Protein AF-0000000069293605 (afdb_homodimer)

Sequence (592 aa):
MVALLRQRWSLSVSGLRCVLPLVAMLCLLQDGRSSERRVPTFEELHRELYGIEVKDDDDSSHVVVSFSNPYRLKPNFKNYPHSNLLAEFFTDLLDIIGLEGGPQFIVEVGSLHGHSALQMATVLDKLGLTRIPILCIDPFTGDTNMWASYQQDKSVGGWVNIMDGRMTVYDQFMANVQFAVNRSVSRHHVLPFPATSTIGARWLDQKGFVPDLIFLDSAHEEEETLLELKLYYKILKPGGILFGDDYGWPAVKKDVHQFVDHHNALHGEAEPIELRIVRAREGAQNVLWIMRKAKIMVALLRQRWSLSVSGLRCVLPLVAMLCLLQDGRSSERRVPTFEELHRELYGIEVKDDDDSSHVVVSFSNPYRLKPNFKNYPHSNLLAEFFTDLLDIIGLEGGPQFIVEVGSLHGHSALQMATVLDKLGLTRIPILCIDPFTGDTNMWASYQQDKSVGGWVNIMDGRMTVYDQFMANVQFAVNRSVSRHHVLPFPATSTIGARWLDQKGFVPDLIFLDSAHEEEETLLELKLYYKILKPGGILFGDDYGWPAVKKDVHQFVDHHNALHGEAEPIELRIVRAREGAQNVLWIMRKAKI

Structure (mmCIF, N/CA/C/O backbone):
data_AF-0000000069293605-model_v1
#
loop_
_entity.id
_entity.type
_entity.pdbx_description
1 polymer 'Uncharacterized protein'
#
loop_
_atom_site.group_PDB
_atom_site.id
_atom_site.type_symbol
_atom_site.label_atom_id
_atom_site.label_alt_id
_atom_site.label_comp_id
_atom_site.label_asym_id
_atom_site.label_entity_id
_atom_site.label_seq_id
_atom_site.pdbx_PDB_ins_code
_atom_site.Cartn_x
_atom_site.Cartn_y
_atom_site.Cartn_z
_atom_site.occupancy
_atom_site.B_iso_or_equiv
_atom_site.auth_seq_id
_atom_site.auth_comp_id
_atom_site.auth_asym_id
_atom_site.auth_atom_id
_atom_site.pdbx_PDB_model_num
ATOM 1 N N . MET A 1 1 ? 24.875 -39.406 -47 1 22.28 1 MET A N 1
ATOM 2 C CA . MET A 1 1 ? 25.219 -38.25 -47.812 1 22.28 1 MET A CA 1
ATOM 3 C C . MET A 1 1 ? 24.344 -37.062 -47.438 1 22.28 1 MET A C 1
ATOM 5 O O . MET A 1 1 ? 23.188 -36.969 -47.844 1 22.28 1 MET A O 1
ATOM 9 N N . VAL A 1 2 ? 24.453 -36.719 -46.094 1 22.62 2 VAL A N 1
ATOM 10 C CA . VAL A 1 2 ? 23.859 -35.938 -45.031 1 22.62 2 VAL A CA 1
ATOM 11 C C . VAL A 1 2 ? 24.047 -34.438 -45.281 1 22.62 2 VAL A C 1
ATOM 13 O O . VAL A 1 2 ? 25.109 -33.875 -44.969 1 22.62 2 VAL A O 1
ATOM 16 N N . ALA A 1 3 ? 23.766 -34.031 -46.656 1 22.31 3 ALA A N 1
ATOM 17 C CA . ALA A 1 3 ? 23.984 -32.688 -47.188 1 22.31 3 ALA A CA 1
ATOM 18 C C . ALA A 1 3 ? 23.234 -31.656 -46.375 1 22.31 3 ALA A C 1
ATOM 20 O O . ALA A 1 3 ? 22.016 -31.75 -46.188 1 22.31 3 ALA A O 1
ATOM 21 N N . LEU A 1 4 ? 23.906 -30.812 -45.5 1 21.7 4 LEU A N 1
ATOM 22 C CA . LEU A 1 4 ? 23.891 -29.891 -44.375 1 21.7 4 LEU A CA 1
ATOM 23 C C . LEU A 1 4 ? 23.359 -28.531 -44.812 1 21.7 4 LEU A C 1
ATOM 25 O O . LEU A 1 4 ? 24.141 -27.609 -45.094 1 21.7 4 LEU A O 1
ATOM 29 N N . LEU A 1 5 ? 22.344 -28.516 -45.781 1 21.34 5 LEU A N 1
ATOM 30 C CA . LEU A 1 5 ? 22.156 -27.234 -46.438 1 21.34 5 LEU A CA 1
ATOM 31 C C . LEU A 1 5 ? 21.719 -26.156 -45.438 1 21.34 5 LEU A C 1
ATOM 33 O O . LEU A 1 5 ? 20.781 -26.359 -44.688 1 21.34 5 LEU A O 1
ATOM 37 N N . ARG A 1 6 ? 22.531 -25.078 -45.062 1 21.42 6 ARG A N 1
ATOM 38 C CA . ARG A 1 6 ? 22.781 -23.875 -44.281 1 21.42 6 ARG A CA 1
ATOM 39 C C . ARG A 1 6 ? 21.797 -22.766 -44.625 1 21.42 6 ARG A C 1
ATOM 41 O O . ARG A 1 6 ? 22.219 -21.672 -45 1 21.42 6 ARG A O 1
ATOM 48 N N . GLN A 1 7 ? 20.578 -23.109 -45.25 1 20.88 7 GLN A N 1
ATOM 49 C CA . GLN A 1 7 ? 20.016 -21.938 -45.906 1 20.88 7 GLN A CA 1
ATOM 50 C C . GLN A 1 7 ? 19.766 -20.797 -44.938 1 20.88 7 GLN A C 1
ATOM 52 O O . GLN A 1 7 ? 19.453 -21.047 -43.75 1 20.88 7 GLN A O 1
ATOM 57 N N . ARG A 1 8 ? 20.141 -19.484 -45.25 1 20.98 8 ARG A N 1
ATOM 58 C CA . ARG A 1 8 ? 20.281 -18.078 -44.875 1 20.98 8 ARG A CA 1
ATOM 59 C C . ARG A 1 8 ? 18.922 -17.453 -44.625 1 20.98 8 ARG A C 1
ATOM 61 O O . ARG A 1 8 ? 18.031 -17.469 -45.469 1 20.98 8 ARG A O 1
ATOM 68 N N . TRP A 1 9 ? 18.375 -17.547 -43.344 1 19.92 9 TRP A N 1
ATOM 69 C CA . TRP A 1 9 ? 17.125 -17.031 -42.812 1 19.92 9 TRP A CA 1
ATOM 70 C C . TRP A 1 9 ? 17.016 -15.531 -43.031 1 19.92 9 TRP 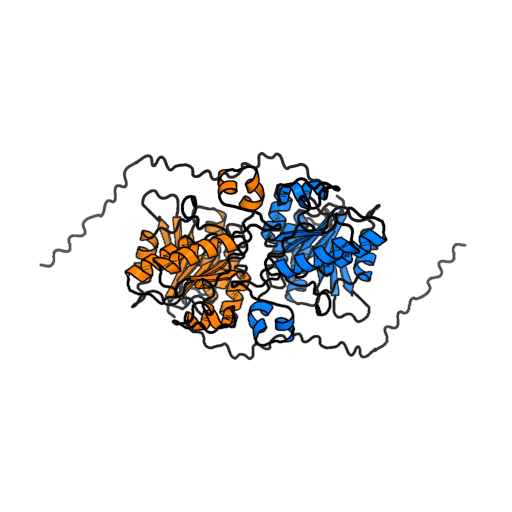A C 1
ATOM 72 O O . TRP A 1 9 ? 17.75 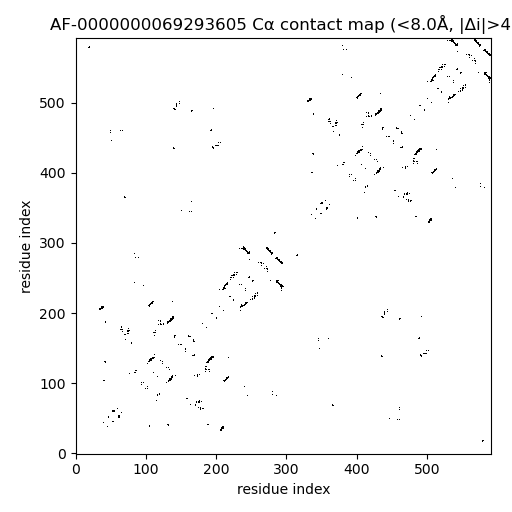-14.766 -42.375 1 19.92 9 TRP A O 1
ATOM 82 N N . SER A 1 10 ? 17.047 -15.031 -44.281 1 20.42 10 SER A N 1
ATOM 83 C CA . SER A 1 10 ? 16.953 -13.594 -44.531 1 20.42 10 SER A CA 1
ATOM 84 C C . SER A 1 10 ? 15.617 -13.023 -44.094 1 20.42 10 SER A C 1
ATOM 86 O O . SER A 1 10 ? 14.57 -13.383 -44.625 1 20.42 10 SER A O 1
ATOM 88 N N . LEU A 1 11 ? 15.398 -12.883 -42.844 1 21.19 11 LEU A N 1
ATOM 89 C CA . LEU A 1 11 ? 14.203 -12.312 -42.219 1 21.19 11 LEU A CA 1
ATOM 90 C C . LEU A 1 11 ? 13.969 -10.883 -42.719 1 21.19 11 LEU A C 1
ATOM 92 O O . LEU A 1 11 ? 14.742 -9.984 -42.406 1 21.19 11 LEU A O 1
ATOM 96 N N . SER A 1 12 ? 13.633 -10.656 -43.969 1 20.08 12 SER A N 1
ATOM 97 C CA . SER A 1 12 ? 13.344 -9.32 -44.5 1 20.08 12 SER A CA 1
ATOM 98 C C . SER A 1 12 ? 12.102 -8.734 -43.844 1 20.08 12 SER A C 1
ATOM 100 O O . SER A 1 12 ? 10.992 -9.25 -44.031 1 20.08 12 SER A O 1
ATOM 102 N N . VAL A 1 13 ? 12.117 -8.266 -42.656 1 21.84 13 VAL A N 1
ATOM 103 C CA . VAL A 1 13 ? 11.008 -7.66 -41.938 1 21.84 13 VAL A CA 1
ATOM 104 C C . VAL A 1 13 ? 10.578 -6.371 -42.625 1 21.84 13 VAL A C 1
ATOM 106 O O . VAL A 1 13 ? 11.352 -5.418 -42.719 1 21.84 13 VAL A O 1
ATOM 109 N N . SER A 1 14 ? 9.836 -6.402 -43.719 1 20.25 14 SER A N 1
ATOM 110 C CA . SER A 1 14 ? 9.258 -5.266 -44.438 1 20.25 14 SER A CA 1
ATOM 111 C C . SER A 1 14 ? 8.578 -4.305 -43.469 1 20.25 14 SER A C 1
ATOM 113 O O . SER A 1 14 ? 8.273 -4.676 -42.312 1 20.25 14 SER A O 1
ATOM 115 N N . GLY A 1 15 ? 8.141 -3.02 -44 1 20.8 15 GLY A N 1
ATOM 116 C CA . GLY A 1 15 ? 7.941 -1.632 -43.625 1 20.8 15 GLY A CA 1
ATOM 117 C C . GLY A 1 15 ? 6.621 -1.393 -42.906 1 20.8 15 GLY A C 1
ATOM 118 O O . GLY A 1 15 ? 6.164 -0.252 -42.812 1 20.8 15 GLY A O 1
ATOM 119 N N . LEU A 1 16 ? 5.836 -2.402 -42.625 1 22.22 16 LEU A N 1
ATOM 120 C CA . LEU A 1 16 ? 4.457 -2.023 -42.344 1 22.22 16 LEU A CA 1
ATOM 121 C C . LEU A 1 16 ? 4.391 -0.986 -41.219 1 22.22 16 LEU A C 1
ATOM 123 O O . LEU A 1 16 ? 4.98 -1.179 -40.156 1 22.22 16 LEU A O 1
ATOM 127 N N . ARG A 1 17 ? 3.859 0.272 -41.625 1 20.41 17 ARG A N 1
ATOM 128 C CA . ARG A 1 17 ? 3.619 1.51 -40.906 1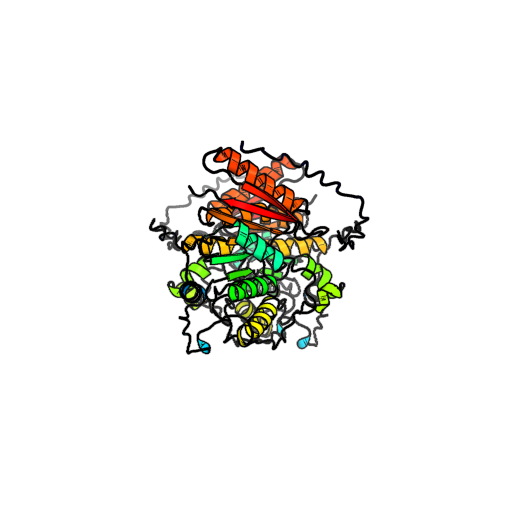 20.41 17 ARG A CA 1
ATOM 129 C C . ARG A 1 17 ? 2.652 1.28 -39.75 1 20.41 17 ARG A C 1
ATOM 131 O O . ARG A 1 17 ? 1.455 1.081 -39.938 1 20.41 17 ARG A O 1
ATOM 138 N N . CYS A 1 18 ? 3.041 0.387 -38.875 1 20.23 18 CYS A N 1
ATOM 139 C CA . CYS A 1 18 ? 2.273 0.047 -37.688 1 20.23 18 CYS A CA 1
ATOM 140 C C . CYS A 1 18 ? 1.741 1.302 -37 1 20.23 18 CYS A C 1
ATOM 142 O O . CYS A 1 18 ? 2.52 2.145 -36.562 1 20.23 18 CYS A O 1
ATOM 144 N N . VAL A 1 19 ? 0.635 1.79 -37.625 1 21.95 19 VAL A N 1
ATOM 145 C CA . VAL A 1 19 ? -0.069 2.904 -37 1 21.95 19 VAL A CA 1
ATOM 146 C C . VAL A 1 19 ? -0.34 2.584 -35.531 1 21.95 19 VAL A C 1
ATOM 148 O O . VAL A 1 19 ? -1.122 1.683 -35.219 1 21.95 19 VAL A O 1
ATOM 151 N N . LEU A 1 20 ? 0.616 2.275 -34.875 1 24.12 20 LEU A N 1
ATOM 152 C CA . LEU A 1 20 ? 0.667 1.881 -33.469 1 24.12 20 LEU A CA 1
ATOM 153 C C . LEU A 1 20 ? -0.15 2.838 -32.594 1 24.12 20 LEU A C 1
ATOM 155 O O . LEU A 1 20 ? 0.071 4.051 -32.625 1 24.12 20 LEU A O 1
ATOM 159 N N . PRO A 1 21 ? -1.44 2.545 -32.5 1 24.14 21 PRO A N 1
ATOM 160 C CA . PRO A 1 21 ? -2.119 3.562 -31.688 1 24.14 21 PRO A CA 1
ATOM 161 C C . PRO A 1 21 ? -1.305 3.988 -30.469 1 24.14 21 PRO A C 1
ATOM 163 O O . PRO A 1 21 ? -0.572 3.178 -29.891 1 24.14 21 PRO A O 1
ATOM 166 N N . LEU A 1 22 ? -0.908 5.184 -30.438 1 23.66 22 LEU A N 1
ATOM 167 C CA . LEU A 1 22 ? -0.289 6.074 -29.469 1 23.66 22 LEU A CA 1
ATOM 168 C C . LEU A 1 22 ? -0.892 5.867 -28.078 1 23.66 22 LEU A C 1
ATOM 170 O O . LEU A 1 22 ? -2.039 6.246 -27.828 1 23.66 22 LEU A O 1
ATOM 174 N N . VAL A 1 23 ? -1.146 4.668 -27.781 1 25.06 23 VAL A N 1
ATOM 175 C CA . VAL A 1 23 ? -1.425 4.73 -26.344 1 25.06 23 VAL A CA 1
ATOM 176 C C . VAL A 1 23 ? -0.542 5.793 -25.688 1 25.06 23 VAL A C 1
ATOM 178 O O . VAL A 1 23 ? 0.687 5.684 -25.719 1 25.06 23 VAL A O 1
ATOM 181 N N . ALA A 1 24 ? -1.041 6.969 -25.734 1 22.8 24 ALA A N 1
ATOM 182 C CA . ALA A 1 24 ? -0.535 8.273 -25.312 1 22.8 24 ALA A CA 1
ATOM 183 C C . ALA A 1 24 ? 0.205 8.164 -23.969 1 22.8 24 ALA A C 1
ATOM 185 O O . ALA A 1 24 ? -0.346 7.676 -22.984 1 22.8 24 ALA A O 1
ATOM 186 N N . MET A 1 25 ? 1.367 7.68 -24.047 1 25.02 25 MET A N 1
ATOM 187 C CA . MET A 1 25 ? 2.285 8.305 -23.094 1 25.02 25 MET A CA 1
ATOM 188 C C . MET A 1 25 ? 1.783 9.688 -22.688 1 25.02 25 MET A C 1
ATOM 190 O O . MET A 1 25 ? 1.973 10.664 -23.406 1 25.02 25 MET A O 1
ATOM 194 N N . LEU A 1 26 ? 0.502 9.688 -22.438 1 25.56 26 LEU A N 1
ATOM 195 C CA . LEU A 1 26 ? 0.299 10.992 -21.828 1 25.56 26 LEU A CA 1
ATOM 196 C C . LEU A 1 26 ? 1.394 11.289 -20.812 1 25.56 26 LEU A C 1
ATOM 198 O O . LEU A 1 26 ? 1.384 10.75 -19.703 1 25.56 26 LEU A O 1
ATOM 202 N N . CYS A 1 27 ? 2.605 10.969 -21.188 1 26.39 27 CYS A N 1
ATOM 203 C CA . CYS A 1 27 ? 3.486 11.977 -20.609 1 26.39 27 CYS A CA 1
ATOM 204 C C . CYS A 1 27 ? 2.754 13.297 -20.422 1 26.39 27 CYS A C 1
ATOM 206 O O . CYS A 1 27 ? 2.412 13.969 -21.406 1 26.39 27 CYS A O 1
ATOM 208 N N . LEU A 1 28 ? 1.71 13.234 -19.656 1 29.45 28 LEU A N 1
ATOM 209 C CA . LEU A 1 28 ? 1.407 14.617 -19.297 1 29.45 28 LEU A CA 1
ATOM 210 C C . LEU A 1 28 ? 2.635 15.5 -19.484 1 29.45 28 LEU A C 1
ATOM 212 O O . LEU A 1 28 ? 3.686 15.242 -18.891 1 29.45 28 LEU A O 1
ATOM 216 N N . LEU A 1 29 ? 3.064 15.766 -20.672 1 28.59 29 LEU A N 1
ATOM 217 C CA . LEU A 1 29 ? 3.586 17.125 -20.734 1 28.59 29 LEU A CA 1
ATOM 218 C C . LEU A 1 29 ? 3.119 17.938 -19.531 1 28.59 29 LEU A C 1
ATOM 220 O O . LEU A 1 29 ? 1.916 18.141 -19.344 1 28.59 29 LEU A O 1
ATOM 224 N N . GLN A 1 30 ? 3.707 17.562 -18.422 1 29.67 30 GLN A N 1
ATOM 225 C CA . GLN A 1 30 ? 3.678 18.672 -17.469 1 29.67 30 GLN A CA 1
ATOM 226 C C . GLN A 1 30 ? 3.545 20 -18.188 1 29.67 30 GLN A C 1
ATOM 228 O O . GLN A 1 30 ? 4.465 20.438 -18.891 1 29.67 30 GLN A O 1
ATOM 233 N N . ASP A 1 31 ? 2.656 20.219 -19 1 33.44 31 ASP A N 1
ATOM 234 C CA . ASP A 1 31 ? 2.555 21.672 -19.062 1 33.44 31 ASP A CA 1
ATOM 235 C C . ASP A 1 31 ? 3.285 22.328 -17.875 1 33.44 31 ASP A C 1
ATOM 237 O O . ASP A 1 31 ? 3.178 21.859 -16.75 1 33.44 31 ASP A O 1
ATOM 241 N N . GLY A 1 32 ? 4.551 22.578 -18 1 36.38 32 GLY A N 1
ATOM 242 C CA . GLY A 1 32 ? 5.348 23.438 -17.141 1 36.38 32 GLY A CA 1
ATOM 243 C C . GLY A 1 32 ? 4.512 24.219 -16.141 1 36.38 32 GLY A C 1
ATOM 244 O O . GLY A 1 32 ? 4.918 25.297 -15.695 1 36.38 32 GLY A O 1
ATOM 245 N N . ARG A 1 33 ? 3.256 24.078 -16.328 1 36.56 33 ARG A N 1
ATOM 246 C CA . ARG A 1 33 ? 2.66 25.016 -15.391 1 36.56 33 ARG A CA 1
ATOM 247 C C . ARG A 1 33 ? 2.811 24.547 -13.953 1 36.56 33 ARG A C 1
ATOM 249 O O . ARG A 1 33 ? 2.055 23.688 -13.5 1 36.56 33 ARG A O 1
ATOM 256 N N . SER A 1 34 ? 4.039 24.078 -13.586 1 48.09 34 SER A N 1
ATOM 257 C CA . SER A 1 34 ? 4.297 23.984 -12.148 1 48.09 34 SER A CA 1
ATOM 258 C C . SER A 1 34 ? 3.229 24.719 -11.344 1 48.09 34 SER A C 1
ATOM 260 O O . SER A 1 34 ? 3.07 25.938 -11.484 1 48.09 34 SER A O 1
ATOM 262 N N . SER A 1 35 ? 2.15 23.875 -11.094 1 61.78 35 SER A N 1
ATOM 263 C CA . SER A 1 35 ? 1.218 24.562 -10.211 1 61.78 35 SER A CA 1
ATOM 264 C C . SER A 1 35 ? 1.955 25.406 -9.18 1 61.78 35 SER A C 1
ATOM 266 O O . SER A 1 35 ? 3.062 25.062 -8.758 1 61.78 35 SER A O 1
ATOM 268 N N . GLU A 1 36 ? 1.562 26.422 -9.125 1 81.12 36 GLU A N 1
ATOM 269 C CA . GLU A 1 36 ? 2.086 27.297 -8.086 1 81.12 36 GLU A CA 1
ATOM 270 C C . GLU A 1 36 ? 2.084 26.609 -6.727 1 81.12 36 GLU A C 1
ATOM 272 O O . GLU A 1 36 ? 1.09 26 -6.34 1 81.12 36 GLU A O 1
ATOM 277 N N . ARG A 1 37 ? 3.268 26.391 -6.223 1 91.44 37 ARG A N 1
ATOM 278 C CA . ARG A 1 37 ? 3.416 25.797 -4.895 1 91.44 37 ARG A CA 1
ATOM 279 C C . ARG A 1 37 ? 2.623 26.578 -3.857 1 91.44 37 ARG A C 1
ATOM 281 O O . ARG A 1 37 ? 2.684 27.812 -3.826 1 91.44 37 ARG A O 1
ATOM 288 N N . ARG A 1 38 ? 1.717 25.828 -3.17 1 94.75 38 ARG A N 1
ATOM 289 C CA . ARG A 1 38 ? 0.882 26.5 -2.178 1 94.75 38 ARG A CA 1
ATOM 290 C C . ARG A 1 38 ? 0.502 25.547 -1.048 1 94.75 38 ARG A C 1
ATOM 292 O O . ARG A 1 38 ? 0.587 24.312 -1.203 1 94.75 38 ARG A O 1
ATOM 299 N N . VAL A 1 39 ? 0.139 26.141 0.035 1 95.31 39 VAL A N 1
ATOM 300 C CA . VAL A 1 39 ? -0.427 25.391 1.154 1 95.31 39 VAL A CA 1
ATOM 301 C C . VAL A 1 39 ? -1.922 25.172 0.927 1 95.31 39 VAL A C 1
ATOM 303 O O . VAL A 1 39 ? -2.676 26.141 0.756 1 95.31 39 VAL A O 1
ATOM 306 N N . PRO A 1 40 ? -2.371 23.969 0.892 1 97.62 40 PRO A N 1
ATOM 307 C CA . PRO A 1 40 ? -3.797 23.734 0.655 1 97.62 40 PRO A CA 1
ATOM 308 C C . PRO A 1 40 ? -4.648 23.938 1.907 1 97.62 40 PRO A C 1
ATOM 310 O O . PRO A 1 40 ? -4.141 23.828 3.025 1 97.62 40 PRO A O 1
ATOM 313 N N . THR A 1 41 ? -5.887 24.297 1.644 1 97 41 THR A N 1
ATOM 314 C CA . THR A 1 41 ? -6.871 24.25 2.719 1 97 41 THR A CA 1
ATOM 315 C C . THR A 1 41 ? -7.418 22.828 2.877 1 97 41 THR A C 1
ATOM 317 O O . THR A 1 41 ? -7.188 21.969 2.025 1 97 41 THR A O 1
ATOM 320 N N . PHE A 1 42 ? -8.086 22.625 3.992 1 97.88 42 PHE A N 1
ATOM 321 C CA . PHE A 1 42 ? -8.773 21.359 4.215 1 97.88 42 PHE A CA 1
ATOM 322 C C . PHE A 1 42 ? -9.742 21.062 3.08 1 97.88 42 PHE A C 1
ATOM 324 O O . PHE A 1 42 ? -9.773 19.953 2.562 1 97.88 42 PHE A O 1
ATOM 331 N N . GLU A 1 43 ? -10.5 22.094 2.676 1 97.69 43 GLU A N 1
ATOM 332 C CA . GLU A 1 43 ? -11.516 21.938 1.636 1 97.69 43 GLU A CA 1
ATOM 333 C C . GLU A 1 43 ? -10.875 21.594 0.294 1 97.69 43 GLU A C 1
ATOM 335 O O . GLU A 1 43 ? -11.414 20.766 -0.453 1 97.69 43 GLU A O 1
ATOM 340 N N . GLU A 1 44 ? -9.773 22.156 0.017 1 97.25 44 GLU A N 1
ATOM 341 C CA . GLU A 1 44 ? -9.078 21.875 -1.236 1 97.25 44 GLU A CA 1
ATOM 342 C C . GLU A 1 44 ? -8.57 20.438 -1.28 1 97.25 44 GLU A C 1
ATOM 344 O O . GLU A 1 44 ? -8.711 19.766 -2.295 1 97.25 44 GLU A O 1
ATOM 349 N N . LEU A 1 45 ? -7.969 20.016 -0.193 1 98 45 LEU A N 1
ATOM 350 C CA . LEU A 1 45 ? -7.492 18.641 -0.113 1 98 45 LEU A CA 1
ATOM 351 C C . LEU A 1 45 ? -8.641 17.656 -0.283 1 98 45 LEU A C 1
ATOM 353 O O . LEU A 1 45 ? -8.531 16.688 -1.041 1 98 45 LEU A O 1
ATOM 357 N N . HIS A 1 46 ? -9.734 17.953 0.424 1 98.06 46 HIS A N 1
ATOM 358 C CA . HIS A 1 46 ? -10.914 17.094 0.373 1 98.06 46 HIS A CA 1
ATOM 359 C C . HIS A 1 46 ? -11.445 16.969 -1.052 1 98.06 46 HIS A C 1
ATOM 361 O O . HIS A 1 46 ? -11.711 15.867 -1.529 1 98.06 46 HIS A O 1
ATOM 367 N N . ARG A 1 47 ? -11.523 18.062 -1.697 1 96.69 47 ARG A N 1
ATOM 368 C CA . ARG A 1 47 ? -12.031 18.094 -3.066 1 96.69 47 ARG A CA 1
ATOM 369 C C . ARG A 1 47 ? -11.086 17.359 -4.012 1 96.69 47 ARG A C 1
ATOM 371 O O . ARG A 1 47 ? -11.531 16.562 -4.848 1 96.69 47 ARG A O 1
ATOM 378 N N . GLU A 1 48 ? -9.805 17.578 -3.908 1 95.5 48 GLU A N 1
ATOM 379 C CA . GLU A 1 48 ? -8.828 17 -4.824 1 95.5 48 GLU A CA 1
ATOM 380 C C . GLU A 1 48 ? -8.711 15.492 -4.613 1 95.5 48 GLU A C 1
ATOM 382 O O . GLU A 1 48 ? -8.492 14.742 -5.566 1 95.5 48 GLU A O 1
ATOM 387 N N . LEU A 1 49 ? -8.867 15.023 -3.412 1 96.5 49 LEU A N 1
ATOM 388 C CA . LEU A 1 49 ? -8.688 13.609 -3.105 1 96.5 49 LEU A CA 1
ATOM 389 C C . LEU A 1 49 ? -9.977 12.836 -3.355 1 96.5 49 LEU A C 1
ATOM 391 O O . LEU A 1 49 ? -9.953 11.75 -3.949 1 96.5 49 LEU A O 1
ATOM 395 N N . TYR A 1 50 ? -11.102 13.414 -2.957 1 95.62 50 TYR A N 1
ATOM 396 C CA . TYR A 1 50 ? -12.305 12.602 -2.896 1 95.62 50 TYR A CA 1
ATOM 397 C C . TYR A 1 50 ? -13.336 13.062 -3.922 1 95.62 50 TYR A C 1
ATOM 399 O O . TYR A 1 50 ? -14.367 12.414 -4.117 1 95.62 50 TYR A O 1
ATOM 407 N N . GLY A 1 51 ? -13.109 14.234 -4.531 1 92.88 51 GLY A N 1
ATOM 408 C CA . GLY A 1 51 ? -14.016 14.758 -5.535 1 92.88 51 GLY A CA 1
ATOM 409 C C . GLY A 1 51 ? -15.297 15.32 -4.949 1 92.88 51 GLY A C 1
ATOM 410 O O . GLY A 1 51 ? -16.312 15.398 -5.637 1 92.88 51 GLY A O 1
ATOM 411 N N . ILE A 1 52 ? -15.258 15.625 -3.658 1 94.88 52 ILE A N 1
ATOM 412 C CA . ILE A 1 52 ? -16.438 16.109 -2.951 1 94.88 52 ILE A CA 1
ATOM 413 C C . ILE A 1 52 ? -16.125 17.453 -2.285 1 94.88 52 ILE A C 1
ATOM 415 O O . ILE A 1 52 ? -15.109 17.594 -1.604 1 94.88 52 ILE A O 1
ATOM 419 N N . GLU A 1 53 ? -16.938 18.406 -2.486 1 94.81 53 GLU A N 1
ATOM 420 C CA . GLU A 1 53 ? -16.844 19.672 -1.765 1 94.81 53 GLU A CA 1
ATOM 421 C C . GLU A 1 53 ? -17.438 19.562 -0.363 1 94.81 53 GLU A C 1
ATOM 423 O O . GLU A 1 53 ? -18.641 19.328 -0.209 1 94.81 53 GLU A O 1
ATOM 428 N N . VAL A 1 54 ? -16.578 19.719 0.588 1 95.69 54 VAL A N 1
ATOM 429 C CA . VAL A 1 54 ? -17.031 19.578 1.965 1 95.69 54 VAL A CA 1
ATOM 430 C C . VAL A 1 54 ? -17.812 20.828 2.375 1 95.69 54 VAL A C 1
ATOM 432 O O . VAL A 1 54 ? -17.391 21.953 2.062 1 95.69 54 VAL A O 1
ATOM 435 N N . LYS A 1 55 ? -18.938 20.656 2.945 1 94.25 55 LYS A N 1
ATOM 436 C CA . LYS A 1 55 ? -19.781 21.734 3.475 1 94.25 55 LYS A CA 1
ATOM 437 C C . LYS A 1 55 ? -20.016 21.562 4.973 1 94.25 55 LYS A C 1
ATOM 439 O O . LYS A 1 55 ? -20.344 20.469 5.43 1 94.25 55 LYS A O 1
ATOM 444 N N . ASP A 1 56 ? -19.891 22.625 5.695 1 89.94 56 ASP A N 1
ATOM 445 C CA . ASP A 1 56 ? -19.984 22.562 7.148 1 89.94 56 ASP A CA 1
ATOM 446 C C . ASP A 1 56 ? -21.375 22.109 7.586 1 89.94 56 ASP A C 1
ATOM 448 O O . ASP A 1 56 ? -21.531 21.469 8.617 1 89.94 56 ASP A O 1
ATOM 452 N N . ASP A 1 57 ? -22.406 22.359 6.805 1 91.88 57 ASP A N 1
ATOM 453 C CA . ASP A 1 57 ? -23.781 22.078 7.199 1 91.88 57 ASP A CA 1
ATOM 454 C C . ASP A 1 57 ? -24.266 20.766 6.574 1 91.88 57 ASP A C 1
ATOM 456 O O . ASP A 1 57 ? -25.453 20.453 6.629 1 91.88 57 ASP A O 1
ATOM 460 N N . ASP A 1 58 ? -23.328 20 5.977 1 95.69 58 ASP A N 1
ATOM 461 C CA . ASP A 1 58 ? -23.688 18.734 5.328 1 95.69 58 ASP A CA 1
ATOM 462 C C . ASP A 1 58 ? -22.703 17.625 5.711 1 95.69 58 ASP A C 1
ATOM 464 O O . ASP A 1 58 ? -21.703 17.422 5.027 1 95.69 58 ASP A O 1
ATOM 468 N N . ASP A 1 59 ? -23.078 16.844 6.625 1 95.62 59 ASP A N 1
ATOM 469 C CA . ASP A 1 59 ? -22.234 15.781 7.148 1 95.62 59 ASP A CA 1
ATOM 470 C C . ASP A 1 59 ? -21.891 14.758 6.066 1 95.62 59 ASP A C 1
ATOM 472 O O . ASP A 1 59 ? -20.844 14.125 6.105 1 95.62 59 ASP A O 1
ATOM 476 N N . SER A 1 60 ? -22.797 14.602 5.113 1 96 60 SER A N 1
ATOM 477 C CA . SER A 1 60 ? -22.594 13.602 4.07 1 96 60 SER A CA 1
ATOM 478 C C . SER A 1 60 ? -21.469 14 3.133 1 96 60 SER A C 1
ATOM 480 O O . SER A 1 60 ? -20.938 13.164 2.391 1 96 60 SER A O 1
ATOM 482 N N . SER A 1 61 ? -21.094 15.281 3.199 1 97.12 61 SER A N 1
ATOM 483 C CA . SER A 1 61 ? -20.031 15.758 2.309 1 97.12 61 SER A CA 1
ATOM 484 C C . SER A 1 61 ? -18.656 15.539 2.92 1 97.12 61 SER A C 1
ATOM 486 O O . SER A 1 61 ? -17.641 15.648 2.23 1 97.12 61 SER A O 1
ATOM 488 N N . HIS A 1 62 ? -18.594 15.203 4.203 1 98.06 62 HIS A N 1
ATOM 489 C CA . HIS A 1 62 ? -17.328 15.016 4.918 1 98.06 62 HIS A CA 1
ATOM 490 C C . HIS A 1 62 ? -16.938 13.547 4.941 1 98.06 62 HIS A C 1
ATOM 492 O O . HIS A 1 62 ? -17.609 12.719 5.562 1 98.06 62 HIS A O 1
ATOM 498 N N . VAL A 1 63 ? -15.789 13.219 4.406 1 98.12 63 VAL A N 1
ATOM 499 C CA . VAL A 1 63 ? -15.398 11.844 4.125 1 98.12 63 VAL A CA 1
ATOM 500 C C . VAL A 1 63 ? -15.312 11.055 5.43 1 98.12 63 VAL A C 1
ATOM 502 O O . VAL A 1 63 ? -15.672 9.875 5.477 1 98.12 63 VAL A O 1
ATOM 505 N N . VAL A 1 64 ? -14.844 11.711 6.508 1 98.31 64 VAL A N 1
ATOM 506 C CA . VAL A 1 64 ? -14.672 11.023 7.781 1 98.31 64 VAL A CA 1
ATOM 507 C C . VAL A 1 64 ? -16.016 10.906 8.492 1 98.31 64 VAL A C 1
ATOM 509 O O . VAL A 1 64 ? -16.375 9.836 8.984 1 98.31 64 VAL A O 1
ATOM 512 N N . VAL A 1 65 ? -16.75 11.992 8.484 1 97.94 65 VAL A N 1
ATOM 513 C CA . VAL A 1 65 ? -18.031 12.016 9.195 1 97.94 65 VAL A CA 1
ATOM 514 C C . VAL A 1 65 ? -19 11.047 8.539 1 97.94 65 VAL A C 1
ATOM 516 O O . VAL A 1 65 ? -19.781 10.375 9.227 1 97.94 65 VAL A O 1
ATOM 519 N N . SER A 1 66 ? -18.953 10.938 7.25 1 97.94 66 SER A N 1
ATOM 520 C CA . SER A 1 66 ? -19.906 10.117 6.504 1 97.94 66 SER A CA 1
ATOM 521 C C . SER A 1 66 ? -19.391 8.695 6.316 1 97.94 66 SER A C 1
ATOM 523 O O . SER A 1 66 ? -20 7.898 5.602 1 97.94 66 SER A O 1
ATOM 525 N N . PHE A 1 67 ? -18.281 8.312 6.926 1 98.38 67 PHE A N 1
ATOM 526 C CA . PHE A 1 67 ? -17.719 6.969 6.812 1 98.38 67 PHE A CA 1
ATOM 527 C C . PHE A 1 67 ? -18.766 5.914 7.137 1 98.38 67 PHE A C 1
ATOM 529 O O . PHE A 1 67 ? -19.406 5.969 8.188 1 98.38 67 PHE A O 1
ATOM 536 N N . SER A 1 68 ? -18.922 4.887 6.23 1 98.12 68 SER A N 1
ATOM 537 C CA . SER A 1 68 ? -20 3.922 6.34 1 98.12 68 SER A CA 1
ATOM 538 C C . SER A 1 68 ? -19.656 2.797 7.309 1 98.12 68 SER A C 1
ATOM 540 O O . SER A 1 68 ? -20.531 2.051 7.742 1 98.12 68 SER A O 1
ATOM 542 N N . ASN A 1 69 ? -18.375 2.641 7.621 1 97.81 69 ASN A N 1
ATOM 543 C CA . ASN A 1 69 ? -17.906 1.585 8.516 1 97.81 69 ASN A CA 1
ATOM 544 C C . ASN A 1 69 ? -18.438 0.219 8.086 1 97.81 69 ASN A C 1
ATOM 546 O O . ASN A 1 69 ? -19.125 -0.456 8.859 1 97.81 69 ASN A O 1
ATOM 550 N N . PRO A 1 70 ? -18 -0.205 6.91 1 97 70 PRO A N 1
ATOM 551 C CA . PRO A 1 70 ? -18.625 -1.403 6.332 1 97 70 PRO A CA 1
ATOM 552 C C . PRO A 1 70 ? -18.375 -2.654 7.176 1 97 70 PRO A C 1
ATOM 554 O O . PRO A 1 70 ? -19.172 -3.602 7.113 1 97 70 PRO A O 1
ATOM 557 N N . TYR A 1 71 ? -17.359 -2.678 7.996 1 96.12 71 TYR A N 1
ATOM 558 C CA . TYR A 1 71 ? -17.062 -3.848 8.812 1 96.12 71 TYR A CA 1
ATOM 559 C C . TYR A 1 71 ? -17.547 -3.652 10.242 1 96.12 71 TYR A C 1
ATOM 561 O O . TYR A 1 71 ? -17.312 -4.504 11.109 1 96.12 71 TYR A O 1
ATOM 569 N N . ARG A 1 72 ? -18.125 -2.506 10.547 1 96.31 72 ARG A N 1
ATOM 570 C CA . ARG A 1 72 ? -18.75 -2.201 11.828 1 96.31 72 ARG A CA 1
ATOM 571 C C . ARG A 1 72 ? -17.734 -2.32 12.969 1 96.31 72 ARG A C 1
ATOM 573 O O . ARG A 1 72 ? -18 -2.961 13.984 1 96.31 72 ARG A O 1
ATOM 580 N N . LEU A 1 73 ? -16.625 -1.801 12.734 1 96 73 LEU A N 1
ATOM 581 C CA . LEU A 1 73 ? -15.586 -1.823 13.758 1 96 73 LEU A CA 1
ATOM 582 C C . LEU A 1 73 ? -15.859 -0.776 14.836 1 96 73 LEU A C 1
ATOM 584 O O . LEU A 1 73 ? -16.297 0.338 14.523 1 96 73 LEU A O 1
ATOM 588 N N . LYS A 1 74 ? -15.578 -1.082 16.062 1 94.5 74 LYS A N 1
ATOM 589 C CA . LYS A 1 74 ? -15.656 -0.127 17.172 1 94.5 74 LYS A CA 1
ATOM 590 C C . LYS A 1 74 ? -14.344 0.639 17.328 1 94.5 74 LYS A C 1
ATOM 592 O O . LYS A 1 74 ? -13.266 0.099 17.062 1 94.5 74 LYS A O 1
ATOM 597 N N . PRO A 1 75 ? -14.5 1.923 17.656 1 93.69 75 PRO A N 1
ATOM 598 C CA . PRO A 1 75 ? -13.25 2.627 17.969 1 93.69 75 PRO A CA 1
ATOM 599 C C . PRO A 1 75 ? -12.414 1.917 19.031 1 93.69 75 PRO A C 1
ATOM 601 O O . PRO A 1 75 ? -12.961 1.331 19.969 1 93.69 75 PRO A O 1
ATOM 604 N N . ASN A 1 76 ? -11.125 1.948 18.812 1 88.69 76 ASN A N 1
ATOM 605 C CA . ASN A 1 76 ? -10.172 1.313 19.719 1 88.69 76 ASN A CA 1
ATOM 606 C C . ASN A 1 76 ? -8.945 2.189 19.953 1 88.69 76 ASN A C 1
ATOM 608 O O . ASN A 1 76 ? -8.148 2.398 19.031 1 88.69 76 ASN A O 1
ATOM 612 N N . PHE A 1 77 ? -8.766 2.723 21.188 1 79.06 77 PHE A N 1
ATOM 613 C CA . PHE A 1 77 ? -7.66 3.621 21.5 1 79.06 77 PHE A CA 1
ATOM 614 C C . PHE A 1 77 ? -6.699 2.973 22.484 1 79.06 77 PHE A C 1
ATOM 616 O O . PHE A 1 77 ? -5.691 3.572 22.875 1 79.06 77 PHE A O 1
ATOM 623 N N . LYS A 1 78 ? -7.062 1.891 23.234 1 64.56 78 LYS A N 1
ATOM 624 C CA . LYS A 1 78 ? -6.285 1.278 24.312 1 64.56 78 LYS A CA 1
ATOM 625 C C . LYS A 1 78 ? -4.934 0.791 23.812 1 64.56 78 LYS A C 1
ATOM 627 O O . LYS A 1 78 ? -3.916 0.945 24.484 1 64.56 78 LYS A O 1
ATOM 632 N N . ASN A 1 79 ? -4.883 -0.099 22.984 1 52.66 79 ASN A N 1
ATOM 633 C CA . ASN A 1 79 ? -3.773 -1.03 22.797 1 52.66 79 ASN A CA 1
ATOM 634 C C . ASN A 1 79 ? -2.779 -0.52 21.75 1 52.66 79 ASN A C 1
ATOM 636 O O . ASN A 1 79 ? -2.07 -1.31 21.125 1 52.66 79 ASN A O 1
ATOM 640 N N . TYR A 1 80 ? -2.627 0.759 21.625 1 53.38 80 TYR A N 1
ATOM 641 C CA . TYR A 1 80 ? -1.622 1.03 20.594 1 53.38 80 TYR A CA 1
ATOM 642 C C . TYR A 1 80 ? -0.267 1.325 21.234 1 53.38 80 TYR A C 1
ATOM 644 O O . TYR A 1 80 ? -0.036 2.428 21.734 1 53.38 80 TYR A O 1
ATOM 652 N N . PRO A 1 81 ? 0.45 0.286 21.516 1 47.16 81 PRO A N 1
ATOM 653 C CA . PRO A 1 81 ? 1.728 0.485 22.203 1 47.16 81 PRO A CA 1
ATOM 654 C C . PRO A 1 81 ? 2.68 1.393 21.422 1 47.16 81 PRO A C 1
ATOM 656 O O . PRO A 1 81 ? 3.662 1.886 21.984 1 47.16 81 PRO A O 1
ATOM 659 N N . HIS A 1 82 ? 2.377 1.696 20.109 1 48.91 82 HIS A N 1
ATOM 660 C CA . HIS A 1 82 ? 3.518 2.135 19.328 1 48.91 82 HIS A CA 1
ATOM 661 C C . HIS A 1 82 ? 3.396 3.609 18.953 1 48.91 82 HIS A C 1
ATOM 663 O O . HIS A 1 82 ? 4.281 4.164 18.297 1 48.91 82 HIS A O 1
ATOM 669 N N . SER A 1 83 ? 2.199 4.281 19.25 1 52.88 83 SER A N 1
ATOM 670 C CA . SER A 1 83 ? 2.336 5.656 18.781 1 52.88 83 SER A CA 1
ATOM 671 C C . SER A 1 83 ? 3.195 6.484 19.734 1 52.88 83 SER A C 1
ATOM 673 O O . SER A 1 83 ? 2.912 6.555 20.922 1 52.88 83 SER A O 1
ATOM 675 N N . ASN A 1 84 ? 4.383 6.809 19.203 1 58.47 84 ASN A N 1
ATOM 676 C CA . ASN A 1 84 ? 5.414 7.461 20 1 58.47 84 ASN A CA 1
ATOM 677 C C . ASN A 1 84 ? 5.293 8.977 19.938 1 58.47 84 ASN A C 1
ATOM 679 O O . ASN A 1 84 ? 6.117 9.695 20.516 1 58.47 84 ASN A O 1
ATOM 683 N N . LEU A 1 85 ? 4.227 9.391 19.125 1 64.94 85 LEU A N 1
ATOM 684 C CA . LEU A 1 85 ? 4.258 10.844 19.188 1 64.94 85 LEU A CA 1
ATOM 685 C C . LEU A 1 85 ? 3.469 11.352 20.391 1 64.94 85 LEU A C 1
ATOM 687 O O . LEU A 1 85 ? 2.234 11.375 20.375 1 64.94 85 LEU A O 1
ATOM 691 N N . LEU A 1 86 ? 4.137 11.594 21.438 1 68.06 86 LEU A N 1
ATOM 692 C CA . LEU A 1 86 ? 3.533 12.156 22.641 1 68.06 86 LEU A CA 1
ATOM 693 C C . LEU A 1 86 ? 3.119 13.602 22.406 1 68.06 86 LEU A C 1
ATOM 695 O O . LEU A 1 86 ? 3.771 14.328 21.656 1 68.06 86 LEU A O 1
ATOM 699 N N . ALA A 1 87 ? 1.982 13.992 22.984 1 74.44 87 ALA A N 1
ATOM 700 C CA . ALA A 1 87 ? 1.454 15.352 22.875 1 74.44 87 ALA A CA 1
ATOM 701 C C . ALA A 1 87 ? 2.516 16.391 23.234 1 74.44 87 ALA A C 1
ATOM 703 O O . ALA A 1 87 ? 2.627 17.422 22.578 1 74.44 87 ALA A O 1
ATOM 704 N N . GLU A 1 88 ? 3.264 16.078 24.219 1 72.69 88 GLU A N 1
ATOM 705 C CA . GLU A 1 88 ? 4.289 17 24.688 1 72.69 88 GLU A CA 1
ATOM 706 C C . GLU A 1 88 ? 5.352 17.234 23.625 1 72.69 88 GLU A C 1
ATOM 708 O O . GLU A 1 88 ? 5.809 18.359 23.438 1 72.69 88 GLU A O 1
ATOM 713 N N . PHE A 1 89 ? 5.59 16.219 22.969 1 73.75 89 PHE A N 1
ATOM 714 C CA . PHE A 1 89 ? 6.605 16.344 21.938 1 73.75 89 PHE A CA 1
ATOM 715 C C . PHE A 1 89 ? 6.094 17.203 20.781 1 73.75 89 PHE A C 1
ATOM 717 O O . PHE A 1 89 ? 6.824 18.031 20.25 1 73.75 89 PHE A O 1
ATOM 724 N N . PHE A 1 90 ? 4.945 16.984 20.391 1 82.88 90 PHE A N 1
ATOM 725 C CA . PHE A 1 90 ? 4.379 17.781 19.297 1 82.88 90 PHE A CA 1
ATOM 726 C C . PHE A 1 90 ? 4.297 19.25 19.688 1 82.88 90 PHE A C 1
ATOM 728 O O . PHE A 1 90 ? 4.582 20.125 18.859 1 82.88 90 PHE A O 1
ATOM 735 N N . THR A 1 91 ? 3.979 19.469 20.922 1 79.94 91 THR A N 1
ATOM 736 C CA . THR A 1 91 ? 3.936 20.844 21.406 1 79.94 91 THR A CA 1
ATOM 737 C C . THR A 1 91 ? 5.32 21.484 21.344 1 79.94 91 THR A C 1
ATOM 739 O O . THR A 1 91 ? 5.461 22.641 20.922 1 79.94 91 THR A O 1
ATOM 742 N N . ASP A 1 92 ? 6.258 20.672 21.766 1 74.81 92 ASP A N 1
ATOM 743 C CA . ASP A 1 92 ? 7.633 21.156 21.719 1 74.81 92 ASP A CA 1
ATOM 744 C C . ASP A 1 92 ? 8.062 21.438 20.281 1 74.81 92 ASP A C 1
ATOM 746 O O . ASP A 1 92 ? 8.766 22.422 20.031 1 74.81 92 ASP A O 1
ATOM 750 N N . LEU A 1 93 ? 7.684 20.562 19.438 1 77.81 93 LEU A N 1
ATOM 751 C CA . LEU A 1 93 ? 8 20.75 18.016 1 77.81 93 LEU A CA 1
ATOM 752 C C . LEU A 1 93 ? 7.387 22.047 17.484 1 77.81 93 LEU A C 1
ATOM 754 O O . LEU A 1 93 ? 8.023 22.75 16.703 1 77.81 93 LEU A O 1
ATOM 758 N N . LEU A 1 94 ? 6.23 22.344 17.922 1 81.56 94 LEU A N 1
ATOM 759 C CA . LEU A 1 94 ? 5.566 23.562 17.484 1 81.56 94 LEU A CA 1
ATOM 760 C C . LEU A 1 94 ? 6.312 24.797 17.969 1 81.56 94 LEU A C 1
ATOM 762 O O . LEU A 1 94 ? 6.355 25.812 17.281 1 81.56 94 LEU A O 1
ATOM 766 N N . ASP A 1 95 ? 6.875 24.547 19.109 1 73.81 95 ASP A N 1
ATOM 767 C CA . ASP A 1 95 ? 7.668 25.656 19.656 1 73.81 95 ASP A CA 1
ATOM 768 C C . ASP A 1 95 ? 8.93 25.875 18.828 1 73.81 95 ASP A C 1
ATOM 770 O O . ASP A 1 95 ? 9.367 27.016 18.641 1 73.81 95 ASP A O 1
ATOM 774 N N . ILE A 1 96 ? 9.477 24.844 18.406 1 66.31 96 ILE A N 1
ATOM 775 C CA . ILE A 1 96 ? 10.68 24.891 17.578 1 66.31 96 ILE A CA 1
ATOM 776 C C . ILE A 1 96 ? 10.344 25.5 16.219 1 66.31 96 ILE A C 1
ATOM 778 O O . ILE A 1 96 ? 11.117 26.297 15.68 1 66.31 96 ILE A O 1
ATOM 782 N N . ILE A 1 97 ? 9.305 24.938 15.594 1 66.12 97 ILE A N 1
ATOM 783 C CA . ILE A 1 97 ? 8.969 25.375 14.242 1 66.12 97 ILE A CA 1
ATOM 784 C C . ILE A 1 97 ? 8.773 26.891 14.219 1 66.12 97 ILE A C 1
ATOM 786 O O . ILE A 1 97 ? 9.086 27.547 13.227 1 66.12 97 ILE A O 1
ATOM 790 N N . GLY A 1 98 ? 8.781 27.344 15.5 1 61.19 98 GLY A N 1
ATOM 791 C CA . GLY A 1 98 ? 8.719 28.797 15.562 1 61.19 98 GLY A CA 1
ATOM 792 C C . GLY A 1 98 ? 7.848 29.406 14.477 1 61.19 98 GLY A C 1
ATOM 793 O O . GLY A 1 98 ? 8.195 30.438 13.898 1 61.19 98 GLY A O 1
ATOM 794 N N . LEU A 1 99 ? 7.047 28.531 13.867 1 57.34 99 LEU A N 1
ATOM 795 C CA . LEU A 1 99 ? 6.262 29.062 12.758 1 57.34 99 LEU A CA 1
ATOM 796 C C . LEU A 1 99 ? 5.297 30.141 13.25 1 57.34 99 LEU A C 1
ATOM 798 O O . LEU A 1 99 ? 4.512 29.906 14.172 1 57.34 99 LEU A O 1
ATOM 802 N N . GLU A 1 100 ? 5.73 31.391 13.148 1 59.19 100 GLU A N 1
ATOM 803 C CA . GLU A 1 100 ? 4.734 32.406 13.453 1 59.19 100 GLU A CA 1
ATOM 804 C C . GLU A 1 100 ? 3.346 31.984 12.984 1 59.19 100 GLU A C 1
ATOM 806 O O . GLU A 1 100 ? 3.127 31.766 11.797 1 59.19 100 GLU A O 1
ATOM 811 N N . GLY A 1 101 ? 2.395 31.672 13.969 1 66.19 101 GLY A N 1
ATOM 812 C CA . GLY A 1 101 ? 1.006 31.344 13.688 1 66.19 101 GLY A CA 1
ATOM 813 C C . GLY A 1 101 ? 0.749 29.844 13.641 1 66.19 101 GLY A C 1
ATOM 814 O O . GLY A 1 101 ? -0.375 29.422 13.383 1 66.19 101 GLY A O 1
ATOM 815 N N . GLY A 1 102 ? 1.919 28.953 13.883 1 81.12 102 GLY A N 1
ATOM 816 C CA . GLY A 1 102 ? 1.701 27.516 13.922 1 81.12 102 GLY A CA 1
ATOM 817 C C . GLY A 1 102 ? 1.767 26.859 12.555 1 81.12 102 GLY A C 1
ATOM 818 O O . GLY A 1 102 ? 1.97 27.531 11.547 1 81.12 102 GLY A O 1
ATOM 819 N N . PRO A 1 103 ? 1.69 25.531 12.469 1 91.81 103 PRO A N 1
ATOM 820 C CA . PRO A 1 103 ? 1.656 24.828 11.188 1 91.81 103 PRO A CA 1
ATOM 821 C C . PRO A 1 103 ? 0.406 25.156 10.367 1 91.81 103 PRO A C 1
ATOM 823 O O . PRO A 1 103 ? -0.623 25.531 10.938 1 91.81 103 PRO A O 1
ATOM 826 N N . GLN A 1 104 ? 0.56 25.078 9.078 1 93.69 104 GLN A N 1
ATOM 827 C CA . GLN A 1 104 ? -0.56 25.359 8.18 1 93.69 104 GLN A CA 1
ATOM 828 C C . GLN A 1 104 ? -1.028 24.094 7.473 1 93.69 104 GLN A C 1
ATOM 830 O O . GLN A 1 104 ? -2.199 23.984 7.105 1 93.69 104 GLN A O 1
ATOM 835 N N . PHE A 1 105 ? -0.169 23.172 7.262 1 96.81 105 PHE A N 1
ATOM 836 C CA . PHE A 1 105 ? -0.466 21.906 6.586 1 96.81 105 PHE A CA 1
ATOM 837 C C . PHE A 1 105 ? 0.499 20.812 7.023 1 96.81 105 PHE A C 1
ATOM 839 O O . PHE A 1 105 ? 1.706 20.922 6.793 1 96.81 105 PHE A O 1
ATOM 846 N N . ILE A 1 106 ? -0.056 19.812 7.641 1 97 106 ILE A N 1
ATOM 847 C CA . ILE A 1 106 ? 0.738 18.719 8.195 1 97 106 ILE A CA 1
ATOM 848 C C . ILE A 1 106 ? 0.527 17.453 7.367 1 97 106 ILE A C 1
ATOM 850 O O . ILE A 1 106 ? -0.601 17.141 6.98 1 97 106 ILE A O 1
ATOM 854 N N . VAL A 1 107 ? 1.644 16.766 7.082 1 98.25 107 VAL A N 1
ATOM 855 C CA . VAL A 1 107 ? 1.574 15.461 6.441 1 98.25 107 VAL A CA 1
ATOM 856 C C . VAL A 1 107 ? 2.16 14.398 7.367 1 98.25 107 VAL A C 1
ATOM 858 O O . VAL A 1 107 ? 3.256 14.57 7.906 1 98.25 107 VAL A O 1
ATOM 861 N N . GLU A 1 108 ? 1.385 13.445 7.645 1 96.81 108 GLU A N 1
ATOM 862 C CA . GLU A 1 108 ? 1.859 12.266 8.359 1 96.81 108 GLU A CA 1
ATOM 863 C C . GLU A 1 108 ? 1.965 11.062 7.43 1 96.81 108 GLU A C 1
ATOM 865 O O . GLU A 1 108 ? 0.996 10.703 6.754 1 96.81 108 GLU A O 1
ATOM 870 N N . VAL A 1 109 ? 3.129 10.469 7.371 1 96.38 109 VAL A N 1
ATOM 871 C CA . VAL A 1 109 ? 3.361 9.266 6.582 1 96.38 109 VAL A CA 1
ATOM 872 C C . VAL A 1 109 ? 3.477 8.055 7.512 1 96.38 109 VAL A C 1
ATOM 874 O O . VAL A 1 109 ? 4.441 7.938 8.266 1 96.38 109 VAL A O 1
ATOM 877 N N . GLY A 1 110 ? 2.535 7.184 7.395 1 94.19 110 GLY A N 1
ATOM 878 C CA . GLY A 1 110 ? 2.367 6.125 8.375 1 94.19 110 GLY A CA 1
ATOM 879 C C . GLY A 1 110 ? 1.456 6.516 9.523 1 94.19 110 GLY A C 1
ATOM 880 O O . GLY A 1 110 ? 1.9 7.133 10.492 1 94.19 110 GLY A O 1
ATOM 881 N N . SER A 1 111 ? 0.162 6.051 9.406 1 94.38 111 SER A N 1
ATOM 882 C CA . SER A 1 111 ? -0.816 6.52 10.375 1 94.38 111 SER A CA 1
ATOM 883 C C . SER A 1 111 ? -1.42 5.355 11.156 1 94.38 111 SER A C 1
ATOM 885 O O . SER A 1 111 ? -1.989 5.555 12.234 1 94.38 111 SER A O 1
ATOM 887 N N . LEU A 1 112 ? -1.33 4.188 10.562 1 92.38 112 LEU A N 1
ATOM 888 C CA . LEU A 1 112 ? -1.907 3 11.18 1 92.38 112 LEU A CA 1
ATOM 889 C C . LEU A 1 112 ? -3.33 3.273 11.656 1 92.38 112 LEU A C 1
ATOM 891 O O . LEU A 1 112 ? -4.215 3.559 10.852 1 92.38 112 LEU A O 1
ATOM 895 N N . HIS A 1 113 ? -3.543 3.342 13 1 93.5 113 HIS A N 1
ATOM 896 C CA . HIS A 1 113 ? -4.902 3.48 13.508 1 93.5 113 HIS A CA 1
ATOM 897 C C . HIS A 1 113 ? -5.219 4.934 13.844 1 93.5 113 HIS A C 1
ATOM 899 O O . HIS A 1 113 ? -6.27 5.227 14.422 1 93.5 113 HIS A O 1
ATOM 905 N N . GLY A 1 114 ? -4.375 5.891 13.547 1 94.19 114 GLY A N 1
ATOM 906 C CA . GLY A 1 114 ? -4.676 7.312 13.57 1 94.19 114 GLY A CA 1
ATOM 907 C C . GLY A 1 114 ? -4.398 7.965 14.906 1 94.19 114 GLY A C 1
ATOM 908 O O . GLY A 1 114 ? -4.777 9.117 15.141 1 94.19 114 GLY A O 1
ATOM 909 N N . HIS A 1 115 ? -3.643 7.332 15.758 1 91.06 115 HIS A N 1
ATOM 910 C CA . HIS A 1 115 ? -3.424 7.852 17.094 1 91.06 115 HIS A CA 1
ATOM 911 C C . HIS A 1 115 ? -2.584 9.125 17.062 1 91.06 115 HIS A C 1
ATOM 913 O O . HIS A 1 115 ? -2.934 10.117 17.703 1 91.06 115 HIS A O 1
ATOM 919 N N . SER A 1 116 ? -1.455 9.07 16.359 1 91.31 116 SER A N 1
ATOM 920 C CA . SER A 1 116 ? -0.608 10.25 16.281 1 91.31 116 SER A CA 1
ATOM 921 C C . SER A 1 116 ? -1.342 11.414 15.625 1 91.31 116 SER A C 1
ATOM 923 O O . SER A 1 116 ? -1.209 12.562 16.047 1 91.31 116 SER A O 1
ATOM 925 N N . ALA A 1 117 ? -2.094 11.172 14.617 1 94.88 117 ALA A N 1
ATOM 926 C CA . ALA A 1 117 ? -2.865 12.211 13.938 1 94.88 117 ALA A CA 1
ATOM 927 C C . ALA A 1 117 ? -3.863 12.859 14.891 1 94.88 117 ALA A C 1
ATOM 929 O O . ALA A 1 117 ? -3.988 14.086 14.914 1 94.88 117 ALA A O 1
ATOM 930 N N . LEU A 1 118 ? -4.516 12.055 15.672 1 94.94 118 LEU A N 1
ATOM 931 C CA . LEU A 1 118 ? -5.508 12.562 16.609 1 94.94 118 LEU A CA 1
ATOM 932 C C . LEU A 1 118 ? -4.844 13.352 17.734 1 94.94 118 LEU A C 1
ATOM 934 O O . LEU A 1 118 ? -5.402 14.344 18.219 1 94.94 118 LEU A O 1
ATOM 938 N N . GLN A 1 119 ? -3.689 12.906 18.094 1 91.56 119 GLN A N 1
ATOM 939 C CA . GLN A 1 119 ? -2.943 13.656 19.094 1 91.56 119 GLN A CA 1
ATOM 940 C C . GLN A 1 119 ? -2.543 15.031 18.578 1 91.56 119 GLN A C 1
ATOM 942 O O . GLN A 1 119 ? -2.676 16.031 19.281 1 91.56 119 GLN A O 1
ATOM 947 N N . MET A 1 120 ? -2.074 15.094 17.406 1 93.75 120 MET A N 1
ATOM 948 C CA . MET A 1 120 ? -1.724 16.375 16.812 1 93.75 120 MET A CA 1
ATOM 949 C C . MET A 1 120 ? -2.949 17.266 16.688 1 93.75 120 MET A C 1
ATOM 951 O O . MET A 1 120 ? -2.896 18.453 17.031 1 93.75 120 MET A O 1
ATOM 955 N N . ALA A 1 121 ? -4.023 16.688 16.266 1 96.31 121 ALA A N 1
ATOM 956 C CA . ALA A 1 121 ? -5.266 17.453 16.109 1 96.31 121 ALA A CA 1
ATOM 957 C C . ALA A 1 121 ? -5.723 18.016 17.453 1 96.31 121 ALA A C 1
ATOM 959 O O . ALA A 1 121 ? -6.148 19.172 17.516 1 96.31 121 ALA A O 1
ATOM 960 N N . THR A 1 122 ? -5.578 17.219 18.453 1 94.25 122 THR A N 1
ATOM 961 C CA . THR A 1 122 ? -5.977 17.641 19.781 1 94.25 122 THR A CA 1
ATOM 962 C C . THR A 1 122 ? -5.133 18.828 20.25 1 94.25 122 THR A C 1
ATOM 964 O O . THR A 1 122 ? -5.664 19.797 20.797 1 94.25 122 THR A O 1
ATOM 967 N N . VAL A 1 123 ? -3.854 18.734 20.047 1 91.75 123 VAL A N 1
ATOM 968 C CA . VAL A 1 123 ? -2.949 19.812 20.438 1 91.75 123 VAL A CA 1
ATOM 969 C C . VAL A 1 123 ? -3.287 21.078 19.641 1 91.75 123 VAL A C 1
ATOM 971 O O . VAL A 1 123 ? -3.336 22.172 20.203 1 91.75 123 VAL A O 1
ATOM 974 N N . LEU A 1 124 ? -3.531 20.938 18.375 1 94.5 124 LEU A N 1
ATOM 975 C CA . LEU A 1 124 ? -3.881 22.078 17.531 1 94.5 124 LEU A CA 1
ATOM 976 C C . LEU A 1 124 ? -5.164 22.75 18.031 1 94.5 124 LEU A C 1
ATOM 978 O O . LEU A 1 124 ? -5.246 23.969 18.094 1 94.5 124 LEU A O 1
ATOM 982 N N . ASP A 1 125 ? -6.113 21.953 18.375 1 95.5 125 ASP A N 1
ATOM 983 C CA . ASP A 1 125 ? -7.371 22.484 18.891 1 95.5 125 ASP A CA 1
ATOM 984 C C . ASP A 1 125 ? -7.141 23.281 20.172 1 95.5 125 ASP A C 1
ATOM 986 O O . ASP A 1 125 ? -7.73 24.344 20.359 1 95.5 125 ASP A O 1
ATOM 990 N N . LYS A 1 126 ? -6.297 22.781 21.016 1 92 126 LYS A N 1
ATOM 991 C CA . LYS A 1 126 ? -5.984 23.469 22.266 1 92 126 LYS A CA 1
ATOM 992 C C . LYS A 1 126 ? -5.328 24.812 22.016 1 92 126 LYS A C 1
ATOM 994 O O . LYS A 1 126 ? -5.477 25.75 22.812 1 92 126 LYS A O 1
ATOM 999 N N . LEU A 1 127 ? -4.699 24.922 20.922 1 90.19 127 LEU A N 1
ATOM 1000 C CA . LEU A 1 127 ? -4.016 26.156 20.547 1 90.19 127 LEU A CA 1
ATOM 1001 C C . LEU A 1 127 ? -4.934 27.078 19.766 1 90.19 127 LEU A C 1
ATOM 1003 O O . LEU A 1 127 ? -4.52 28.141 19.312 1 90.19 127 LEU A O 1
ATOM 1007 N N . GLY A 1 128 ? -6.133 26.625 19.5 1 92.56 128 GLY A N 1
ATOM 1008 C CA . GLY A 1 128 ? -7.102 27.438 18.781 1 92.56 128 GLY A CA 1
ATOM 1009 C C . GLY A 1 128 ? -6.965 27.328 17.266 1 92.56 128 GLY A C 1
ATOM 1010 O O . GLY A 1 128 ? -7.574 28.109 16.531 1 92.56 128 GLY A O 1
ATOM 1011 N N . LEU A 1 129 ? -6.129 26.438 16.844 1 93.69 129 LEU A N 1
ATOM 1012 C CA . LEU A 1 129 ? -5.934 26.203 15.414 1 93.69 129 LEU A CA 1
ATOM 1013 C C . LEU A 1 129 ? -6.82 25.062 14.922 1 93.69 129 LEU A C 1
ATOM 1015 O O . LEU A 1 129 ? -6.34 23.953 14.688 1 93.69 129 LEU A O 1
ATOM 1019 N N . THR A 1 130 ? -8.031 25.312 14.609 1 95.75 130 THR A N 1
ATOM 1020 C CA . THR A 1 130 ? -9.055 24.297 14.469 1 95.75 130 THR A CA 1
ATOM 1021 C C . THR A 1 130 ? -9.219 23.875 13.008 1 95.75 130 THR A C 1
ATOM 1023 O O . THR A 1 130 ? -10.008 22.984 12.688 1 95.75 130 THR A O 1
ATOM 1026 N N . ARG A 1 131 ? -8.414 24.438 12.086 1 96 131 ARG A N 1
ATOM 1027 C CA . ARG A 1 131 ? -8.633 24.156 10.672 1 96 131 ARG A CA 1
ATOM 1028 C C . ARG A 1 131 ? -7.32 23.844 9.969 1 96 131 ARG A C 1
ATOM 1030 O O . ARG A 1 131 ? -7.137 24.188 8.797 1 96 131 ARG A O 1
ATOM 1037 N N . ILE A 1 132 ? -6.391 23.297 10.734 1 96.25 132 ILE A N 1
ATOM 1038 C CA . ILE A 1 132 ? -5.117 22.875 10.156 1 96.25 132 ILE A CA 1
ATOM 1039 C C . ILE A 1 132 ? -5.223 21.438 9.656 1 96.25 132 ILE A C 1
ATOM 1041 O O . ILE A 1 132 ? -5.359 20.5 10.453 1 96.25 132 ILE A O 1
ATOM 1045 N N . PRO A 1 133 ? -5.125 21.25 8.367 1 98.44 133 PRO A N 1
ATOM 1046 C CA . PRO A 1 133 ? -5.266 19.891 7.855 1 98.44 133 PRO A CA 1
ATOM 1047 C C . PRO A 1 133 ? -4.055 19.016 8.172 1 98.44 133 PRO A C 1
ATOM 1049 O O . PRO A 1 133 ? -2.916 19.484 8.094 1 98.44 133 PRO A O 1
ATOM 1052 N N . ILE A 1 134 ? -4.316 17.828 8.547 1 98.38 134 ILE A N 1
ATOM 1053 C CA . ILE A 1 134 ? -3.357 16.734 8.734 1 98.38 134 ILE A CA 1
ATOM 1054 C C . ILE A 1 134 ? -3.65 15.617 7.742 1 98.38 134 ILE A C 1
ATOM 1056 O O . ILE A 1 134 ? -4.59 14.836 7.934 1 98.38 134 ILE A O 1
ATOM 1060 N N . LEU A 1 135 ? -2.861 15.594 6.668 1 98.88 135 LEU A N 1
ATOM 1061 C CA . LEU A 1 135 ? -3.037 14.547 5.668 1 98.88 135 LEU A CA 1
ATOM 1062 C C . LEU A 1 135 ? -2.303 13.281 6.078 1 98.88 135 LEU A C 1
ATOM 1064 O O . LEU A 1 135 ? -1.078 13.281 6.223 1 98.88 135 LEU A O 1
ATOM 1068 N N . CYS A 1 136 ? -3.072 12.234 6.281 1 98.56 136 CYS A N 1
ATOM 1069 C CA . CYS A 1 136 ? -2.523 10.953 6.719 1 98.56 136 CYS A CA 1
ATOM 1070 C C . CYS A 1 136 ? -2.314 10.016 5.535 1 98.56 136 CYS A C 1
ATOM 1072 O O . CYS A 1 136 ? -3.264 9.391 5.059 1 98.56 136 CYS A O 1
ATOM 1074 N N . ILE A 1 137 ? -1.063 9.867 5.141 1 98.25 137 ILE A N 1
ATOM 1075 C CA . ILE A 1 137 ? -0.701 9 4.027 1 98.25 137 ILE A CA 1
ATOM 1076 C C . ILE A 1 137 ? -0.27 7.633 4.555 1 98.25 137 ILE A C 1
ATOM 1078 O O . ILE A 1 137 ? 0.712 7.527 5.293 1 98.25 137 ILE A O 1
ATOM 1082 N N . ASP A 1 138 ? -0.992 6.637 4.191 1 97.12 138 ASP A N 1
ATOM 1083 C CA . ASP A 1 138 ? -0.78 5.246 4.59 1 97.12 138 ASP A CA 1
ATOM 1084 C C . ASP A 1 138 ? -1.498 4.289 3.645 1 97.12 138 ASP A C 1
ATOM 1086 O O . ASP A 1 138 ? -2.658 4.508 3.291 1 97.12 138 ASP A O 1
ATOM 1090 N N . PRO A 1 139 ? -0.792 3.291 3.203 1 96.44 139 PRO A N 1
ATOM 1091 C CA . PRO A 1 139 ? -1.558 2.32 2.418 1 96.44 139 PRO A CA 1
ATOM 1092 C C . PRO A 1 139 ? -2.541 1.518 3.268 1 96.44 139 PRO A C 1
ATOM 1094 O O . PRO A 1 139 ? -3.436 0.863 2.73 1 96.44 139 PRO A O 1
ATOM 1097 N N . PHE A 1 140 ? -2.312 1.465 4.57 1 96.31 140 PHE A N 1
ATOM 1098 C CA . PHE A 1 140 ? -3.17 0.852 5.578 1 96.31 140 PHE A CA 1
ATOM 1099 C C . PHE A 1 140 ? -3.299 -0.648 5.34 1 96.31 140 PHE A C 1
ATOM 1101 O O . PHE A 1 140 ? -4.383 -1.215 5.488 1 96.31 140 PHE A O 1
ATOM 1108 N N . THR A 1 141 ? -2.227 -1.22 4.863 1 95.5 141 THR A N 1
ATOM 1109 C CA . THR A 1 141 ? -2.281 -2.639 4.527 1 95.5 141 THR A CA 1
ATOM 1110 C C . THR A 1 141 ? -1.493 -3.463 5.543 1 95.5 141 THR A C 1
ATOM 1112 O O . THR A 1 141 ? -1.362 -4.68 5.395 1 95.5 141 THR A O 1
ATOM 1115 N N . GLY A 1 142 ? -0.993 -2.826 6.543 1 90.69 142 GLY A N 1
ATOM 1116 C CA . GLY A 1 142 ? -0.157 -3.525 7.504 1 90.69 142 GLY A CA 1
ATOM 1117 C C . GLY A 1 142 ? 1.296 -3.617 7.074 1 90.69 142 GLY A C 1
ATOM 1118 O O . GLY A 1 142 ? 1.621 -3.377 5.91 1 90.69 142 GLY A O 1
ATOM 1119 N N . ASP A 1 143 ? 2.184 -3.895 8.047 1 88 143 ASP A N 1
ATOM 1120 C CA . ASP A 1 143 ? 3.604 -4.027 7.738 1 88 143 ASP A CA 1
ATOM 1121 C C . ASP A 1 143 ? 4.039 -5.488 7.773 1 88 143 ASP A C 1
ATOM 1123 O O . ASP A 1 143 ? 3.211 -6.387 7.945 1 88 143 ASP A O 1
ATOM 1127 N N . THR A 1 144 ? 5.309 -5.727 7.449 1 85.94 144 THR A N 1
ATOM 1128 C CA . THR A 1 144 ? 5.848 -7.078 7.34 1 85.94 144 THR A CA 1
ATOM 1129 C C . THR A 1 144 ? 5.641 -7.855 8.633 1 85.94 144 THR A C 1
ATOM 1131 O O . THR A 1 144 ? 5.184 -9 8.617 1 85.94 144 THR A O 1
ATOM 1134 N N . ASN A 1 145 ? 5.898 -7.219 9.727 1 84.12 145 ASN A N 1
ATOM 1135 C CA . ASN A 1 145 ? 5.789 -7.883 11.016 1 84.12 145 ASN A CA 1
ATOM 1136 C C . ASN A 1 145 ? 4.34 -8.211 11.359 1 84.12 145 ASN A C 1
ATOM 1138 O O . ASN A 1 145 ? 4.055 -9.273 11.93 1 84.12 145 ASN A O 1
ATOM 1142 N N . MET A 1 146 ? 3.498 -7.332 11.039 1 88.06 146 MET A N 1
ATOM 1143 C CA . MET A 1 146 ? 2.078 -7.574 11.281 1 88.06 146 MET A CA 1
ATOM 1144 C C . MET A 1 146 ? 1.607 -8.82 10.539 1 88.06 146 MET A C 1
ATOM 1146 O O . MET A 1 146 ? 1 -9.711 11.141 1 88.06 146 MET A O 1
ATOM 1150 N N . TRP A 1 147 ? 1.918 -8.914 9.305 1 90.44 147 TRP A N 1
ATOM 1151 C CA . TRP A 1 147 ? 1.495 -10.062 8.508 1 90.44 147 TRP A CA 1
ATOM 1152 C C . TRP A 1 147 ? 2.18 -11.336 8.977 1 90.44 147 TRP A C 1
ATOM 1154 O O . TRP A 1 147 ? 1.58 -12.414 8.953 1 90.44 147 TRP A O 1
ATOM 1164 N N . ALA A 1 148 ? 3.389 -11.227 9.422 1 86.5 148 ALA A N 1
ATOM 1165 C CA . ALA A 1 148 ? 4.172 -12.406 9.789 1 86.5 148 ALA A CA 1
ATOM 1166 C C . ALA A 1 148 ? 3.754 -12.93 11.164 1 86.5 148 ALA A C 1
ATOM 1168 O O . ALA A 1 148 ? 3.861 -14.133 11.43 1 86.5 148 ALA A O 1
ATOM 1169 N N . SER A 1 149 ? 3.148 -12.039 12.016 1 85.19 149 SER A N 1
ATOM 1170 C CA . SER A 1 149 ? 3.076 -12.445 13.414 1 85.19 149 SER A CA 1
ATOM 1171 C C . SER A 1 149 ? 1.651 -12.344 13.945 1 85.19 149 SER A C 1
ATOM 1173 O O . SER A 1 149 ? 1.369 -12.781 15.062 1 85.19 149 SER A O 1
ATOM 1175 N N . TYR A 1 150 ? 0.756 -11.891 13.141 1 83.88 150 TYR A N 1
ATOM 1176 C CA . TYR A 1 150 ? -0.558 -11.586 13.703 1 83.88 150 TYR A CA 1
ATOM 1177 C C . TYR A 1 150 ? -1.207 -12.844 14.281 1 83.88 150 TYR A C 1
ATOM 1179 O O . TYR A 1 150 ? -2.029 -12.75 15.195 1 83.88 150 TYR A O 1
ATOM 1187 N N . GLN A 1 151 ? -0.828 -14.039 13.844 1 82.75 151 GLN A N 1
ATOM 1188 C CA . GLN A 1 151 ? -1.438 -15.273 14.312 1 82.75 151 GLN A CA 1
ATOM 1189 C C . GLN A 1 151 ? -0.784 -15.766 15.602 1 82.75 151 GLN A C 1
ATOM 1191 O O . GLN A 1 151 ? -1.421 -16.438 16.406 1 82.75 151 GLN A O 1
ATOM 1196 N N . GLN A 1 152 ? 0.44 -15.453 15.75 1 81.06 152 GLN A N 1
ATOM 1197 C CA . GLN A 1 152 ? 1.197 -16.047 16.844 1 81.06 152 GLN A CA 1
ATOM 1198 C C . GLN A 1 152 ? 1.375 -15.039 17.984 1 81.06 152 GLN A C 1
ATOM 1200 O O . GLN A 1 152 ? 1.531 -15.43 19.141 1 81.06 152 GLN A O 1
ATOM 1205 N N . ASP A 1 153 ? 1.394 -13.852 17.562 1 76 153 ASP A N 1
ATOM 1206 C CA . ASP A 1 153 ? 1.638 -12.805 18.547 1 76 153 ASP A CA 1
ATOM 1207 C C . ASP A 1 153 ? 0.334 -12.125 18.969 1 76 153 ASP A C 1
ATOM 1209 O O . ASP A 1 153 ? -0.192 -11.281 18.234 1 76 153 ASP A O 1
ATOM 1213 N N . LYS A 1 154 ? -0.086 -12.438 20.094 1 69.62 154 LYS A N 1
ATOM 1214 C CA . LYS A 1 154 ? -1.342 -11.906 20.625 1 69.62 154 LYS A CA 1
ATOM 1215 C C . LYS A 1 154 ? -1.302 -10.391 20.734 1 69.62 154 LYS A C 1
ATOM 1217 O O . LYS A 1 154 ? -2.342 -9.727 20.656 1 69.62 154 LYS A O 1
ATOM 1222 N N . SER A 1 155 ? -0.095 -9.891 20.906 1 66 155 SER A N 1
ATOM 1223 C CA . SER A 1 155 ? 0.03 -8.445 21 1 66 155 SER A CA 1
ATOM 1224 C C . SER A 1 155 ? -0.27 -7.777 19.656 1 66 155 SER A C 1
ATOM 1226 O O . SER A 1 155 ? -0.673 -6.613 19.625 1 66 155 SER A O 1
ATOM 1228 N N . VAL A 1 156 ? -0.038 -8.508 18.641 1 66.5 156 VAL A N 1
ATOM 1229 C CA . VAL A 1 156 ? -0.355 -8.016 17.312 1 66.5 156 VAL A CA 1
ATOM 1230 C C . VAL A 1 156 ? -1.779 -8.414 16.938 1 66.5 156 VAL A C 1
ATOM 1232 O O . VAL A 1 156 ? -2.541 -7.602 16.406 1 66.5 156 VAL A O 1
ATOM 1235 N N . GLY A 1 157 ? -2.098 -9.57 17.297 1 66.5 157 GLY A N 1
ATOM 1236 C CA . GLY A 1 157 ? -3.393 -10.133 16.953 1 66.5 157 GLY A CA 1
ATOM 1237 C C . GLY A 1 157 ? -4.551 -9.438 17.641 1 66.5 157 GLY A C 1
ATOM 1238 O O . GLY A 1 157 ? -5.695 -9.531 17.203 1 66.5 157 GLY A O 1
ATOM 1239 N N . GLY A 1 158 ? -4.219 -8.68 18.625 1 62.91 158 GLY A N 1
ATOM 1240 C CA . GLY A 1 158 ? -5.273 -8.023 19.375 1 62.91 158 GLY A CA 1
ATOM 1241 C C . GLY A 1 158 ? -5.754 -6.738 18.734 1 62.91 158 GLY A C 1
ATOM 1242 O O . GLY A 1 158 ? -6.84 -6.242 19.062 1 62.91 158 GLY A O 1
ATOM 1243 N N . TRP A 1 159 ? -4.973 -6.395 17.766 1 70.94 159 TRP A N 1
ATOM 1244 C CA . TRP A 1 159 ? -5.43 -5.121 17.234 1 70.94 159 TRP A CA 1
ATOM 1245 C C . TRP A 1 159 ? -5.469 -5.156 15.711 1 70.94 159 TRP A C 1
ATOM 1247 O O . TRP A 1 159 ? -5.816 -4.16 15.07 1 70.94 159 TRP A O 1
ATOM 1257 N N . VAL A 1 160 ? -5.074 -6.273 15.211 1 77.38 160 VAL A N 1
ATOM 1258 C CA . VAL A 1 160 ? -5.168 -6.434 13.766 1 77.38 160 VAL A CA 1
ATOM 1259 C C . VAL A 1 160 ? -6.25 -7.453 13.422 1 77.38 160 VAL A C 1
ATOM 1261 O O . VAL A 1 160 ? -6.328 -8.516 14.047 1 77.38 160 VAL A O 1
ATOM 1264 N N . ASN A 1 161 ? -7.18 -7.051 12.641 1 86.88 161 ASN A N 1
ATOM 1265 C CA . ASN A 1 161 ? -8.227 -7.938 12.141 1 86.88 161 ASN A CA 1
ATOM 1266 C C . ASN A 1 161 ? -8.125 -8.117 10.625 1 86.88 161 ASN A C 1
ATOM 1268 O O . ASN A 1 161 ? -7.762 -7.184 9.906 1 86.88 161 ASN A O 1
ATOM 1272 N N . ILE A 1 162 ? -8.297 -9.336 10.242 1 93.56 162 ILE A N 1
ATOM 1273 C CA . ILE A 1 162 ? -8.359 -9.617 8.82 1 93.56 162 ILE A CA 1
ATOM 1274 C C . ILE A 1 162 ? -9.789 -9.977 8.43 1 93.56 162 ILE A C 1
ATOM 1276 O O . ILE A 1 162 ? -10.391 -10.891 9 1 93.56 162 ILE A O 1
ATOM 1280 N N . MET A 1 163 ? -10.391 -9.234 7.605 1 95.5 163 MET A N 1
ATOM 1281 C CA . MET A 1 163 ? -11.711 -9.477 7.035 1 95.5 163 MET A CA 1
ATOM 1282 C C . MET A 1 163 ? -11.68 -9.359 5.516 1 95.5 163 MET A C 1
ATOM 1284 O O . MET A 1 163 ? -11.031 -8.461 4.969 1 95.5 163 MET A O 1
ATOM 1288 N N . ASP A 1 164 ? -12.305 -10.32 4.828 1 97.25 164 ASP A N 1
ATOM 1289 C CA . ASP A 1 164 ? -12.336 -10.344 3.371 1 97.25 164 ASP A CA 1
ATOM 1290 C C . ASP A 1 164 ? -10.922 -10.359 2.789 1 97.25 164 ASP A C 1
ATOM 1292 O O . ASP A 1 164 ? -10.664 -9.727 1.764 1 97.25 164 ASP A O 1
ATOM 1296 N N . GLY A 1 165 ? -9.984 -10.961 3.572 1 96.62 165 GLY A N 1
ATOM 1297 C CA . GLY A 1 165 ? -8.633 -11.18 3.072 1 96.62 165 GLY A CA 1
ATOM 1298 C C . GLY A 1 165 ? -7.73 -9.969 3.246 1 96.62 165 GLY A C 1
ATOM 1299 O O . GLY A 1 165 ? -6.578 -9.984 2.803 1 96.62 165 GLY A O 1
ATOM 1300 N N . ARG A 1 166 ? -8.203 -8.938 3.871 1 96.94 166 ARG A N 1
ATOM 1301 C CA . ARG A 1 166 ? -7.375 -7.754 4.086 1 96.94 166 ARG A CA 1
ATOM 1302 C C . ARG A 1 166 ? -7.324 -7.383 5.562 1 96.94 166 ARG A C 1
ATOM 1304 O O . ARG A 1 166 ? -8.281 -7.613 6.301 1 96.94 166 ARG A O 1
ATOM 1311 N N . MET A 1 167 ? -6.199 -6.816 5.977 1 95.19 167 MET A N 1
ATOM 1312 C CA . MET A 1 167 ? -6.16 -6.195 7.297 1 95.19 167 MET A CA 1
ATOM 1313 C C . MET A 1 167 ? -7.023 -4.938 7.328 1 95.19 167 MET A C 1
ATOM 1315 O O . MET A 1 167 ? -6.977 -4.125 6.406 1 95.19 167 MET A O 1
ATOM 1319 N N . THR A 1 168 ? -7.809 -4.781 8.312 1 95.56 168 THR A N 1
ATOM 1320 C CA . THR A 1 168 ? -8.781 -3.695 8.367 1 95.56 168 THR A CA 1
ATOM 1321 C C . THR A 1 168 ? -8.188 -2.475 9.062 1 95.56 168 THR A C 1
ATOM 1323 O O . THR A 1 168 ? -8.852 -1.844 9.891 1 95.56 168 THR A O 1
ATOM 1326 N N . VAL A 1 169 ? -6.93 -2.17 8.742 1 95.19 169 VAL A N 1
ATOM 1327 C CA . VAL A 1 169 ? -6.223 -1.047 9.344 1 95.19 169 VAL A CA 1
ATOM 1328 C C . VAL A 1 169 ? -6.918 0.262 8.984 1 95.19 169 VAL A C 1
ATOM 1330 O O . VAL A 1 169 ? -7.152 1.11 9.844 1 95.19 169 VAL A O 1
ATOM 1333 N N . TYR A 1 170 ? -7.27 0.4 7.719 1 97.19 170 TYR A N 1
ATOM 1334 C CA . TYR A 1 170 ? -7.938 1.617 7.273 1 97.19 170 TYR A CA 1
ATOM 1335 C C . TYR A 1 170 ? -9.281 1.793 7.977 1 97.19 170 TYR A C 1
ATOM 1337 O O . TYR A 1 170 ? -9.609 2.891 8.43 1 97.19 170 TYR A O 1
ATOM 1345 N N . ASP A 1 171 ? -10.008 0.729 8.062 1 97.5 171 ASP A N 1
ATOM 1346 C CA . ASP A 1 171 ? -11.328 0.787 8.688 1 97.5 171 ASP A CA 1
ATOM 1347 C C . ASP A 1 171 ? -11.219 1.152 10.164 1 97.5 171 ASP A C 1
ATOM 1349 O O . ASP A 1 171 ? -12.031 1.918 10.688 1 97.5 171 ASP A O 1
ATOM 1353 N N . GLN A 1 172 ? -10.227 0.567 10.773 1 95.62 172 GLN A N 1
ATOM 1354 C CA . GLN A 1 172 ? -10.008 0.918 12.172 1 95.62 172 GLN A CA 1
ATOM 1355 C C . GLN A 1 172 ? -9.586 2.379 12.312 1 95.62 172 GLN A C 1
ATOM 1357 O O . GLN A 1 172 ? -10.039 3.074 13.227 1 95.62 172 GLN A O 1
ATOM 1362 N N . PHE A 1 173 ? -8.688 2.846 11.469 1 96.69 173 PHE A N 1
ATOM 1363 C CA . PHE A 1 173 ? -8.305 4.25 11.422 1 96.69 173 PHE A CA 1
ATOM 1364 C C . PHE A 1 173 ? -9.531 5.148 11.32 1 96.69 173 PHE A C 1
ATOM 1366 O O . PHE A 1 173 ? -9.695 6.078 12.109 1 96.69 173 PHE A O 1
ATOM 1373 N N . MET A 1 174 ? -10.406 4.867 10.375 1 98.38 174 MET A N 1
ATOM 1374 C CA . MET A 1 174 ? -11.586 5.68 10.102 1 98.38 174 MET A CA 1
ATOM 1375 C C . MET A 1 174 ? -12.555 5.637 11.281 1 98.38 174 MET A C 1
ATOM 1377 O O . MET A 1 174 ? -13.133 6.664 11.656 1 98.38 174 MET A O 1
ATOM 1381 N N . ALA A 1 175 ? -12.711 4.445 11.82 1 97.44 175 ALA A N 1
ATOM 1382 C CA . ALA A 1 175 ? -13.594 4.324 12.969 1 97.44 175 ALA A CA 1
ATOM 1383 C C . ALA A 1 175 ? -13.102 5.18 14.133 1 97.44 175 ALA A C 1
ATOM 1385 O O . ALA A 1 175 ? -13.898 5.836 14.812 1 97.44 175 ALA A O 1
ATOM 1386 N N . ASN A 1 176 ? -11.812 5.145 14.344 1 96.44 176 ASN A N 1
ATOM 1387 C CA . ASN A 1 176 ? -11.219 5.93 15.422 1 96.44 176 ASN A CA 1
ATOM 1388 C C . ASN A 1 176 ? -11.359 7.426 15.164 1 96.44 176 ASN A C 1
ATOM 1390 O O . ASN A 1 176 ? -11.789 8.172 16.047 1 96.44 176 ASN A O 1
ATOM 1394 N N . VAL A 1 177 ? -11.016 7.871 14.008 1 98.06 177 VAL A N 1
ATOM 1395 C CA . VAL A 1 177 ? -11.023 9.289 13.68 1 98.06 177 VAL A CA 1
ATOM 1396 C C . VAL A 1 177 ? -12.461 9.812 13.656 1 98.06 177 VAL A C 1
ATOM 1398 O O . VAL A 1 177 ? -12.742 10.906 14.148 1 98.06 177 VAL A O 1
ATOM 1401 N N . GLN A 1 178 ? -13.359 9.039 13.07 1 98.44 178 GLN A N 1
ATOM 1402 C CA . GLN A 1 178 ? -14.766 9.43 13.047 1 98.44 178 GLN A CA 1
ATOM 1403 C C . GLN A 1 178 ? -15.297 9.633 14.461 1 98.44 178 GLN A C 1
ATOM 1405 O O . GLN A 1 178 ? -16 10.617 14.734 1 98.44 178 GLN A O 1
ATOM 1410 N N . PHE A 1 179 ? -14.953 8.734 15.32 1 97.81 179 PHE A N 1
ATOM 1411 C CA . PHE A 1 179 ? -15.375 8.82 16.719 1 97.81 179 PHE A CA 1
ATOM 1412 C C . PHE A 1 179 ? -14.875 10.109 17.359 1 97.81 179 PHE A C 1
ATOM 1414 O O . PHE A 1 179 ? -15.633 10.82 18.016 1 97.81 179 PHE A O 1
ATOM 1421 N N . ALA A 1 180 ? -13.641 10.43 17.141 1 96.94 180 ALA A N 1
ATOM 1422 C CA . ALA A 1 180 ? -13.016 11.609 17.734 1 96.94 180 ALA A CA 1
ATOM 1423 C C . ALA A 1 180 ? -13.602 12.891 17.156 1 96.94 180 ALA A C 1
ATOM 1425 O O . ALA A 1 180 ? -13.875 13.844 17.891 1 96.94 180 ALA A O 1
ATOM 1426 N N . VAL A 1 181 ? -13.82 12.914 15.852 1 96.38 181 VAL A N 1
ATOM 1427 C CA . VAL A 1 181 ? -14.305 14.109 15.156 1 96.38 181 VAL A CA 1
ATOM 1428 C C . VAL A 1 181 ? -15.742 14.406 15.578 1 96.38 181 VAL A C 1
ATOM 1430 O O . VAL A 1 181 ? -16.141 15.57 15.656 1 96.38 181 VAL A O 1
ATOM 1433 N N . ASN A 1 182 ? -16.453 13.445 15.922 1 95.38 182 ASN A N 1
ATOM 1434 C CA . ASN A 1 182 ? -17.828 13.617 16.344 1 95.38 182 ASN A CA 1
ATOM 1435 C C . ASN A 1 182 ? -17.922 14.031 17.812 1 95.38 182 ASN A C 1
ATOM 1437 O O . ASN A 1 182 ? -19 14.359 18.312 1 95.38 182 ASN A O 1
ATOM 1441 N N . ARG A 1 183 ? -16.719 14.172 18.484 1 94.88 183 ARG A N 1
ATOM 1442 C CA . ARG A 1 183 ? -16.797 14.391 19.922 1 94.88 183 ARG A CA 1
ATOM 1443 C C . ARG A 1 183 ? -15.82 15.469 20.375 1 94.88 183 ARG A C 1
ATOM 1445 O O . ARG A 1 183 ? -16.219 16.438 21.031 1 94.88 183 ARG A O 1
ATOM 1452 N N . SER A 1 184 ? -14.594 15.273 20 1 94.44 184 SER A N 1
ATOM 1453 C CA . SER A 1 184 ? -13.625 16.047 20.766 1 94.44 184 SER A CA 1
ATOM 1454 C C . SER A 1 184 ? -12.633 16.75 19.844 1 94.44 184 SER A C 1
ATOM 1456 O O . SER A 1 184 ? -11.891 17.641 20.281 1 94.44 184 SER A O 1
ATOM 1458 N N . VAL A 1 185 ? -12.664 16.406 18.594 1 96.31 185 VAL A N 1
ATOM 1459 C CA . VAL A 1 185 ? -11.672 16.938 17.672 1 96.31 185 VAL A CA 1
ATOM 1460 C C . VAL A 1 185 ? -12.375 17.672 16.531 1 96.31 185 VAL A C 1
ATOM 1462 O O . VAL A 1 185 ? -13.398 17.219 16.031 1 96.31 185 VAL A O 1
ATOM 1465 N N . SER A 1 186 ? -11.789 18.828 16.219 1 97.5 186 SER A N 1
ATOM 1466 C CA . SER A 1 186 ? -12.352 19.578 15.102 1 97.5 186 SER A CA 1
ATOM 1467 C C . SER A 1 186 ? -12.352 18.75 13.812 1 97.5 186 SER A C 1
ATOM 1469 O O . SER A 1 186 ? -11.414 18 13.562 1 97.5 186 SER A O 1
ATOM 1471 N N . ARG A 1 187 ? -13.336 18.938 12.984 1 97 187 ARG A N 1
ATOM 1472 C CA . ARG A 1 187 ? -13.562 18.062 11.836 1 97 187 ARG A CA 1
ATOM 1473 C C . ARG A 1 187 ? -12.672 18.469 10.664 1 97 187 ARG A C 1
ATOM 1475 O O . ARG A 1 187 ? -12.617 17.781 9.648 1 97 187 ARG A O 1
ATOM 1482 N N . HIS A 1 188 ? -11.953 19.562 10.766 1 97.69 188 HIS A N 1
ATOM 1483 C CA . HIS A 1 188 ? -11.18 20.062 9.641 1 97.69 188 HIS A CA 1
ATOM 1484 C C . HIS A 1 188 ? -9.688 19.812 9.836 1 97.69 188 HIS A C 1
ATOM 1486 O O . HIS A 1 188 ? -8.859 20.656 9.484 1 97.69 188 HIS A O 1
ATOM 1492 N N . HIS A 1 189 ? -9.344 18.656 10.508 1 98.31 189 HIS A N 1
ATOM 1493 C CA . HIS A 1 189 ? -7.938 18.328 10.719 1 98.31 189 HIS A CA 1
ATOM 1494 C C . HIS A 1 189 ? -7.535 17.094 9.922 1 98.31 189 HIS A C 1
ATOM 1496 O O . HIS A 1 189 ? -6.75 17.188 8.977 1 98.31 189 HIS A O 1
ATOM 1502 N N . VAL A 1 190 ? -8.156 16 10.18 1 98.56 190 VAL A N 1
ATOM 1503 C CA . VAL A 1 190 ? -7.609 14.711 9.773 1 98.56 190 VAL A CA 1
ATOM 1504 C C . VAL A 1 190 ? -8.25 14.266 8.461 1 98.56 190 VAL A C 1
ATOM 1506 O O . VAL A 1 190 ? -9.477 14.18 8.359 1 98.56 190 VAL A O 1
ATOM 1509 N N . LEU A 1 191 ? -7.461 14.039 7.465 1 98.69 191 LEU A N 1
ATOM 1510 C CA . LEU A 1 191 ? -7.871 13.484 6.18 1 98.69 191 LEU A CA 1
ATOM 1511 C C . LEU A 1 191 ? -7.07 12.227 5.848 1 98.69 191 LEU A C 1
ATOM 1513 O O . LEU A 1 191 ? -5.84 12.242 5.879 1 98.69 191 LEU A O 1
ATOM 1517 N N . PRO A 1 192 ? -7.77 11.117 5.543 1 98.69 192 PRO A N 1
ATOM 1518 C CA . PRO A 1 192 ? -7.059 9.914 5.105 1 98.69 192 PRO A CA 1
ATOM 1519 C C . PRO A 1 192 ? -6.652 9.977 3.633 1 98.69 192 PRO A C 1
ATOM 1521 O O . PRO A 1 192 ? -7.398 10.5 2.805 1 98.69 192 PRO A O 1
ATOM 1524 N N . PHE A 1 193 ? -5.504 9.539 3.289 1 98.62 193 PHE A N 1
ATOM 1525 C CA . PHE A 1 193 ? -5.043 9.289 1.929 1 98.62 193 PHE A CA 1
ATOM 1526 C C . PHE A 1 193 ? -4.453 7.891 1.803 1 98.62 193 PHE A C 1
ATOM 1528 O O . PHE A 1 193 ? -3.244 7.707 1.965 1 98.62 193 PHE A O 1
ATOM 1535 N N . PRO A 1 194 ? -5.363 6.891 1.562 1 97.94 194 PRO A N 1
ATOM 1536 C CA . PRO A 1 194 ? -4.855 5.527 1.386 1 97.94 194 PRO A CA 1
ATOM 1537 C C . PRO A 1 194 ? -3.947 5.387 0.168 1 97.94 194 PRO A C 1
ATOM 1539 O O . PRO A 1 194 ? -4.43 5.16 -0.945 1 97.94 194 PRO A O 1
ATOM 1542 N N . ALA A 1 195 ? -2.654 5.48 0.395 1 96.56 195 ALA A N 1
ATOM 1543 C CA . ALA A 1 195 ? -1.615 5.41 -0.628 1 96.56 195 ALA A CA 1
ATOM 1544 C C . ALA A 1 195 ? -0.269 5.035 -0.017 1 96.56 195 ALA A C 1
ATOM 1546 O O . ALA A 1 195 ? -0.062 5.191 1.188 1 96.56 195 ALA A O 1
ATOM 1547 N N . THR A 1 196 ? 0.548 4.492 -0.85 1 93.81 196 THR A N 1
ATOM 1548 C CA . THR A 1 196 ? 1.922 4.305 -0.395 1 93.81 196 THR A CA 1
ATOM 1549 C C . THR A 1 196 ? 2.619 5.648 -0.207 1 93.81 196 THR A C 1
ATOM 1551 O O . THR A 1 196 ? 2.174 6.664 -0.746 1 93.81 196 THR A O 1
ATOM 1554 N N . SER A 1 197 ? 3.682 5.633 0.564 1 93.75 197 SER A N 1
ATOM 1555 C CA . SER A 1 197 ? 4.414 6.863 0.853 1 93.75 197 SER A CA 1
ATOM 1556 C C . SER A 1 197 ? 4.883 7.539 -0.43 1 93.75 197 SER A C 1
ATOM 1558 O O . SER A 1 197 ? 4.77 8.758 -0.572 1 93.75 197 SER A O 1
ATOM 1560 N N . THR A 1 198 ? 5.309 6.766 -1.405 1 92.19 198 THR A N 1
ATOM 1561 C CA . THR A 1 198 ? 5.844 7.332 -2.639 1 92.19 198 THR A CA 1
ATOM 1562 C C . THR A 1 198 ? 4.73 7.934 -3.488 1 92.19 198 THR A C 1
ATOM 1564 O O . THR A 1 198 ? 4.879 9.031 -4.031 1 92.19 198 THR A O 1
ATOM 1567 N N . ILE A 1 199 ? 3.637 7.258 -3.516 1 93.31 199 ILE A N 1
ATOM 1568 C CA . ILE A 1 199 ? 2.498 7.758 -4.277 1 93.31 199 ILE A CA 1
ATOM 1569 C C . ILE A 1 199 ? 1.979 9.047 -3.645 1 93.31 199 ILE A C 1
ATOM 1571 O O . ILE A 1 199 ? 1.684 10.016 -4.348 1 93.31 199 ILE A O 1
ATOM 1575 N N . GLY A 1 200 ? 1.909 9.031 -2.365 1 96.31 200 GLY A N 1
ATOM 1576 C CA . GLY A 1 200 ? 1.468 10.234 -1.67 1 96.31 200 GLY A CA 1
ATOM 1577 C C . GLY A 1 200 ? 2.348 11.438 -1.942 1 96.31 200 GLY A C 1
ATOM 1578 O O . GLY A 1 200 ? 1.846 12.523 -2.244 1 96.31 200 GLY A O 1
ATOM 1579 N N . ALA A 1 201 ? 3.631 11.258 -1.871 1 96 201 ALA A N 1
ATOM 1580 C CA . ALA A 1 201 ? 4.574 12.352 -2.115 1 96 201 ALA A CA 1
ATOM 1581 C C . ALA A 1 201 ? 4.449 12.875 -3.543 1 96 201 ALA A C 1
ATOM 1583 O O . ALA A 1 201 ? 4.453 14.086 -3.77 1 96 201 ALA A O 1
ATOM 1584 N N . ARG A 1 202 ? 4.328 11.977 -4.441 1 93.69 202 ARG A N 1
ATOM 1585 C CA . ARG A 1 202 ? 4.262 12.359 -5.848 1 93.69 202 ARG A CA 1
ATOM 1586 C C . ARG A 1 202 ? 2.959 13.086 -6.156 1 93.69 202 ARG A C 1
ATOM 1588 O O . ARG A 1 202 ? 2.938 14.023 -6.961 1 93.69 202 ARG A O 1
ATOM 1595 N N . TRP A 1 203 ? 1.925 12.625 -5.586 1 95.88 203 TRP A N 1
ATOM 1596 C CA . TRP A 1 203 ? 0.645 13.297 -5.766 1 95.88 203 TRP A CA 1
ATOM 1597 C C . TRP A 1 203 ? 0.704 14.727 -5.238 1 95.88 203 TRP A C 1
ATOM 1599 O O . TRP A 1 203 ? 0.256 15.664 -5.906 1 95.88 203 TRP A O 1
ATOM 1609 N N . LEU A 1 204 ? 1.266 14.891 -4.043 1 97.88 204 LEU A N 1
ATOM 1610 C CA . LEU A 1 204 ? 1.421 16.219 -3.465 1 97.88 204 LEU A CA 1
ATOM 1611 C C . LEU A 1 204 ? 2.275 17.109 -4.363 1 97.88 204 LEU A C 1
ATOM 1613 O O . LEU A 1 204 ? 1.949 18.281 -4.578 1 97.88 204 LEU A O 1
ATOM 1617 N N . ASP A 1 205 ? 3.291 16.547 -4.855 1 96.5 205 ASP A N 1
ATOM 1618 C CA . ASP A 1 205 ? 4.18 17.281 -5.75 1 96.5 205 ASP A CA 1
ATOM 1619 C C . ASP A 1 205 ? 3.441 17.719 -7.016 1 96.5 205 ASP A C 1
ATOM 1621 O O . ASP A 1 205 ? 3.549 18.875 -7.434 1 96.5 205 ASP A O 1
ATOM 1625 N N . GLN A 1 206 ? 2.715 16.844 -7.574 1 93.88 206 GLN A N 1
ATOM 1626 C CA . GLN A 1 206 ? 1.981 17.109 -8.805 1 93.88 206 GLN A CA 1
ATOM 1627 C C . GLN A 1 206 ? 0.929 18.203 -8.586 1 93.88 206 GLN A C 1
ATOM 1629 O O . GLN A 1 206 ? 0.684 19.016 -9.477 1 93.88 206 GLN A O 1
ATOM 1634 N N . LYS A 1 207 ? 0.336 18.188 -7.473 1 95.94 207 LYS A N 1
ATOM 1635 C CA . LYS A 1 207 ? -0.718 19.156 -7.176 1 95.94 207 LYS A CA 1
ATOM 1636 C C . LYS A 1 207 ? -0.131 20.484 -6.723 1 95.94 207 LYS A C 1
ATOM 1638 O O . LYS A 1 207 ? -0.854 21.484 -6.586 1 95.94 207 LYS A O 1
ATOM 1643 N N . GLY A 1 208 ? 1.157 20.516 -6.445 1 96.38 208 GLY A N 1
ATOM 1644 C CA . GLY A 1 208 ? 1.814 21.719 -5.969 1 96.38 208 GLY A CA 1
ATOM 1645 C C . GLY A 1 208 ? 1.511 22.031 -4.512 1 96.38 208 GLY A C 1
ATOM 1646 O O . GLY A 1 208 ? 1.584 23.188 -4.09 1 96.38 208 GLY A O 1
ATOM 1647 N N . PHE A 1 209 ? 1.104 21.047 -3.73 1 97.56 209 PHE A N 1
ATOM 1648 C CA . PHE A 1 209 ? 0.812 21.234 -2.316 1 97.56 209 PHE A CA 1
ATOM 1649 C C . PHE A 1 209 ? 2.078 21.109 -1.479 1 97.56 209 PHE A C 1
ATOM 1651 O O . PHE A 1 209 ? 2.811 20.125 -1.599 1 97.56 209 PHE A O 1
ATOM 1658 N N . VAL A 1 210 ? 2.338 22.062 -0.599 1 96.31 210 VAL A N 1
ATOM 1659 C CA . VAL A 1 210 ? 3.588 22.094 0.152 1 96.31 210 VAL A CA 1
ATOM 1660 C C . VAL A 1 210 ? 3.293 22.062 1.649 1 96.31 210 VAL A C 1
ATOM 1662 O O . VAL A 1 210 ? 2.816 23.062 2.209 1 96.31 210 VAL A O 1
ATOM 1665 N N . PRO A 1 211 ? 3.643 21.016 2.309 1 96.88 211 PRO A N 1
ATOM 1666 C CA . PRO A 1 211 ? 3.512 20.984 3.766 1 96.88 211 PRO A CA 1
ATOM 1667 C C . PRO A 1 211 ? 4.629 21.75 4.48 1 96.88 211 PRO A C 1
ATOM 1669 O O . PRO A 1 211 ? 5.742 21.844 3.959 1 96.88 211 PRO A O 1
ATOM 1672 N N . ASP A 1 212 ? 4.258 22.297 5.602 1 93.25 212 ASP A N 1
ATOM 1673 C CA . ASP A 1 212 ? 5.301 22.953 6.383 1 93.25 212 ASP A CA 1
ATOM 1674 C C . ASP A 1 212 ? 5.73 22.078 7.562 1 93.25 212 ASP A C 1
ATOM 1676 O O . ASP A 1 212 ? 6.707 22.391 8.25 1 93.25 212 ASP A O 1
ATOM 1680 N N . LEU A 1 213 ? 5.016 21.016 7.77 1 94.19 213 LEU A N 1
ATOM 1681 C CA . LEU A 1 213 ? 5.383 20.016 8.766 1 94.19 213 LEU A CA 1
ATOM 1682 C C . LEU A 1 213 ? 5.109 18.609 8.25 1 94.19 213 LEU A C 1
ATOM 1684 O O . LEU A 1 213 ? 3.988 18.297 7.836 1 94.19 213 LEU A O 1
ATOM 1688 N N . ILE A 1 214 ? 6.133 17.781 8.312 1 95.56 214 ILE A N 1
ATOM 1689 C CA . ILE A 1 214 ? 5.996 16.406 7.859 1 95.56 214 ILE A CA 1
ATOM 1690 C C . ILE A 1 214 ? 6.484 15.445 8.945 1 95.56 214 ILE A C 1
ATOM 1692 O O . ILE A 1 214 ? 7.602 15.594 9.453 1 95.56 214 ILE A O 1
ATOM 1696 N N . PHE A 1 215 ? 5.629 14.531 9.312 1 93.5 215 PHE A N 1
ATOM 1697 C CA . PHE A 1 215 ? 5.973 13.453 10.234 1 93.5 215 PHE A CA 1
ATOM 1698 C C . PHE A 1 215 ? 6.145 12.141 9.492 1 93.5 215 PHE A C 1
ATOM 1700 O O . PHE A 1 215 ? 5.184 11.602 8.938 1 93.5 215 PHE A O 1
ATOM 1707 N N . LEU A 1 216 ? 7.344 11.609 9.492 1 91.25 216 LEU A N 1
ATOM 1708 C CA . LEU A 1 216 ? 7.641 10.352 8.828 1 91.25 216 LEU A CA 1
ATOM 1709 C C . LEU A 1 216 ? 7.695 9.203 9.828 1 91.25 216 LEU A C 1
ATOM 1711 O O . LEU A 1 216 ? 8.633 9.109 10.625 1 91.25 216 LEU A O 1
ATOM 1715 N N . ASP A 1 217 ? 6.699 8.281 9.805 1 86.25 217 ASP A N 1
ATOM 1716 C CA . ASP A 1 217 ? 6.637 7.125 10.695 1 86.25 217 ASP A CA 1
ATOM 1717 C C . ASP A 1 217 ? 6.266 5.855 9.93 1 86.25 217 ASP A C 1
ATOM 1719 O O . ASP A 1 217 ? 5.445 5.059 10.391 1 86.25 217 ASP A O 1
ATOM 1723 N N . SER A 1 218 ? 6.676 5.773 8.703 1 77.19 218 SER A N 1
ATOM 1724 C CA . SER A 1 218 ? 6.297 4.645 7.855 1 77.19 218 SER A CA 1
ATOM 1725 C C . SER A 1 218 ? 7.352 3.543 7.902 1 77.19 218 SER A C 1
ATOM 1727 O O . SER A 1 218 ? 7.461 2.822 8.898 1 77.19 218 SER A O 1
ATOM 1729 N N . ALA A 1 219 ? 8.258 3.58 6.848 1 62.81 219 ALA A N 1
ATOM 1730 C CA . ALA A 1 219 ? 9.133 2.48 6.449 1 62.81 219 ALA A CA 1
ATOM 1731 C C . ALA A 1 219 ? 10.359 2.406 7.348 1 62.81 219 ALA A C 1
ATOM 1733 O O . ALA A 1 219 ? 10.945 3.434 7.699 1 62.81 219 ALA A O 1
ATOM 1734 N N . HIS A 1 220 ? 10.5 1.309 7.941 1 64.31 220 HIS A N 1
ATOM 1735 C CA . HIS A 1 220 ? 11.742 1.197 8.688 1 64.31 220 HIS A CA 1
ATOM 1736 C C . HIS A 1 220 ? 12.703 0.221 8.016 1 64.31 220 HIS A C 1
ATOM 1738 O O . HIS A 1 220 ? 13.461 -0.475 8.695 1 64.31 220 HIS A O 1
ATOM 1744 N N . GLU A 1 221 ? 12.469 0.127 6.684 1 68.06 221 GLU A N 1
ATOM 1745 C CA . GLU A 1 221 ? 13.367 -0.763 5.961 1 68.06 221 GLU A CA 1
ATOM 1746 C C . GLU A 1 221 ? 14.43 0.027 5.199 1 68.06 221 GLU A C 1
ATOM 1748 O O . GLU A 1 221 ? 14.156 1.106 4.676 1 68.06 221 GLU A O 1
ATOM 1753 N N . GLU A 1 222 ? 15.602 -0.572 5.148 1 66.81 222 GLU A N 1
ATOM 1754 C CA . GLU A 1 222 ? 16.719 0.103 4.496 1 66.81 222 GLU A CA 1
ATOM 1755 C C . GLU A 1 222 ? 16.344 0.55 3.084 1 66.81 222 GLU A C 1
ATOM 1757 O O . GLU A 1 222 ? 15.672 -0.18 2.354 1 66.81 222 GLU A O 1
ATOM 1762 N N . GLU A 1 223 ? 16.797 1.671 2.59 1 75.62 223 GLU A N 1
ATOM 1763 C CA . GLU A 1 223 ? 16.641 2.264 1.264 1 75.62 223 GLU A CA 1
ATOM 1764 C C . GLU A 1 223 ? 15.25 2.844 1.065 1 75.62 223 GLU A C 1
ATOM 1766 O O . GLU A 1 223 ? 15.07 3.807 0.316 1 75.62 223 GLU A O 1
ATOM 1771 N N . GLU A 1 224 ? 14.273 2.299 1.783 1 78.88 224 GLU A N 1
ATOM 1772 C CA . GLU A 1 224 ? 12.93 2.863 1.686 1 78.88 224 GLU A CA 1
ATOM 1773 C C . GLU A 1 224 ? 12.852 4.234 2.354 1 78.88 224 GLU A C 1
ATOM 1775 O O . GLU A 1 224 ? 12.266 5.168 1.804 1 78.88 224 GLU A O 1
ATOM 1780 N N . THR A 1 225 ? 13.523 4.32 3.523 1 82.69 225 THR A N 1
ATOM 1781 C CA . THR A 1 225 ? 13.531 5.582 4.254 1 82.69 225 THR A CA 1
ATOM 1782 C C . THR A 1 225 ? 14.266 6.66 3.465 1 82.69 225 THR A C 1
ATOM 1784 O O . THR A 1 225 ? 13.844 7.82 3.443 1 82.69 225 THR A O 1
ATOM 1787 N N . LEU A 1 226 ? 15.32 6.27 2.814 1 84.44 226 LEU A N 1
ATOM 1788 C CA . LEU A 1 226 ? 16.078 7.223 2.016 1 84.44 226 LEU A CA 1
ATOM 1789 C C . LEU A 1 226 ? 15.234 7.793 0.887 1 84.44 226 LEU A C 1
ATOM 1791 O O . LEU A 1 226 ? 15.258 9 0.632 1 84.44 226 LEU A O 1
ATOM 1795 N N . LEU A 1 227 ? 14.523 6.957 0.244 1 85.06 227 LEU A N 1
ATOM 1796 C CA . LEU A 1 227 ? 13.641 7.391 -0.833 1 85.06 227 LEU A CA 1
ATOM 1797 C C . LEU A 1 227 ? 12.562 8.336 -0.305 1 85.06 227 LEU A C 1
ATOM 1799 O O . LEU A 1 227 ? 12.25 9.344 -0.938 1 85.06 227 LEU A O 1
ATOM 1803 N N . GLU A 1 228 ? 12.047 8.039 0.801 1 89.19 228 GLU A N 1
ATOM 1804 C CA . GLU A 1 228 ? 11.023 8.883 1.416 1 89.19 228 GLU A CA 1
ATOM 1805 C C . GLU A 1 228 ? 11.586 10.258 1.771 1 89.19 228 GLU A C 1
ATOM 1807 O O . GLU A 1 228 ? 10.938 11.273 1.532 1 89.19 228 GLU A O 1
ATOM 1812 N N . LEU A 1 229 ? 12.773 10.203 2.34 1 91 229 LEU A N 1
ATOM 1813 C CA . LEU A 1 229 ? 13.406 11.469 2.717 1 91 229 LEU A CA 1
ATOM 1814 C C . LEU A 1 229 ? 13.602 12.359 1.496 1 91 229 LEU A C 1
ATOM 1816 O O . LEU A 1 229 ? 13.344 13.562 1.553 1 91 229 LEU A O 1
ATOM 1820 N N . LYS A 1 230 ? 13.984 11.773 0.405 1 89.88 230 LYS A N 1
ATOM 1821 C CA . LYS A 1 230 ? 14.18 12.523 -0.829 1 89.88 230 LYS A CA 1
ATOM 1822 C C . LYS A 1 230 ? 12.867 13.117 -1.331 1 89.88 230 LYS A C 1
ATOM 1824 O O . LYS A 1 230 ? 12.805 14.305 -1.669 1 89.88 230 LYS A O 1
ATOM 1829 N N . LEU A 1 231 ? 11.867 12.375 -1.327 1 92.75 231 LEU A N 1
ATOM 1830 C CA . LEU A 1 231 ? 10.586 12.773 -1.891 1 92.75 231 LEU A CA 1
ATOM 1831 C C . LEU A 1 231 ? 9.906 13.82 -1.008 1 92.75 231 LEU A C 1
ATOM 1833 O O . LEU A 1 231 ? 9.375 14.812 -1.51 1 92.75 231 LEU A O 1
ATOM 1837 N N . TYR A 1 232 ? 9.969 13.609 0.248 1 95.88 232 TYR A N 1
ATOM 1838 C CA . TYR A 1 232 ? 9.219 14.477 1.15 1 95.88 232 TYR A CA 1
ATOM 1839 C C . TYR A 1 232 ? 9.992 15.758 1.451 1 95.88 232 TYR A C 1
ATOM 1841 O O . TYR A 1 232 ? 9.398 16.812 1.653 1 95.88 232 TYR A O 1
ATOM 1849 N N . TYR A 1 233 ? 11.289 15.664 1.481 1 93.88 233 TYR A N 1
ATOM 1850 C CA . TYR A 1 233 ? 12.07 16.891 1.614 1 93.88 233 TYR A CA 1
ATOM 1851 C C . TYR A 1 233 ? 11.859 17.797 0.414 1 93.88 233 TYR A C 1
ATOM 1853 O O . TYR A 1 233 ? 11.797 19.016 0.561 1 93.88 233 TYR A O 1
ATOM 1861 N N . LYS A 1 234 ? 11.734 17.25 -0.711 1 93.69 234 LYS A N 1
ATOM 1862 C CA . LYS A 1 234 ? 11.508 18 -1.938 1 93.69 234 LYS A CA 1
ATOM 1863 C C . LYS A 1 234 ? 10.234 18.828 -1.842 1 93.69 234 LYS A C 1
ATOM 1865 O O . LYS A 1 234 ? 10.195 19.984 -2.291 1 93.69 234 LYS A O 1
ATOM 1870 N N . ILE A 1 235 ? 9.211 18.312 -1.196 1 96.31 235 ILE A N 1
ATOM 1871 C CA . ILE A 1 235 ? 7.926 19 -1.21 1 96.31 235 ILE A CA 1
ATOM 1872 C C . ILE A 1 235 ? 7.758 19.797 0.075 1 96.31 235 ILE A C 1
ATOM 1874 O O . ILE A 1 235 ? 6.762 20.516 0.243 1 96.31 235 ILE A O 1
ATOM 1878 N N . LEU A 1 236 ? 8.711 19.688 0.955 1 95.19 236 LEU A N 1
ATOM 1879 C CA . LEU A 1 236 ? 8.664 20.453 2.199 1 95.19 236 LEU A CA 1
ATOM 1880 C C . LEU A 1 236 ? 8.82 21.953 1.934 1 95.19 236 LEU A C 1
ATOM 1882 O O . LEU A 1 236 ? 9.688 22.359 1.164 1 95.19 236 LEU A O 1
ATOM 1886 N N . LYS A 1 237 ? 7.961 22.719 2.533 1 91.88 237 LYS A N 1
ATOM 1887 C CA . LYS A 1 237 ? 8.039 24.172 2.424 1 91.88 237 LYS A CA 1
ATOM 1888 C C . LYS A 1 237 ? 9.375 24.688 2.945 1 91.88 237 LYS A C 1
ATOM 1890 O O . LYS A 1 237 ? 9.875 24.219 3.967 1 91.88 237 LYS A O 1
ATOM 1895 N N . PRO A 1 238 ? 9.977 25.703 2.221 1 89.06 238 PRO A N 1
ATOM 1896 C CA . PRO A 1 238 ? 11.148 26.328 2.84 1 89.06 238 PRO A CA 1
ATOM 1897 C C . PRO A 1 238 ? 10.883 26.781 4.277 1 89.06 238 PRO A C 1
ATOM 1899 O O . PRO A 1 238 ? 9.859 27.406 4.555 1 89.06 238 PRO A O 1
ATOM 1902 N N . GLY A 1 239 ? 11.758 26.391 5.188 1 86.81 239 GLY A N 1
ATOM 1903 C CA . GLY A 1 239 ? 11.586 26.688 6.598 1 86.81 239 GLY A CA 1
ATOM 1904 C C . GLY A 1 239 ? 10.789 25.641 7.336 1 86.81 239 GLY A C 1
ATOM 1905 O O . GLY A 1 239 ? 10.688 25.672 8.562 1 86.81 239 GLY A O 1
ATOM 1906 N N . GLY A 1 240 ? 10.273 24.672 6.508 1 90.25 240 GLY A N 1
ATOM 1907 C CA . GLY A 1 240 ? 9.469 23.609 7.102 1 90.25 240 GLY A CA 1
ATOM 1908 C C . GLY A 1 240 ? 10.297 22.594 7.855 1 90.25 240 GLY A C 1
ATOM 1909 O O . GLY A 1 240 ? 11.531 22.656 7.848 1 90.25 240 GLY A O 1
ATOM 1910 N N . ILE A 1 241 ? 9.562 21.703 8.516 1 91 241 ILE A N 1
ATOM 1911 C CA . ILE A 1 241 ? 10.211 20.703 9.367 1 91 241 ILE A CA 1
ATOM 1912 C C . ILE A 1 241 ? 9.781 19.297 8.938 1 91 241 ILE A C 1
ATOM 1914 O O . ILE A 1 241 ? 8.594 19.062 8.711 1 91 241 ILE A O 1
ATOM 1918 N N . LEU A 1 242 ? 10.797 18.5 8.781 1 92.69 242 LEU A N 1
ATOM 1919 C CA . LEU A 1 242 ? 10.617 17.062 8.594 1 92.69 242 LEU A CA 1
ATOM 1920 C C . LEU A 1 242 ? 11.164 16.297 9.797 1 92.69 242 LEU A C 1
ATOM 1922 O O . LEU A 1 242 ? 12.312 16.5 10.203 1 92.69 242 LEU A O 1
ATOM 1926 N N . PHE A 1 243 ? 10.242 15.453 10.375 1 89.06 243 PHE A N 1
ATOM 1927 C CA . PHE A 1 243 ? 10.742 14.734 11.539 1 89.06 243 PHE A CA 1
ATOM 1928 C C . PHE A 1 243 ? 10.219 13.297 11.555 1 89.06 243 PHE A C 1
ATOM 1930 O O . PHE A 1 243 ? 9.289 12.961 10.812 1 89.06 243 PHE A O 1
ATOM 1937 N N . GLY A 1 244 ? 10.883 12.477 12.312 1 86.88 244 GLY A N 1
ATOM 1938 C CA . GLY A 1 244 ? 10.516 11.07 12.383 1 86.88 244 GLY A CA 1
ATOM 1939 C C . GLY A 1 244 ? 10.984 10.398 13.664 1 86.88 244 GLY A C 1
ATOM 1940 O O . GLY A 1 244 ? 11.672 11.016 14.477 1 86.88 244 GLY A O 1
ATOM 1941 N N . ASP A 1 245 ? 10.469 9.117 13.766 1 77.19 245 ASP A N 1
ATOM 1942 C CA . ASP A 1 245 ? 10.789 8.352 14.961 1 77.19 245 ASP A CA 1
ATOM 1943 C C . ASP A 1 245 ? 11.867 7.309 14.68 1 77.19 245 ASP A C 1
ATOM 1945 O O . ASP A 1 245 ? 12.555 7.375 13.656 1 77.19 245 ASP A O 1
ATOM 1949 N N . ASP A 1 246 ? 12.281 6.609 15.633 1 73.06 246 ASP A N 1
ATOM 1950 C CA . ASP A 1 246 ? 13.078 5.387 15.594 1 73.06 246 ASP A CA 1
ATOM 1951 C C . ASP A 1 246 ? 14.523 5.684 15.195 1 73.06 246 ASP A C 1
ATOM 1953 O O . ASP A 1 246 ? 15.148 4.887 14.492 1 73.06 246 ASP A O 1
ATOM 1957 N N . TYR A 1 247 ? 14.984 6.805 15.516 1 75.44 247 TYR A N 1
ATOM 1958 C CA . TYR A 1 247 ? 16.375 7.133 15.227 1 75.44 247 TYR A CA 1
ATOM 1959 C C . TYR A 1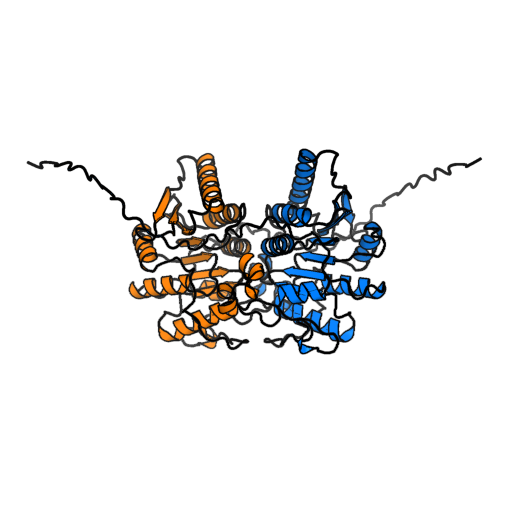 247 ? 17.312 6.086 15.805 1 75.44 247 TYR A C 1
ATOM 1961 O O . TYR A 1 247 ? 18.438 5.906 15.32 1 75.44 247 TYR A O 1
ATOM 1969 N N . GLY A 1 248 ? 16.797 5.438 16.734 1 71 248 GLY A N 1
ATOM 1970 C CA . GLY A 1 248 ? 17.609 4.398 17.344 1 71 248 GLY A CA 1
ATOM 1971 C C . GLY A 1 248 ? 17.766 3.172 16.469 1 71 248 GLY A C 1
ATOM 1972 O O . GLY A 1 248 ? 18.641 2.338 16.719 1 71 248 GLY A O 1
ATOM 1973 N N . TRP A 1 249 ? 16.984 3.027 15.445 1 74.12 249 TRP A N 1
ATOM 1974 C CA . TRP A 1 249 ? 17.094 1.914 14.508 1 74.12 249 TRP A CA 1
ATOM 1975 C C . TRP A 1 249 ? 18.219 2.16 13.516 1 74.12 249 TRP A C 1
ATOM 1977 O O . TRP A 1 249 ? 18.281 3.215 12.875 1 74.12 249 TRP A O 1
ATOM 1987 N N . PRO A 1 250 ? 19.062 1.193 13.414 1 74.81 250 PRO A N 1
ATOM 1988 C CA . PRO A 1 250 ? 20.234 1.377 12.547 1 74.81 250 PRO A CA 1
ATOM 1989 C C . PRO A 1 250 ? 19.859 1.795 11.125 1 74.81 250 PRO A C 1
ATOM 1991 O O . PRO A 1 250 ? 20.5 2.668 10.547 1 74.81 250 PRO A O 1
ATOM 1994 N N . ALA A 1 251 ? 18.797 1.199 10.594 1 73.19 251 ALA A N 1
ATOM 1995 C CA . ALA A 1 251 ? 18.391 1.503 9.219 1 73.19 251 ALA A CA 1
ATOM 1996 C C . ALA A 1 251 ? 17.953 2.961 9.086 1 73.19 251 ALA A C 1
ATOM 1998 O O . ALA A 1 251 ? 18.344 3.645 8.133 1 73.19 251 ALA A O 1
ATOM 1999 N N . VAL A 1 252 ? 17.266 3.428 10.055 1 77 252 VAL A N 1
ATOM 2000 C CA . VAL A 1 252 ? 16.766 4.797 10.023 1 77 252 VAL A CA 1
ATOM 2001 C C . VAL A 1 252 ? 17.922 5.777 10.203 1 77 252 VAL A C 1
ATOM 2003 O O . VAL A 1 252 ? 18.047 6.75 9.461 1 77 252 VAL A O 1
ATOM 2006 N N . LYS A 1 253 ? 18.719 5.469 11.156 1 80.38 253 LYS A N 1
ATOM 2007 C CA . LYS A 1 253 ? 19.891 6.316 11.422 1 80.38 253 LYS A CA 1
ATOM 2008 C C . LYS A 1 253 ? 20.766 6.441 10.18 1 80.38 253 LYS A C 1
ATOM 2010 O O . LYS A 1 253 ? 21.156 7.547 9.797 1 80.38 253 LYS A O 1
ATOM 2015 N N . LYS A 1 254 ? 21 5.344 9.609 1 83.06 254 LYS A N 1
ATOM 2016 C CA . LYS A 1 254 ? 21.844 5.32 8.414 1 83.06 254 LYS A CA 1
ATOM 2017 C C . LYS A 1 254 ? 21.219 6.141 7.293 1 83.06 254 LYS A C 1
ATOM 2019 O O . LYS A 1 254 ? 21.891 6.957 6.664 1 83.06 254 LYS A O 1
ATOM 2024 N N . ASP A 1 255 ? 19.984 5.953 7.035 1 83.56 255 ASP A N 1
ATOM 2025 C CA . ASP A 1 255 ? 19.297 6.621 5.926 1 83.56 255 ASP A CA 1
ATOM 2026 C C . ASP A 1 255 ? 19.219 8.125 6.156 1 83.56 255 ASP A C 1
ATOM 2028 O O . ASP A 1 255 ? 19.406 8.914 5.223 1 83.56 255 ASP A O 1
ATOM 2032 N N . VAL A 1 256 ? 18.984 8.508 7.383 1 85.69 256 VAL A N 1
ATOM 2033 C CA . VAL A 1 256 ? 18.891 9.922 7.727 1 85.69 256 VAL A CA 1
ATOM 2034 C C . VAL A 1 256 ? 20.234 10.609 7.492 1 85.69 256 VAL A C 1
ATOM 2036 O O . VAL A 1 256 ? 20.312 11.656 6.844 1 85.69 256 VAL A O 1
ATOM 2039 N N . HIS A 1 257 ? 21.219 9.984 7.906 1 87.19 257 HIS A N 1
ATOM 2040 C CA . HIS A 1 257 ? 22.547 10.57 7.738 1 87.19 257 HIS A CA 1
ATOM 2041 C C . HIS A 1 257 ? 22.969 10.57 6.273 1 87.19 257 HIS A C 1
ATOM 2043 O O . HIS A 1 257 ? 23.578 11.531 5.801 1 87.19 257 HIS A O 1
ATOM 2049 N N . GLN A 1 258 ? 22.688 9.508 5.645 1 87.19 258 GLN A N 1
ATOM 2050 C CA . GLN A 1 258 ? 23.016 9.453 4.223 1 87.19 258 GLN A CA 1
ATOM 2051 C C . GLN A 1 258 ? 22.312 10.578 3.459 1 87.19 258 GLN A C 1
ATOM 2053 O O . GLN A 1 258 ? 22.922 11.203 2.582 1 87.19 258 GLN A O 1
ATOM 2058 N N . PHE A 1 259 ? 21.141 10.781 3.752 1 90.06 259 PHE A N 1
ATOM 2059 C CA . PHE A 1 259 ? 20.391 11.828 3.082 1 90.06 259 PHE A CA 1
ATOM 2060 C C . PHE A 1 259 ? 20.984 13.203 3.379 1 90.06 259 PHE A C 1
ATOM 2062 O O . PHE A 1 259 ? 21.234 13.992 2.463 1 90.06 259 PHE A O 1
ATOM 2069 N N . VAL A 1 260 ? 21.234 13.477 4.66 1 87.81 260 VAL A N 1
ATOM 2070 C CA . VAL A 1 260 ? 21.75 14.773 5.086 1 87.81 260 VAL A CA 1
ATOM 2071 C C . VAL A 1 260 ? 23.125 15.008 4.457 1 87.81 260 VAL A C 1
ATOM 2073 O O . VAL A 1 260 ? 23.391 16.094 3.922 1 87.81 260 VAL A O 1
ATOM 2076 N N . ASP A 1 261 ? 23.891 13.938 4.477 1 86.88 261 ASP A N 1
ATOM 2077 C CA . ASP A 1 261 ? 25.234 14.047 3.92 1 86.88 261 ASP A CA 1
ATOM 2078 C C . ASP A 1 261 ? 25.188 14.312 2.416 1 86.88 261 ASP A C 1
ATOM 2080 O O . ASP A 1 261 ? 25.906 15.164 1.909 1 86.88 261 ASP A O 1
ATOM 2084 N N . HIS A 1 262 ? 24.359 13.625 1.778 1 87.12 262 HIS A N 1
ATOM 2085 C CA . HIS A 1 262 ? 24.234 13.789 0.334 1 87.12 262 HIS A CA 1
ATOM 2086 C C . HIS A 1 262 ? 23.719 15.172 -0.02 1 87.12 262 HIS A C 1
ATOM 2088 O O . HIS A 1 262 ? 24.219 15.82 -0.937 1 87.12 262 HIS A O 1
ATOM 2094 N N . HIS A 1 263 ? 22.75 15.555 0.625 1 87 263 HIS A N 1
ATOM 2095 C CA . HIS A 1 263 ? 22.172 16.875 0.385 1 87 263 HIS A CA 1
ATOM 2096 C C . HIS A 1 263 ? 23.188 17.969 0.627 1 87 263 HIS A C 1
ATOM 2098 O O . HIS A 1 263 ? 23.328 18.891 -0.189 1 87 263 HIS A O 1
ATOM 2104 N N . ASN A 1 264 ? 23.828 17.812 1.723 1 82.25 264 ASN A N 1
ATOM 2105 C CA . ASN A 1 264 ? 24.781 18.859 2.086 1 82.25 264 ASN A CA 1
ATOM 2106 C C . ASN A 1 264 ? 25.984 18.859 1.138 1 82.25 264 ASN A C 1
ATOM 2108 O O . ASN A 1 264 ? 26.547 19.922 0.869 1 82.25 264 ASN A O 1
ATOM 2112 N N . ALA A 1 265 ? 26.328 17.75 0.656 1 82.12 265 ALA A N 1
ATOM 2113 C CA . ALA A 1 265 ? 27.406 17.672 -0.326 1 82.12 265 ALA A CA 1
ATOM 2114 C C . ALA A 1 265 ? 27.016 18.344 -1.634 1 82.12 265 ALA A C 1
ATOM 2116 O O . ALA A 1 265 ? 27.844 19 -2.279 1 82.12 265 ALA A O 1
ATOM 2117 N N . LEU A 1 266 ? 25.844 18.188 -1.963 1 82 266 LEU A N 1
ATOM 2118 C CA . LEU A 1 266 ? 25.359 18.719 -3.234 1 82 266 LEU A CA 1
ATOM 2119 C C . LEU A 1 266 ? 25.078 20.203 -3.133 1 82 266 LEU A C 1
ATOM 2121 O O . LEU A 1 266 ? 25.328 20.953 -4.086 1 82 266 LEU A O 1
ATOM 2125 N N . HIS A 1 267 ? 24.547 20.594 -2.041 1 81.62 267 HIS A N 1
ATOM 2126 C CA . HIS A 1 267 ? 24.047 21.969 -1.946 1 81.62 267 HIS A CA 1
ATOM 2127 C C . HIS A 1 267 ? 24.969 22.812 -1.078 1 81.62 267 HIS A C 1
ATOM 2129 O O . HIS A 1 267 ? 24.906 24.047 -1.127 1 81.62 267 HIS A O 1
ATOM 2135 N N . GLY A 1 268 ? 25.859 22.156 -0.447 1 70.94 268 GLY A N 1
ATOM 2136 C CA . GLY A 1 268 ? 26.797 22.875 0.402 1 70.94 268 GLY A CA 1
ATOM 2137 C C . GLY A 1 268 ? 26.125 23.734 1.453 1 70.94 268 GLY A C 1
ATOM 2138 O O . GLY A 1 268 ? 25.156 23.297 2.088 1 70.94 268 GLY A O 1
ATOM 2139 N N . GLU A 1 269 ? 26.734 24.953 1.586 1 72.31 269 GLU A N 1
ATOM 2140 C CA . GLU A 1 269 ? 26.266 25.891 2.602 1 72.31 269 GLU A CA 1
ATOM 2141 C C . GLU A 1 269 ? 25.078 26.703 2.096 1 72.31 269 GLU A C 1
ATOM 2143 O O . GLU A 1 269 ? 24.484 27.484 2.852 1 72.31 269 GLU A O 1
ATOM 2148 N N . ALA A 1 270 ? 24.688 26.5 0.903 1 74.5 270 ALA A N 1
ATOM 2149 C CA . ALA A 1 270 ? 23.609 27.297 0.329 1 74.5 270 ALA A CA 1
ATOM 2150 C C . ALA A 1 270 ? 22.25 26.906 0.912 1 74.5 270 ALA A C 1
ATOM 2152 O O . ALA A 1 270 ? 21.422 27.766 1.179 1 74.5 270 ALA A O 1
ATOM 2153 N N . GLU A 1 271 ? 22.141 25.672 1.189 1 80.88 271 GLU A N 1
ATOM 2154 C CA . GLU A 1 271 ? 20.875 25.156 1.725 1 80.88 271 GLU A CA 1
ATOM 2155 C C . GLU A 1 271 ? 21.125 24.078 2.775 1 80.88 271 GLU A C 1
ATOM 2157 O O . GLU A 1 271 ? 20.719 22.922 2.602 1 80.88 271 GLU A O 1
ATOM 2162 N N . PRO A 1 272 ? 21.688 24.562 3.875 1 79.06 272 PRO A N 1
ATOM 2163 C CA . PRO A 1 272 ? 22.031 23.547 4.871 1 79.06 272 PRO A CA 1
ATOM 2164 C C . PRO A 1 272 ? 20.797 22.938 5.547 1 79.06 272 PRO A C 1
ATOM 2166 O O . PRO A 1 272 ? 19.812 23.641 5.766 1 79.06 272 PRO A O 1
ATOM 2169 N N . ILE A 1 273 ? 20.922 21.656 5.809 1 85.56 273 ILE A N 1
ATOM 2170 C CA . ILE A 1 273 ? 19.922 20.984 6.621 1 85.56 273 ILE A CA 1
ATOM 2171 C C . ILE A 1 273 ? 20.344 21 8.086 1 85.56 273 ILE A C 1
ATOM 2173 O O . ILE A 1 273 ? 21.453 20.578 8.422 1 85.56 273 ILE A O 1
ATOM 2177 N N . GLU A 1 274 ? 19.531 21.5 8.938 1 81.56 274 GLU A N 1
ATOM 2178 C CA . GLU A 1 274 ? 19.75 21.406 10.375 1 81.56 274 GLU A CA 1
ATOM 2179 C C . GLU A 1 274 ? 19.156 20.125 10.938 1 81.56 274 GLU A C 1
ATOM 2181 O O . GLU A 1 274 ? 17.938 19.938 10.938 1 81.56 274 GLU A O 1
ATOM 2186 N N . LEU A 1 275 ? 20.062 19.25 11.266 1 85.69 275 LEU A N 1
ATOM 2187 C CA . LEU A 1 275 ? 19.609 17.984 11.844 1 85.69 275 LEU A CA 1
ATOM 2188 C C . LEU A 1 275 ? 19.734 18.016 13.367 1 85.69 275 LEU A C 1
ATOM 2190 O O . LEU A 1 275 ? 20.766 18.375 13.906 1 85.69 275 LEU A O 1
ATOM 2194 N N . ARG A 1 276 ? 18.578 17.656 14.047 1 82.69 276 ARG A N 1
ATOM 2195 C CA . ARG A 1 276 ? 18.547 17.562 15.5 1 82.69 276 ARG A CA 1
ATOM 2196 C C . ARG A 1 276 ? 18.016 16.203 15.945 1 82.69 276 ARG A C 1
ATOM 2198 O O . ARG A 1 276 ? 17.078 15.664 15.336 1 82.69 276 ARG A O 1
ATOM 2205 N N . ILE A 1 277 ? 18.734 15.719 16.875 1 82.06 277 ILE A N 1
ATOM 2206 C CA . ILE A 1 277 ? 18.266 14.484 17.5 1 82.06 277 ILE A CA 1
ATOM 2207 C C . ILE A 1 277 ? 17.688 14.789 18.875 1 82.06 277 ILE A C 1
ATOM 2209 O O . ILE A 1 277 ? 18.359 15.398 19.719 1 82.06 277 ILE A O 1
ATOM 2213 N N . VAL A 1 278 ? 16.406 14.43 18.984 1 74.38 278 VAL A N 1
ATOM 2214 C CA . VAL A 1 278 ? 15.719 14.805 20.219 1 74.38 278 VAL A CA 1
ATOM 2215 C C . VAL A 1 278 ? 15.133 13.555 20.875 1 74.38 278 VAL A C 1
ATOM 2217 O O . VAL A 1 278 ? 14.562 12.703 20.203 1 74.38 278 VAL A O 1
ATOM 2220 N N . ARG A 1 279 ? 15.398 13.438 22.062 1 70.81 279 ARG A N 1
ATOM 2221 C CA . ARG A 1 279 ? 14.75 12.375 22.828 1 70.81 279 ARG A CA 1
ATOM 2222 C C . ARG A 1 279 ? 13.359 12.805 23.281 1 70.81 279 ARG A C 1
ATOM 2224 O O . ARG A 1 279 ? 13.164 13.93 23.734 1 70.81 279 ARG A O 1
ATOM 2231 N N . ALA A 1 280 ? 12.297 12.008 23 1 61.5 280 ALA A N 1
ATOM 2232 C CA . ALA A 1 280 ? 10.914 12.344 23.328 1 61.5 280 ALA A CA 1
ATOM 2233 C C . ALA A 1 280 ? 10.773 12.734 24.797 1 61.5 280 ALA A C 1
ATOM 2235 O O . ALA A 1 280 ? 10.094 13.711 25.125 1 61.5 280 ALA A O 1
ATOM 2236 N N . ARG A 1 281 ? 11.234 11.945 25.672 1 59.12 281 ARG A N 1
ATOM 2237 C CA . ARG A 1 281 ? 11.305 12.242 27.094 1 59.12 281 ARG A CA 1
ATOM 2238 C C . ARG A 1 281 ? 12.594 11.703 27.703 1 59.12 281 ARG A C 1
ATOM 2240 O O . ARG A 1 281 ? 13.258 10.852 27.109 1 59.12 281 ARG A O 1
ATOM 2247 N N . GLU A 1 282 ? 12.922 12.484 28.719 1 57.84 282 GLU A N 1
ATOM 2248 C CA . GLU A 1 282 ? 14.078 11.945 29.438 1 57.84 282 GLU A CA 1
ATOM 2249 C C . GLU A 1 282 ? 13.906 10.453 29.719 1 57.84 282 GLU A C 1
ATOM 2251 O O . GLU A 1 282 ? 12.875 10.039 30.266 1 57.84 282 GLU A O 1
ATOM 2256 N N . GLY A 1 283 ? 14.734 9.641 29.188 1 55.03 283 GLY A N 1
ATOM 2257 C CA . GLY A 1 283 ? 14.68 8.211 29.453 1 55.03 283 GLY A CA 1
ATOM 2258 C C . GLY A 1 283 ? 13.938 7.434 28.375 1 55.03 283 GLY A C 1
ATOM 2259 O O . GLY A 1 283 ? 13.891 6.203 28.422 1 55.03 283 GLY A O 1
ATOM 2260 N N . ALA A 1 284 ? 13.336 8.312 27.469 1 58.69 284 ALA A N 1
ATOM 2261 C CA . ALA A 1 284 ? 12.531 7.602 26.484 1 58.69 284 ALA A CA 1
ATOM 2262 C C . ALA A 1 284 ? 13.414 6.871 25.484 1 58.69 284 ALA A C 1
ATOM 2264 O O . ALA A 1 284 ? 14.523 7.32 25.172 1 58.69 284 ALA A O 1
ATOM 2265 N N . GLN A 1 285 ? 12.984 5.773 25.203 1 58.25 285 GLN A N 1
ATOM 2266 C CA . GLN A 1 285 ? 13.664 4.961 24.203 1 58.25 285 GLN A CA 1
ATOM 2267 C C . GLN A 1 285 ? 13.438 5.512 22.797 1 58.25 285 GLN A C 1
ATOM 2269 O O . GLN A 1 285 ? 14.242 5.273 21.891 1 58.25 285 GLN A O 1
ATOM 2274 N N . ASN A 1 286 ? 12.492 6.34 22.812 1 63.25 286 ASN A N 1
ATOM 2275 C CA . ASN A 1 286 ? 12.172 6.848 21.484 1 63.25 286 ASN A CA 1
ATOM 2276 C C . ASN A 1 286 ? 12.945 8.125 21.172 1 63.25 286 ASN A C 1
ATOM 2278 O O . ASN A 1 286 ? 12.844 9.109 21.906 1 63.25 286 ASN A O 1
ATOM 2282 N N . VAL A 1 287 ? 13.828 7.961 20.25 1 66.75 287 VAL A N 1
ATOM 2283 C CA . VAL A 1 287 ? 14.633 9.086 19.781 1 66.75 287 VAL A CA 1
ATOM 2284 C C . VAL A 1 287 ? 14.117 9.562 18.422 1 66.75 287 VAL A C 1
ATOM 2286 O O . VAL A 1 287 ? 13.953 8.758 17.5 1 66.75 287 VAL A O 1
ATOM 2289 N N . LEU A 1 288 ? 13.805 10.844 18.438 1 77.44 288 LEU A N 1
ATOM 2290 C CA . LEU A 1 288 ? 13.305 11.453 17.219 1 77.44 288 LEU A CA 1
ATOM 2291 C C . LEU A 1 288 ? 14.414 12.211 16.484 1 77.44 288 LEU A C 1
ATOM 2293 O O . LEU A 1 288 ? 15.383 12.641 17.109 1 77.44 288 LEU A O 1
ATOM 2297 N N . TRP A 1 289 ? 14.352 12.234 15.266 1 84.69 289 TRP A N 1
AT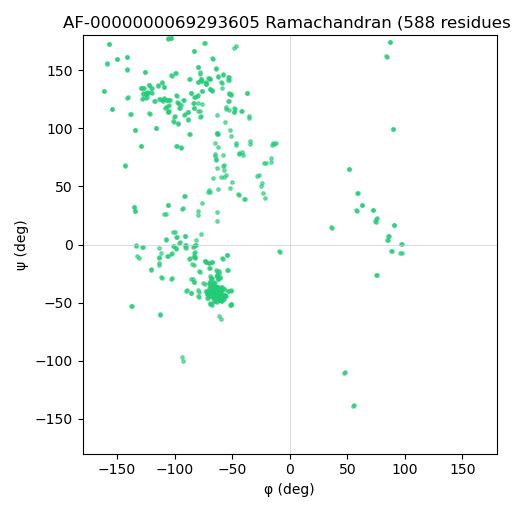OM 2298 C CA . TRP A 1 289 ? 15.195 13.109 14.453 1 84.69 289 TRP A CA 1
ATOM 2299 C C . TRP A 1 289 ? 14.367 14.203 13.797 1 84.69 289 TRP A C 1
ATOM 2301 O O . TRP A 1 289 ? 13.227 13.977 13.406 1 84.69 289 TRP A O 1
ATOM 2311 N N . ILE A 1 290 ? 14.945 15.398 13.773 1 86.56 290 ILE A N 1
ATOM 2312 C CA . ILE A 1 290 ? 14.281 16.578 13.227 1 86.56 290 ILE A CA 1
ATOM 2313 C C . ILE A 1 290 ? 15.188 17.25 12.195 1 86.56 290 ILE A C 1
ATOM 2315 O O . ILE A 1 290 ? 16.375 17.453 12.445 1 86.56 290 ILE A O 1
ATOM 2319 N N . MET A 1 291 ? 14.625 17.5 11.055 1 89.12 291 MET A N 1
ATOM 2320 C CA . MET A 1 291 ? 15.32 18.25 10.008 1 89.12 291 MET A CA 1
ATOM 2321 C C . MET A 1 291 ? 14.555 19.531 9.656 1 89.12 291 MET A C 1
ATOM 2323 O O . MET A 1 291 ? 13.352 19.484 9.398 1 89.12 291 MET A O 1
ATOM 2327 N N . ARG A 1 292 ? 15.273 20.609 9.633 1 87.38 292 ARG A N 1
ATOM 2328 C CA . ARG A 1 292 ? 14.688 21.859 9.18 1 87.38 292 ARG A CA 1
ATOM 2329 C C . ARG A 1 292 ? 15.242 22.281 7.824 1 87.38 292 ARG A C 1
ATOM 2331 O O . ARG A 1 292 ? 16.469 22.312 7.633 1 87.38 292 ARG A O 1
ATOM 2338 N N . LYS A 1 293 ? 14.328 22.5 6.938 1 88.12 293 LYS A N 1
ATOM 2339 C CA . LYS A 1 293 ? 14.719 22.984 5.613 1 88.12 293 LYS A CA 1
ATOM 2340 C C . LYS A 1 293 ? 15.07 24.469 5.645 1 88.12 293 LYS A C 1
ATOM 2342 O O . LYS A 1 293 ? 14.383 25.266 6.301 1 88.12 293 LYS A O 1
ATOM 2347 N N . ALA A 1 294 ? 16.078 24.875 4.938 1 83.81 294 ALA A N 1
ATOM 2348 C CA . ALA A 1 294 ? 16.5 26.266 4.895 1 83.81 294 ALA A CA 1
ATOM 2349 C C . ALA A 1 294 ? 15.414 27.156 4.32 1 83.81 294 ALA A C 1
ATOM 2351 O O . ALA A 1 294 ? 14.695 26.766 3.396 1 83.81 294 ALA A O 1
ATOM 2352 N N . LYS A 1 295 ? 15.25 28.422 4.801 1 79.56 295 LYS A N 1
ATOM 2353 C CA . LYS A 1 295 ? 14.25 29.391 4.371 1 79.56 295 LYS A CA 1
ATOM 2354 C C . LYS A 1 295 ? 14.672 30.078 3.074 1 79.56 295 LYS A C 1
ATOM 2356 O O . LYS A 1 295 ? 14.023 31.016 2.623 1 79.56 295 LYS A O 1
ATOM 2361 N N . ILE A 1 296 ? 15.43 29.484 2.207 1 65.88 296 ILE A N 1
ATOM 2362 C CA . ILE A 1 296 ? 15.953 30.266 1.094 1 65.88 296 ILE A CA 1
ATOM 2363 C C . ILE A 1 296 ? 14.898 30.375 -0.004 1 65.88 296 ILE A C 1
ATOM 2365 O O . ILE A 1 296 ? 14.078 29.469 -0.178 1 65.88 296 ILE A O 1
ATOM 2369 N N . MET B 1 1 ? 27.734 47.906 33.938 1 22.36 1 MET B N 1
ATOM 2370 C CA . MET B 1 1 ? 28.578 46.906 34.594 1 22.36 1 MET B CA 1
ATOM 2371 C C . MET B 1 1 ? 27.859 45.562 34.688 1 22.36 1 MET B C 1
ATOM 2373 O O . MET B 1 1 ? 27 45.375 35.531 1 22.36 1 MET B O 1
ATOM 2377 N N . VAL B 1 2 ? 27.469 45.125 33.438 1 23.19 2 VAL B N 1
ATOM 2378 C CA . VAL B 1 2 ? 26.703 44.062 32.781 1 23.19 2 VAL B CA 1
ATOM 2379 C C . VAL B 1 2 ? 27.328 42.719 33.062 1 23.19 2 VAL B C 1
ATOM 2381 O O . VAL B 1 2 ? 28.328 42.344 32.438 1 23.19 2 VAL B O 1
ATOM 2384 N N . ALA B 1 3 ? 27.656 42.5 34.469 1 22.72 3 ALA B N 1
ATOM 2385 C CA . ALA B 1 3 ? 28.297 41.312 35.062 1 22.72 3 ALA B CA 1
ATOM 2386 C C . ALA B 1 3 ? 27.594 40.031 34.656 1 22.72 3 ALA B C 1
ATOM 2388 O O . ALA B 1 3 ? 26.391 39.875 34.875 1 22.72 3 ALA B O 1
ATOM 2389 N N . LEU B 1 4 ? 28.156 39.344 33.625 1 22.55 4 LEU B N 1
ATOM 2390 C CA . LEU B 1 4 ? 27.953 38.219 32.719 1 22.55 4 LEU B CA 1
ATOM 2391 C C . LEU B 1 4 ? 27.969 36.906 33.5 1 22.55 4 LEU B C 1
ATOM 2393 O O . LEU B 1 4 ? 29.031 36.469 34 1 22.55 4 LEU B O 1
ATOM 2397 N N . LEU B 1 5 ? 27 36.844 34.531 1 21.44 5 LEU B N 1
ATOM 2398 C CA . LEU B 1 5 ? 26.984 35.719 35.469 1 21.44 5 LEU B CA 1
ATOM 2399 C C . LEU B 1 5 ? 27 34.375 34.719 1 21.44 5 LEU B C 1
ATOM 2401 O O . LEU B 1 5 ? 26.109 34.094 33.938 1 21.44 5 LEU B O 1
ATOM 2405 N N . ARG B 1 6 ? 28.156 33.75 34.469 1 21.84 6 ARG B N 1
ATOM 2406 C CA . ARG B 1 6 ? 28.703 32.562 33.812 1 21.84 6 ARG B CA 1
ATOM 2407 C C . ARG B 1 6 ? 28.188 31.297 34.5 1 21.84 6 ARG B C 1
ATOM 2409 O O . ARG B 1 6 ? 28.891 30.703 35.344 1 21.84 6 ARG B O 1
ATOM 2416 N N . GLN B 1 7 ? 26.953 31.375 35.125 1 20.52 7 GLN B N 1
ATOM 2417 C CA . GLN B 1 7 ? 26.734 30.219 36 1 20.52 7 GLN B CA 1
ATOM 2418 C C . GLN B 1 7 ? 26.891 28.922 35.219 1 20.52 7 GLN B C 1
ATOM 2420 O O . GLN B 1 7 ? 26.438 28.812 34.062 1 20.52 7 GLN B O 1
ATOM 2425 N N . ARG B 1 8 ? 27.859 28.047 35.562 1 21.25 8 ARG B N 1
ATOM 2426 C CA . ARG B 1 8 ? 28.438 26.734 35.25 1 21.25 8 ARG B CA 1
ATOM 2427 C C . ARG B 1 8 ? 27.375 25.641 35.375 1 21.25 8 ARG B C 1
ATOM 2429 O O . ARG B 1 8 ? 26.812 25.438 36.469 1 21.25 8 ARG B O 1
ATOM 2436 N N . TRP B 1 9 ? 26.469 25.5 34.375 1 20.28 9 TRP B N 1
ATOM 2437 C CA . TRP B 1 9 ? 25.438 24.469 34.312 1 20.28 9 TRP B CA 1
ATOM 2438 C C . TRP B 1 9 ? 26.062 23.078 34.375 1 20.28 9 TRP B C 1
ATOM 2440 O O . TRP B 1 9 ? 26.75 22.641 33.469 1 20.28 9 TRP B O 1
ATOM 2450 N N . SER B 1 10 ? 26.703 22.75 35.5 1 20.75 10 SER B N 1
ATOM 2451 C CA . SER B 1 10 ? 27.281 21.406 35.656 1 20.75 10 SER B CA 1
ATOM 2452 C C . SER B 1 10 ? 26.203 20.344 35.656 1 20.75 10 SER B C 1
ATOM 2454 O O . SER B 1 10 ? 25.359 20.281 36.531 1 20.75 10 SER B O 1
ATOM 2456 N N . LEU B 1 11 ? 25.609 20.062 34.562 1 21.3 11 LEU B N 1
ATOM 2457 C CA . LEU B 1 11 ? 24.609 19.016 34.344 1 21.3 11 LEU B CA 1
ATOM 2458 C C . LEU B 1 11 ? 25.172 17.656 34.75 1 21.3 11 LEU B C 1
ATOM 2460 O O . LEU B 1 11 ? 26.078 17.141 34.094 1 21.3 11 LEU B O 1
ATOM 2464 N N . SER B 1 12 ? 25.422 17.391 36.062 1 20.14 12 SER B N 1
ATOM 2465 C CA . SER B 1 12 ? 25.844 16.078 36.5 1 20.14 12 SER B CA 1
ATOM 2466 C C . SER B 1 12 ? 24.781 15.023 36.219 1 20.14 12 SER B C 1
ATOM 2468 O O . SER B 1 12 ? 23.656 15.125 36.719 1 20.14 12 SER B O 1
ATOM 2470 N N . VAL B 1 13 ? 24.703 14.477 35.094 1 22.14 13 VAL B N 1
ATOM 2471 C CA . VAL B 1 13 ? 23.812 13.438 34.594 1 22.14 13 VAL B CA 1
ATOM 2472 C C . VAL B 1 13 ? 24.031 12.141 35.375 1 22.14 13 VAL B C 1
ATOM 2474 O O . VAL B 1 13 ? 25.109 11.539 35.281 1 22.14 13 VAL B O 1
ATOM 2477 N N . SER B 1 14 ? 23.719 12.094 36.656 1 20.86 14 SER B N 1
ATOM 2478 C CA . SER B 1 14 ? 23.844 10.867 37.438 1 20.86 14 SER B CA 1
ATOM 2479 C C . SER B 1 14 ? 23.219 9.688 36.719 1 20.86 14 SER B C 1
ATOM 2481 O O . SER B 1 14 ? 22.422 9.875 35.781 1 20.86 14 SER B O 1
ATOM 2483 N N . GLY B 1 15 ? 23.484 8.383 37.25 1 20.67 15 GLY B N 1
ATOM 2484 C CA . GLY B 1 15 ? 23.578 6.988 36.875 1 20.67 15 GLY B CA 1
ATOM 2485 C C . GLY B 1 15 ? 22.234 6.316 36.688 1 20.67 15 GLY B C 1
ATOM 2486 O O . GLY B 1 15 ? 22.094 5.125 37 1 20.67 15 GLY B O 1
ATOM 2487 N N . LEU B 1 16 ? 21.141 7.02 36.688 1 20.55 16 LEU B N 1
ATOM 2488 C CA . LEU B 1 16 ? 19.906 6.281 36.906 1 20.55 16 LEU B CA 1
ATOM 2489 C C . LEU B 1 16 ? 19.781 5.125 35.938 1 20.55 16 LEU B C 1
ATOM 2491 O O . LEU B 1 16 ? 19.906 5.32 34.719 1 20.55 16 LEU B O 1
ATOM 2495 N N . ARG B 1 17 ? 19.781 3.852 36.562 1 22.8 17 ARG B N 1
ATOM 2496 C CA . ARG B 1 17 ? 19.578 2.52 36 1 22.8 17 ARG B CA 1
ATOM 2497 C C . ARG B 1 17 ? 18.25 2.422 35.281 1 22.8 17 ARG B C 1
ATOM 2499 O O . ARG B 1 17 ? 17.188 2.463 35.906 1 22.8 17 ARG B O 1
ATOM 2506 N N . CYS B 1 18 ? 18.094 3.268 34.312 1 19.97 18 CYS B N 1
ATOM 2507 C CA . CYS B 1 18 ? 16.891 3.322 33.5 1 19.97 18 CYS B CA 1
ATOM 2508 C C . CYS B 1 18 ? 16.438 1.922 33.094 1 19.97 18 CYS B C 1
ATOM 2510 O O . CYS B 1 18 ? 17.156 1.206 32.406 1 19.97 18 CYS B O 1
ATOM 2512 N N . VAL B 1 19 ? 15.82 1.262 34.062 1 21.52 19 VAL B N 1
ATOM 2513 C CA . VAL B 1 19 ? 15.234 -0.044 33.781 1 21.52 19 VAL B CA 1
ATOM 2514 C C . VAL B 1 19 ? 14.328 0.052 32.562 1 21.52 19 VAL B C 1
ATOM 2516 O O . VAL B 1 19 ? 13.258 0.665 32.625 1 21.52 19 VAL B O 1
ATOM 2519 N N . LEU B 1 20 ? 14.82 0.624 31.578 1 24.66 20 LEU B N 1
ATOM 2520 C CA . LEU B 1 20 ? 14.172 0.897 30.297 1 24.66 20 LEU B CA 1
ATOM 2521 C C . LEU B 1 20 ? 13.453 -0.346 29.781 1 24.66 20 LEU B C 1
ATOM 2523 O O . LEU B 1 20 ? 14.07 -1.405 29.641 1 24.66 20 LEU B O 1
ATOM 2527 N N . PRO B 1 21 ? 12.211 -0.488 30.219 1 24.69 21 PRO B N 1
ATOM 2528 C CA . PRO B 1 21 ? 11.664 -1.745 29.703 1 24.69 21 PRO B CA 1
ATOM 2529 C C . PRO B 1 21 ? 12.016 -1.99 28.234 1 24.69 21 PRO B C 1
ATOM 2531 O O . PRO B 1 21 ? 12.141 -1.039 27.453 1 24.69 21 PRO B O 1
ATOM 2534 N N . LEU B 1 22 ? 12.758 -2.975 28 1 23.5 22 LEU B N 1
ATOM 2535 C CA . LEU B 1 22 ? 13.203 -3.689 26.812 1 23.5 22 LEU B CA 1
ATOM 2536 C C . LEU B 1 22 ? 12.062 -3.816 25.797 1 23.5 22 LEU B C 1
ATOM 2538 O O . LEU B 1 22 ? 11.117 -4.578 26.016 1 23.5 22 LEU B O 1
ATOM 2542 N N . VAL B 1 23 ? 11.312 -2.768 25.703 1 24.86 23 VAL B N 1
ATOM 2543 C CA . VAL B 1 23 ? 10.516 -3.033 24.516 1 24.86 23 VAL B CA 1
ATOM 2544 C C . VAL B 1 23 ? 11.352 -3.807 23.5 1 24.86 23 VAL B C 1
ATOM 2546 O O . VAL B 1 23 ? 12.383 -3.314 23.031 1 24.86 23 VAL B O 1
ATOM 2549 N N . ALA B 1 24 ? 11.289 -5.07 23.625 1 22.48 24 ALA B N 1
ATOM 2550 C CA . ALA B 1 24 ? 11.961 -6.18 22.953 1 22.48 24 ALA B CA 1
ATOM 2551 C C . ALA B 1 24 ? 12.07 -5.934 21.453 1 22.48 24 ALA B C 1
ATOM 2553 O O . ALA B 1 24 ? 11.07 -5.66 20.781 1 22.48 24 ALA B O 1
ATOM 2554 N N . MET B 1 25 ? 13.008 -5.16 21.109 1 24.81 25 MET B N 1
ATOM 2555 C CA . MET B 1 25 ? 13.656 -5.543 19.859 1 24.81 25 MET B CA 1
ATOM 2556 C C . MET B 1 25 ? 13.422 -7.02 19.547 1 24.81 25 MET B C 1
ATOM 2558 O O . MET B 1 25 ? 14.125 -7.887 20.078 1 24.81 25 MET B O 1
ATOM 2562 N N . LEU B 1 26 ? 12.203 -7.383 19.828 1 25.33 26 LEU B N 1
ATOM 2563 C CA . LEU B 1 26 ? 12.164 -8.711 19.234 1 25.33 26 LEU B CA 1
ATOM 2564 C C . LEU B 1 26 ? 12.781 -8.688 17.844 1 25.33 26 LEU B C 1
ATOM 2566 O O . LEU B 1 26 ? 12.18 -8.195 16.891 1 25.33 26 LEU B O 1
ATOM 2570 N N . CYS B 1 27 ? 13.898 -7.992 17.75 1 26.06 27 CYS B N 1
ATOM 2571 C CA . CYS B 1 27 ? 14.75 -8.695 16.797 1 26.06 27 CYS B CA 1
ATOM 2572 C C . CYS B 1 27 ? 14.422 -10.188 16.766 1 26.06 27 CYS B C 1
ATOM 2574 O O . CYS B 1 27 ? 14.68 -10.906 17.734 1 26.06 27 CYS B O 1
ATOM 2576 N N . LEU B 1 28 ? 13.203 -10.438 16.422 1 29.48 28 LEU B N 1
ATOM 2577 C CA . LEU B 1 28 ? 13.18 -11.852 16.078 1 29.48 28 LEU B CA 1
ATOM 2578 C C . LEU B 1 28 ? 14.578 -12.344 15.711 1 29.48 28 LEU B C 1
ATOM 2580 O O . LEU B 1 28 ? 15.211 -11.797 14.797 1 29.48 28 LEU B O 1
ATOM 2584 N N . LEU B 1 29 ? 15.484 -12.453 16.641 1 28.72 29 LEU B N 1
ATOM 2585 C CA . LEU B 1 29 ? 16.344 -13.609 16.375 1 28.72 29 LEU B CA 1
ATOM 2586 C C . LEU B 1 29 ? 15.695 -14.539 15.352 1 28.72 29 LEU B C 1
ATOM 2588 O O . LEU B 1 29 ? 14.602 -15.062 15.594 1 28.72 29 LEU B O 1
ATOM 2592 N N . GLN B 1 30 ? 15.742 -14.055 14.148 1 29.5 30 GLN B N 1
ATOM 2593 C CA . GLN B 1 30 ? 15.703 -15.148 13.18 1 29.5 30 GLN B CA 1
ATOM 2594 C C . GLN B 1 30 ? 16.234 -16.438 13.797 1 29.5 30 GLN B C 1
ATOM 2596 O O . GLN B 1 30 ? 17.422 -16.562 14.078 1 29.5 30 GLN B O 1
ATOM 2601 N N . ASP B 1 31 ? 15.82 -16.859 14.883 1 33.47 31 ASP B N 1
ATOM 2602 C CA . ASP B 1 31 ? 16.172 -18.281 14.859 1 33.47 31 ASP B CA 1
ATOM 2603 C C . ASP B 1 31 ? 16.531 -18.734 13.445 1 33.47 31 ASP B C 1
ATOM 2605 O O . ASP B 1 31 ? 15.836 -18.422 12.484 1 33.47 31 ASP B O 1
ATOM 2609 N N . GLY B 1 32 ? 17.766 -18.562 13.07 1 36.34 32 GLY B N 1
ATOM 2610 C CA . GLY B 1 32 ? 18.391 -19.188 11.906 1 36.34 32 GLY B CA 1
ATOM 2611 C C . GLY B 1 32 ? 17.531 -20.266 11.273 1 36.34 32 GLY B C 1
ATOM 2612 O O . GLY B 1 32 ? 18.047 -21.188 10.641 1 36.34 32 GLY B O 1
ATOM 2613 N N . ARG B 1 33 ? 16.5 -20.484 11.953 1 36.84 33 ARG B N 1
ATOM 2614 C CA . ARG B 1 33 ? 15.914 -21.641 11.273 1 36.84 33 ARG B CA 1
ATOM 2615 C C . ARG B 1 33 ? 15.352 -21.25 9.906 1 36.84 33 ARG B C 1
ATOM 2617 O O . ARG B 1 33 ? 14.266 -20.672 9.82 1 36.84 33 ARG B O 1
ATOM 2624 N N . SER B 1 34 ? 16.156 -20.484 9.117 1 48.06 34 SER B N 1
ATOM 2625 C CA . SER B 1 34 ? 15.805 -20.422 7.707 1 48.06 34 SER B CA 1
ATOM 2626 C C . SER B 1 34 ? 14.789 -21.5 7.344 1 48.06 34 SER B C 1
ATOM 2628 O O . SER B 1 34 ? 15.078 -22.703 7.473 1 48.06 34 SER B O 1
ATOM 2630 N N . SER B 1 35 ? 13.5 -21.047 7.586 1 61.41 35 SER B N 1
ATOM 2631 C CA . SER B 1 35 ? 12.555 -22.047 7.094 1 61.41 35 SER B CA 1
ATOM 2632 C C . SER B 1 35 ? 13.055 -22.688 5.801 1 61.41 35 SER B C 1
ATOM 2634 O O . SER B 1 35 ? 13.727 -22.031 5 1 61.41 35 SER B O 1
ATOM 2636 N N . GLU B 1 36 ? 13.008 -23.766 5.855 1 81 36 GLU B N 1
ATOM 2637 C CA . GLU B 1 36 ? 13.328 -24.516 4.641 1 81 36 GLU B CA 1
ATOM 2638 C C . GLU B 1 36 ? 12.586 -23.953 3.438 1 81 36 GLU B C 1
ATOM 2640 O O . GLU B 1 36 ? 11.375 -23.703 3.508 1 81 36 GLU B O 1
ATOM 2645 N N . ARG B 1 37 ? 13.344 -23.406 2.527 1 91.31 37 ARG B N 1
ATOM 2646 C CA . ARG B 1 37 ? 12.773 -22.891 1.287 1 91.31 37 ARG B CA 1
ATOM 2647 C C . ARG B 1 37 ? 11.922 -23.953 0.593 1 91.31 37 ARG B C 1
ATOM 2649 O O . ARG B 1 37 ? 12.344 -25.094 0.459 1 91.31 37 ARG B O 1
ATOM 2656 N N . ARG B 1 38 ? 10.633 -23.547 0.371 1 94.62 38 ARG B N 1
ATOM 2657 C CA . ARG B 1 38 ? 9.734 -24.516 -0.256 1 94.62 38 ARG B CA 1
ATOM 2658 C C . ARG B 1 38 ? 8.664 -23.797 -1.082 1 94.62 38 ARG B C 1
ATOM 2660 O O . ARG B 1 38 ? 8.422 -22.609 -0.89 1 94.62 38 ARG B O 1
ATOM 2667 N N . VAL B 1 39 ? 8.102 -24.547 -1.972 1 95.25 39 VAL B N 1
ATOM 2668 C CA . VAL B 1 39 ? 6.941 -24.078 -2.729 1 95.25 39 VAL B CA 1
ATOM 2669 C C . VAL B 1 39 ? 5.672 -24.328 -1.919 1 95.25 39 VAL B C 1
ATOM 2671 O O . VAL B 1 39 ? 5.383 -25.453 -1.524 1 95.25 39 VAL B O 1
ATOM 2674 N N . PRO B 1 40 ? 4.926 -23.312 -1.636 1 97.56 40 PRO B N 1
ATOM 2675 C CA . PRO B 1 40 ? 3.711 -23.516 -0.844 1 97.56 40 PRO B CA 1
ATOM 2676 C C . PRO B 1 40 ? 2.547 -24.047 -1.674 1 97.56 40 PRO B C 1
ATOM 2678 O O . PRO B 1 40 ? 2.512 -23.859 -2.891 1 97.56 40 PRO B O 1
ATOM 2681 N N . THR B 1 41 ? 1.681 -24.75 -0.967 1 96.94 41 THR B N 1
ATOM 2682 C CA . THR B 1 41 ? 0.389 -25.078 -1.564 1 96.94 41 THR B CA 1
ATOM 2683 C C . THR B 1 41 ? -0.585 -23.906 -1.403 1 96.94 41 THR B C 1
ATOM 2685 O O . THR B 1 41 ? -0.315 -22.969 -0.659 1 96.94 41 THR B O 1
ATOM 2688 N N . PHE B 1 42 ? -1.67 -24 -2.154 1 97.88 42 PHE B N 1
ATOM 2689 C CA . PHE B 1 42 ? -2.744 -23.016 -2.01 1 97.88 42 PHE B CA 1
ATOM 2690 C C . PHE B 1 42 ? -3.232 -22.969 -0.568 1 97.88 42 PHE B C 1
ATOM 2692 O O . PHE B 1 42 ? -3.4 -21.875 -0.007 1 97.88 42 PHE B O 1
ATOM 2699 N N . GLU B 1 43 ? -3.41 -24.141 0.027 1 97.62 43 GLU B N 1
ATOM 2700 C CA . GLU B 1 43 ? -3.926 -24.25 1.389 1 97.62 43 GLU B CA 1
ATOM 2701 C C . GLU B 1 43 ? -2.961 -23.625 2.395 1 97.62 43 GLU B C 1
ATOM 2703 O O . GLU B 1 43 ? -3.387 -22.969 3.342 1 97.62 43 GLU B O 1
ATOM 2708 N N . GLU B 1 44 ? -1.717 -23.812 2.195 1 97.25 44 GLU B N 1
ATOM 2709 C CA . GLU B 1 44 ? -0.708 -23.25 3.092 1 97.25 44 GLU B CA 1
ATOM 2710 C C . GLU B 1 44 ? -0.698 -21.734 3.027 1 97.25 44 GLU B C 1
ATOM 2712 O O . GLU B 1 44 ? -0.641 -21.062 4.059 1 97.25 44 GLU B O 1
ATOM 2717 N N . LEU B 1 45 ? -0.734 -21.203 1.813 1 98 45 LEU B N 1
ATOM 2718 C CA . LEU B 1 45 ? -0.776 -19.766 1.642 1 98 45 LEU B CA 1
ATOM 2719 C C . LEU B 1 45 ? -2.014 -19.172 2.311 1 98 45 LEU B C 1
ATOM 2721 O O . LEU B 1 45 ? -1.92 -18.172 3.023 1 98 45 LEU B O 1
ATOM 2725 N N . HIS B 1 46 ? -3.145 -19.844 2.066 1 98.06 46 HIS B N 1
ATOM 2726 C CA . HIS B 1 46 ? -4.41 -19.391 2.631 1 98.06 46 HIS B CA 1
ATOM 2727 C C . HIS B 1 46 ? -4.352 -19.344 4.152 1 98.06 46 HIS B C 1
ATOM 2729 O O . HIS B 1 46 ? -4.734 -18.344 4.77 1 98.06 46 HIS B O 1
ATOM 2735 N N . ARG B 1 47 ? -3.834 -20.359 4.711 1 96.69 47 ARG B N 1
ATOM 2736 C CA . ARG B 1 47 ? -3.729 -20.453 6.164 1 96.69 47 ARG B CA 1
ATOM 2737 C C . ARG B 1 47 ? -2.771 -19.406 6.715 1 96.69 47 ARG B C 1
ATOM 2739 O O . ARG B 1 47 ? -3.076 -18.75 7.707 1 96.69 47 ARG B O 1
ATOM 2746 N N . GLU B 1 48 ? -1.622 -19.234 6.105 1 95.5 48 GLU B N 1
ATOM 2747 C CA . GLU B 1 48 ? -0.6 -18.312 6.602 1 95.5 48 GLU B CA 1
ATOM 2748 C C . GLU B 1 48 ? -1.043 -16.859 6.461 1 95.5 48 GLU B C 1
ATOM 2750 O O . GLU B 1 48 ? -0.715 -16.031 7.301 1 95.5 48 GLU B O 1
ATOM 2755 N N . LEU B 1 49 ? -1.794 -16.547 5.449 1 96.56 49 LEU B N 1
ATOM 2756 C CA . LEU B 1 49 ? -2.197 -15.172 5.188 1 96.56 49 LEU B CA 1
ATOM 2757 C C . LEU B 1 49 ? -3.455 -14.812 5.977 1 96.56 49 LEU B C 1
ATOM 2759 O O . LEU B 1 49 ? -3.531 -13.742 6.582 1 96.56 49 LEU B O 1
ATOM 2763 N N . TYR B 1 50 ? -4.414 -15.742 6.016 1 95.69 50 TYR B N 1
ATOM 2764 C CA . TYR B 1 50 ? -5.734 -15.344 6.484 1 95.69 50 TYR B CA 1
ATOM 2765 C C . TYR B 1 50 ? -6.082 -16.031 7.797 1 95.69 50 TYR B C 1
ATOM 2767 O O . TYR B 1 50 ? -7.105 -15.734 8.414 1 95.69 50 TYR B O 1
ATOM 2775 N N . GLY B 1 51 ? -5.277 -17.031 8.195 1 92.81 51 GLY B N 1
ATOM 2776 C CA . GLY B 1 51 ? -5.508 -17.75 9.438 1 92.81 51 GLY B CA 1
ATOM 2777 C C . GLY B 1 51 ? -6.676 -18.703 9.359 1 92.81 51 GLY B C 1
ATOM 2778 O O . GLY B 1 51 ? -7.273 -19.047 10.383 1 92.81 51 GLY B O 1
ATOM 2779 N N . ILE B 1 52 ? -7.055 -19.078 8.141 1 94.81 52 ILE B N 1
ATOM 2780 C CA . ILE B 1 52 ? -8.203 -19.938 7.918 1 94.81 52 ILE B CA 1
ATOM 2781 C C . ILE B 1 52 ? -7.781 -21.156 7.098 1 94.81 52 ILE B C 1
ATOM 2783 O O . ILE B 1 52 ? -7.121 -21.016 6.066 1 94.81 52 ILE B O 1
ATOM 2787 N N . GLU B 1 53 ? -8.102 -22.312 7.535 1 94.75 53 GLU B N 1
ATOM 2788 C CA . GLU B 1 53 ? -7.914 -23.531 6.754 1 94.75 53 GLU B CA 1
ATOM 2789 C C . GLU B 1 53 ? -9.008 -23.688 5.703 1 94.75 53 GLU B C 1
ATOM 2791 O O . GLU B 1 53 ? -10.188 -23.859 6.043 1 94.75 53 GLU B O 1
ATOM 2796 N N . VAL B 1 54 ? -8.594 -23.625 4.477 1 95.69 54 VAL B N 1
ATOM 2797 C CA . VAL B 1 54 ? -9.578 -23.734 3.402 1 95.69 54 VAL B CA 1
ATOM 2798 C C . VAL B 1 54 ? -10.016 -25.188 3.238 1 95.69 54 VAL B C 1
ATOM 2800 O O . VAL B 1 54 ? -9.188 -26.094 3.281 1 95.69 54 VAL B O 1
ATOM 2803 N N . LYS B 1 55 ? -11.266 -25.422 3.168 1 94.12 55 LYS B N 1
ATOM 2804 C CA . LYS B 1 55 ? -11.867 -26.734 2.941 1 94.12 55 LYS B CA 1
ATOM 2805 C C . LYS B 1 55 ? -12.711 -26.734 1.669 1 94.12 55 LYS B C 1
ATOM 2807 O O . LYS B 1 55 ? -13.516 -25.828 1.445 1 94.12 55 LYS B O 1
ATOM 2812 N N . ASP B 1 56 ? -12.539 -27.75 0.878 1 89.81 56 ASP B N 1
ATOM 2813 C CA . ASP B 1 56 ? -13.211 -27.812 -0.417 1 89.81 56 ASP B CA 1
ATOM 2814 C C . ASP B 1 56 ? -14.727 -27.859 -0.246 1 89.81 56 ASP B C 1
ATOM 2816 O O . ASP B 1 56 ? -15.461 -27.344 -1.095 1 89.81 56 ASP B O 1
ATOM 2820 N N . ASP B 1 57 ? -15.242 -28.344 0.87 1 91.69 57 ASP B N 1
ATOM 2821 C CA . ASP B 1 57 ? -16.688 -28.516 1.061 1 91.69 57 ASP B CA 1
ATOM 2822 C C . ASP B 1 57 ? -17.266 -27.391 1.907 1 91.69 57 ASP B C 1
ATOM 2824 O O . ASP B 1 57 ? -18.406 -27.453 2.34 1 91.69 57 ASP B O 1
ATOM 2828 N N . ASP B 1 58 ? -16.469 -26.344 2.137 1 95.56 58 ASP B N 1
ATOM 2829 C CA . ASP B 1 58 ? -16.906 -25.203 2.953 1 95.56 58 ASP B CA 1
ATOM 2830 C C . ASP B 1 58 ? -16.547 -23.875 2.291 1 95.56 58 ASP B C 1
ATOM 2832 O O . ASP B 1 58 ? -15.477 -23.328 2.533 1 95.56 58 ASP B O 1
ATOM 2836 N N . ASP B 1 59 ? -17.484 -23.312 1.649 1 95.56 59 ASP B N 1
ATOM 2837 C CA . ASP B 1 59 ? -17.281 -22.078 0.903 1 95.56 59 ASP B CA 1
ATOM 2838 C C . ASP B 1 59 ? -16.875 -20.938 1.835 1 95.56 59 ASP B C 1
ATOM 2840 O O . ASP B 1 59 ? -16.172 -20.016 1.426 1 95.56 59 ASP B O 1
ATOM 2844 N N . SER B 1 60 ? -17.328 -21 3.076 1 95.94 60 SER B N 1
ATOM 2845 C CA . SER B 1 60 ? -17.062 -19.922 4.02 1 95.94 60 SER B CA 1
ATOM 2846 C C . SER B 1 60 ? -15.594 -19.891 4.414 1 95.94 60 SER B C 1
ATOM 2848 O O . SER B 1 60 ? -15.109 -18.891 4.945 1 95.94 60 SER B O 1
ATOM 2850 N N . SER B 1 61 ? -14.891 -20.984 4.129 1 97.06 61 SER B N 1
ATOM 2851 C CA . SER B 1 61 ? -13.477 -21.062 4.504 1 97.06 61 SER B CA 1
ATOM 2852 C C . SER B 1 61 ? -12.586 -20.469 3.42 1 97.06 61 SER B C 1
ATOM 2854 O O . SER B 1 61 ? -11.406 -20.219 3.65 1 97.06 61 SER B O 1
ATOM 2856 N N . HIS B 1 62 ? -13.141 -20.219 2.234 1 98.06 62 HIS B N 1
ATOM 2857 C CA . HIS B 1 62 ? -12.391 -19.688 1.099 1 98.06 62 HIS B CA 1
ATOM 2858 C C . HIS B 1 62 ? -12.5 -18.172 1.02 1 98.06 62 HIS B C 1
ATOM 2860 O O . HIS B 1 62 ? -13.586 -17.641 0.766 1 98.06 62 HIS B O 1
ATOM 2866 N N . VAL B 1 63 ? -11.398 -17.484 1.092 1 98.12 63 VAL B N 1
ATOM 2867 C CA . VAL B 1 63 ? -11.383 -16.031 1.289 1 98.12 63 VAL B CA 1
ATOM 2868 C C . VAL B 1 63 ? -12.062 -15.344 0.111 1 98.12 63 VAL B C 1
ATOM 2870 O O . VAL B 1 63 ? -12.758 -14.336 0.289 1 98.12 63 VAL B O 1
ATOM 2873 N N . VAL B 1 64 ? -11.875 -15.875 -1.111 1 98.38 64 VAL B N 1
ATOM 2874 C CA . VAL B 1 64 ? -12.438 -15.258 -2.303 1 98.38 64 VAL B CA 1
ATOM 2875 C C . VAL B 1 64 ? -13.922 -15.609 -2.42 1 98.38 64 VAL B C 1
ATOM 2877 O O . VAL B 1 64 ? -14.758 -14.734 -2.658 1 98.38 64 VAL B O 1
ATOM 2880 N N . VAL B 1 65 ? -14.219 -16.859 -2.201 1 97.94 65 VAL B N 1
ATOM 2881 C CA . VAL B 1 65 ? -15.594 -17.328 -2.355 1 97.94 65 VAL B CA 1
ATOM 2882 C C . VAL B 1 65 ? -16.484 -16.672 -1.304 1 97.94 65 VAL B C 1
ATOM 2884 O O . VAL B 1 65 ? -17.641 -16.328 -1.585 1 97.94 65 VAL B O 1
ATOM 2887 N N . SER B 1 66 ? -15.969 -16.469 -0.137 1 97.94 66 SER B N 1
ATOM 2888 C CA . SER B 1 66 ? -16.75 -15.938 0.974 1 97.94 66 SER B CA 1
ATOM 2889 C C . SER B 1 66 ? -16.672 -14.414 1.033 1 97.94 66 SER B C 1
ATOM 2891 O O . SER B 1 66 ? -17.172 -13.805 1.979 1 97.94 66 SER B O 1
ATOM 2893 N N . PHE B 1 67 ? -16.078 -13.742 0.072 1 98.38 67 PHE B N 1
ATOM 2894 C CA . PHE B 1 67 ? -15.961 -12.289 0.042 1 98.38 67 PHE B CA 1
ATOM 2895 C C . PHE B 1 67 ? -17.328 -11.641 0.226 1 98.38 67 PHE B C 1
ATOM 2897 O O . PHE B 1 67 ? -18.266 -11.953 -0.496 1 98.38 67 PHE B O 1
ATOM 2904 N N . SER B 1 68 ? -17.406 -10.656 1.173 1 98.12 68 SER B N 1
ATOM 2905 C CA . SER B 1 68 ? -18.703 -10.086 1.562 1 98.12 68 SER B CA 1
ATOM 2906 C C . SER B 1 68 ? -19.125 -8.969 0.611 1 98.12 68 SER B C 1
ATOM 2908 O O . SER B 1 68 ? -20.281 -8.555 0.603 1 98.12 68 SER B O 1
ATOM 2910 N N . ASN B 1 69 ? -18.172 -8.445 -0.166 1 97.81 69 ASN B N 1
ATOM 2911 C CA . ASN B 1 69 ? -18.438 -7.355 -1.098 1 97.81 69 ASN B CA 1
ATOM 2912 C C . ASN B 1 69 ? -19.156 -6.191 -0.41 1 97.81 69 ASN B C 1
ATOM 2914 O O . ASN B 1 69 ? -20.25 -5.812 -0.81 1 97.81 69 ASN B O 1
ATOM 2918 N N . PRO B 1 70 ? -18.469 -5.578 0.528 1 97 70 PRO B N 1
ATOM 2919 C CA . PRO B 1 70 ? -19.141 -4.59 1.376 1 97 70 PRO B CA 1
ATOM 2920 C C . PRO B 1 70 ? -19.641 -3.385 0.589 1 97 70 PRO B C 1
ATOM 2922 O O . PRO B 1 70 ? -20.594 -2.723 1.011 1 97 70 PRO B O 1
ATOM 2925 N N . TYR B 1 71 ? -19.078 -3.1 -0.554 1 96.12 71 TYR B N 1
ATOM 2926 C CA . TYR B 1 71 ? -19.484 -1.947 -1.348 1 96.12 71 TYR B CA 1
ATOM 2927 C C . TYR B 1 71 ? -20.406 -2.373 -2.484 1 96.12 71 TYR B C 1
ATOM 2929 O O . TYR B 1 71 ? -20.812 -1.548 -3.311 1 96.12 71 TYR B O 1
ATOM 2937 N N . ARG B 1 72 ? -20.688 -3.668 -2.609 1 96.38 72 ARG B N 1
ATOM 2938 C CA . ARG B 1 72 ? -21.625 -4.23 -3.568 1 96.38 72 ARG B CA 1
ATOM 2939 C C . ARG B 1 72 ? -21.234 -3.875 -5 1 96.38 72 ARG B C 1
ATOM 2941 O O . ARG B 1 72 ? -22.062 -3.412 -5.781 1 96.38 72 ARG B O 1
ATOM 2948 N N . LEU B 1 73 ? -20.016 -4.012 -5.25 1 95.94 73 LEU B N 1
ATOM 2949 C CA . LEU B 1 73 ? -19.531 -3.732 -6.598 1 95.94 73 LEU B CA 1
ATOM 2950 C C . LEU B 1 73 ? -19.859 -4.879 -7.543 1 95.94 73 LEU B C 1
ATOM 2952 O O . LEU B 1 73 ? -19.766 -6.051 -7.164 1 95.94 73 LEU B O 1
ATOM 2956 N N . LYS B 1 74 ? -20.203 -4.578 -8.781 1 94.38 74 LYS B N 1
ATOM 2957 C CA . LYS B 1 74 ? -20.406 -5.574 -9.828 1 94.38 74 LYS B CA 1
ATOM 2958 C C . LYS B 1 74 ? -19.094 -5.91 -10.523 1 94.38 74 LYS B C 1
ATOM 2960 O O . LYS B 1 74 ? -18.219 -5.047 -10.664 1 94.38 74 LYS B O 1
ATOM 2965 N N . PRO B 1 75 ? -18.953 -7.199 -10.867 1 93.62 75 PRO B N 1
ATOM 2966 C CA . PRO B 1 75 ? -17.781 -7.5 -11.68 1 93.62 75 PRO B CA 1
ATOM 2967 C C . PRO B 1 75 ? -17.688 -6.633 -12.93 1 93.62 75 PRO B C 1
ATOM 2969 O O . PRO B 1 75 ? -18.719 -6.301 -13.531 1 93.62 75 PRO B O 1
ATOM 2972 N N . ASN B 1 76 ? -16.484 -6.254 -13.242 1 88.62 76 ASN B N 1
ATOM 2973 C CA . ASN B 1 76 ? -16.219 -5.414 -14.406 1 88.62 76 ASN B CA 1
ATOM 2974 C C . ASN B 1 76 ? -14.969 -5.879 -15.164 1 88.62 76 ASN B C 1
ATOM 2976 O O . ASN B 1 76 ? -13.852 -5.766 -14.656 1 88.62 76 ASN B O 1
ATOM 2980 N N . PHE B 1 77 ? -15.133 -6.41 -16.406 1 79.06 77 PHE B N 1
ATOM 2981 C CA . PHE B 1 77 ? -14.023 -6.941 -17.188 1 79.06 77 PHE B CA 1
ATOM 2982 C C . PHE B 1 77 ? -13.781 -6.098 -18.438 1 79.06 77 PHE B C 1
ATOM 2984 O O . PHE B 1 77 ? -12.875 -6.379 -19.219 1 79.06 77 PHE B O 1
ATOM 2991 N N . LYS B 1 78 ? -14.711 -5.227 -18.891 1 64.62 78 LYS B N 1
ATOM 2992 C CA . LYS B 1 78 ? -14.648 -4.477 -20.156 1 64.62 78 LYS B CA 1
ATOM 2993 C C . LYS B 1 78 ? -13.438 -3.557 -20.188 1 64.62 78 LYS B C 1
ATOM 2995 O O . LYS B 1 78 ? -12.789 -3.416 -21.219 1 64.62 78 LYS B O 1
ATOM 3000 N N . ASN B 1 79 ? -13.32 -2.664 -19.375 1 53.12 79 ASN B N 1
ATOM 3001 C CA . ASN B 1 79 ? -12.578 -1.424 -19.562 1 53.12 79 ASN B CA 1
ATOM 3002 C C . ASN B 1 79 ? -11.148 -1.542 -19.031 1 53.12 79 ASN B C 1
ATOM 3004 O O . ASN B 1 79 ? -10.523 -0.536 -18.688 1 53.12 79 ASN B O 1
ATOM 3008 N N . TYR B 1 80 ? -10.57 -2.707 -19.062 1 53.56 80 TYR B N 1
ATOM 3009 C CA . TYR B 1 80 ? -9.219 -2.615 -18.531 1 53.56 80 TYR B CA 1
ATOM 3010 C C . TYR B 1 80 ? -8.203 -2.49 -19.656 1 53.56 80 TYR B C 1
ATOM 3012 O O . TYR B 1 80 ? -7.867 -3.48 -20.312 1 53.56 80 TYR B O 1
ATOM 3020 N N . PRO B 1 81 ? -7.996 -1.295 -20.109 1 47.72 81 PRO B N 1
ATOM 3021 C CA . PRO B 1 81 ? -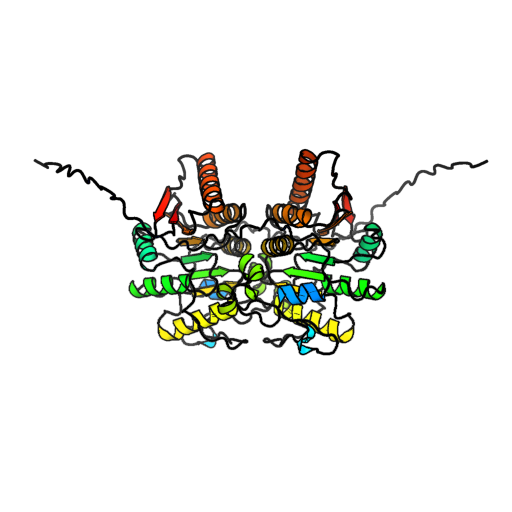7.098 -1.118 -21.25 1 47.72 81 PRO B CA 1
ATOM 3022 C C . PRO B 1 81 ? -5.688 -1.637 -20.984 1 47.72 81 PRO B C 1
ATOM 3024 O O . PRO B 1 81 ? -4.902 -1.815 -21.906 1 47.72 81 PRO B O 1
ATOM 3027 N N . HIS B 1 82 ? -5.363 -1.957 -19.672 1 49.47 82 HIS B N 1
ATOM 3028 C CA . HIS B 1 82 ? -3.93 -1.981 -19.422 1 49.47 82 HIS B CA 1
ATOM 3029 C C . HIS B 1 82 ? -3.449 -3.398 -19.109 1 49.47 82 HIS B C 1
ATOM 3031 O O . HIS B 1 82 ? -2.266 -3.611 -18.844 1 49.47 82 HIS B O 1
ATOM 3037 N N . SER B 1 83 ? -4.414 -4.438 -19.047 1 53.06 83 SER B N 1
ATOM 3038 C CA . SER B 1 83 ? -3.707 -5.68 -18.766 1 53.06 83 SER B CA 1
ATOM 3039 C C . SER B 1 83 ? -3.021 -6.227 -20.016 1 53.06 83 SER B C 1
ATOM 3041 O O . SER B 1 83 ? -3.666 -6.438 -21.031 1 53.06 83 SER B O 1
ATOM 3043 N N . ASN B 1 84 ? -1.701 -6.129 -19.953 1 58.62 84 ASN B N 1
ATOM 3044 C CA . ASN B 1 84 ? -0.885 -6.457 -21.125 1 58.62 84 ASN B CA 1
ATOM 3045 C C . ASN B 1 84 ? -0.48 -7.93 -21.125 1 58.62 84 ASN B C 1
ATOM 3047 O O . ASN B 1 84 ? 0.256 -8.375 -22.016 1 58.62 84 ASN B O 1
ATOM 3051 N N . LEU B 1 85 ? -0.976 -8.625 -20 1 64.94 85 LEU B N 1
ATOM 3052 C CA . LEU B 1 85 ? -0.518 -9.992 -20.172 1 64.94 85 LEU B CA 1
ATOM 3053 C C . LEU B 1 85 ? -1.517 -10.805 -21 1 64.94 85 LEU B C 1
ATOM 3055 O O . LEU B 1 85 ? -2.566 -11.203 -20.484 1 64.94 85 LEU B O 1
ATOM 3059 N N . LEU B 1 86 ? -1.281 -10.891 -22.234 1 67.88 86 LEU B N 1
ATOM 3060 C CA . LEU B 1 86 ? -2.104 -11.688 -23.141 1 67.88 86 LEU B CA 1
ATOM 3061 C C . LEU B 1 86 ? -1.926 -13.18 -22.859 1 67.88 86 LEU B C 1
ATOM 3063 O O . LEU B 1 86 ? -0.842 -13.617 -22.469 1 67.88 86 LEU B O 1
ATOM 3067 N N . ALA B 1 87 ? -3.02 -13.945 -22.969 1 74.31 87 ALA B N 1
ATOM 3068 C CA . ALA B 1 87 ? -3.014 -15.391 -22.75 1 74.31 87 ALA B CA 1
ATOM 3069 C C . ALA B 1 87 ? -1.913 -16.062 -23.562 1 74.31 87 ALA B C 1
ATOM 3071 O O . ALA B 1 87 ? -1.237 -16.969 -23.062 1 74.31 87 ALA B O 1
ATOM 3072 N N . GLU B 1 88 ? -1.743 -15.594 -24.734 1 72.56 88 GLU B N 1
ATOM 3073 C CA . GLU B 1 88 ? -0.754 -16.188 -25.625 1 72.56 88 GLU B CA 1
ATOM 3074 C C . GLU B 1 88 ? 0.659 -16.016 -25.078 1 72.56 88 GLU B C 1
ATOM 3076 O O . GLU B 1 88 ? 1.477 -16.938 -25.156 1 72.56 88 GLU B O 1
ATOM 3081 N N . PHE B 1 89 ? 0.808 -14.93 -24.516 1 73.81 89 PHE B N 1
ATOM 3082 C CA . PHE B 1 89 ? 2.135 -14.68 -23.969 1 73.81 89 PHE B CA 1
ATOM 3083 C C . PHE B 1 89 ? 2.404 -15.57 -22.766 1 73.81 89 PHE B C 1
ATOM 3085 O O . PHE B 1 89 ? 3.504 -16.109 -22.609 1 73.81 89 PHE B O 1
ATOM 3092 N N . PHE B 1 90 ? 1.492 -15.695 -21.938 1 82.94 90 PHE B N 1
ATOM 3093 C CA . PHE B 1 90 ? 1.67 -16.547 -20.766 1 82.94 90 PHE B CA 1
ATOM 3094 C C . PHE B 1 90 ? 1.904 -18 -21.188 1 82.94 90 PHE B C 1
ATOM 3096 O O . PHE B 1 90 ? 2.746 -18.688 -20.609 1 82.94 90 PHE B O 1
ATOM 3103 N N . THR B 1 91 ? 1.206 -18.391 -22.203 1 79.81 91 THR B N 1
ATOM 3104 C CA . THR B 1 91 ? 1.403 -19.75 -22.719 1 79.81 91 THR B CA 1
ATOM 3105 C C . THR B 1 91 ? 2.824 -19.922 -23.234 1 79.81 91 THR B C 1
ATOM 3107 O O . THR B 1 91 ? 3.469 -20.938 -22.984 1 79.81 91 THR B O 1
ATOM 3110 N N . ASP B 1 92 ? 3.221 -18.875 -23.953 1 74.88 92 ASP B N 1
ATOM 3111 C CA . ASP B 1 92 ? 4.582 -18.906 -24.469 1 74.88 92 ASP B CA 1
ATOM 3112 C C . ASP B 1 92 ? 5.605 -18.953 -23.344 1 74.88 92 ASP B C 1
ATOM 3114 O O . ASP B 1 92 ? 6.621 -19.656 -23.438 1 74.88 92 ASP B O 1
ATOM 3118 N N . LEU B 1 93 ? 5.344 -18.188 -22.359 1 77.88 93 LEU B N 1
ATOM 3119 C CA . LEU B 1 93 ? 6.223 -18.172 -21.188 1 77.88 93 LEU B CA 1
ATOM 3120 C C . LEU B 1 93 ? 6.301 -19.547 -20.547 1 77.88 93 LEU B C 1
ATOM 3122 O O . LEU B 1 93 ? 7.371 -19.984 -20.125 1 77.88 93 LEU B O 1
ATOM 3126 N N . LEU B 1 94 ? 5.215 -20.219 -20.5 1 81.62 94 LEU B N 1
ATOM 3127 C CA . LEU B 1 94 ? 5.184 -21.547 -19.922 1 81.62 94 LEU B CA 1
ATOM 3128 C C . LEU B 1 94 ? 6.02 -22.516 -20.75 1 81.62 94 LEU B C 1
ATOM 3130 O O . LEU B 1 94 ? 6.648 -23.422 -20.203 1 81.62 94 LEU B O 1
ATOM 3134 N N . ASP B 1 95 ? 5.98 -22.203 -21.984 1 73.88 95 ASP B N 1
ATOM 3135 C CA . ASP B 1 95 ? 6.793 -23.047 -22.875 1 73.88 95 ASP B CA 1
ATOM 3136 C C . ASP B 1 95 ? 8.281 -22.812 -22.625 1 73.88 95 ASP B C 1
ATOM 3138 O O . ASP B 1 95 ? 9.078 -23.75 -22.703 1 73.88 95 ASP B O 1
ATOM 3142 N N . ILE B 1 96 ? 8.609 -21.625 -22.375 1 66.38 96 ILE B N 1
ATOM 3143 C CA . ILE B 1 96 ? 9.992 -21.25 -22.094 1 66.38 96 ILE B CA 1
ATOM 3144 C C . ILE B 1 96 ? 10.422 -21.844 -20.75 1 66.38 96 ILE B C 1
ATOM 3146 O O . ILE B 1 96 ? 11.555 -22.312 -20.609 1 66.38 96 ILE B O 1
ATOM 3150 N N . ILE B 1 97 ? 9.586 -21.594 -19.734 1 65.94 97 ILE B N 1
ATOM 3151 C CA . ILE B 1 97 ? 9.953 -22.016 -18.391 1 65.94 97 ILE B CA 1
ATOM 3152 C C . ILE B 1 97 ? 10.266 -23.516 -18.391 1 65.94 97 ILE B C 1
ATOM 3154 O O . ILE B 1 97 ? 11.133 -23.969 -17.656 1 65.94 97 ILE B O 1
ATOM 3158 N N . GLY B 1 98 ? 9.906 -24.047 -19.609 1 61.19 98 GLY B N 1
ATOM 3159 C CA . GLY B 1 98 ? 10.273 -25.438 -19.734 1 61.19 98 GLY B CA 1
ATOM 3160 C C . GLY B 1 98 ? 10.125 -26.219 -18.438 1 61.19 98 GLY B C 1
ATOM 3161 O O . GLY B 1 98 ? 10.969 -27.062 -18.109 1 61.19 98 GLY B O 1
ATOM 3162 N N . LEU B 1 99 ? 9.406 -25.594 -17.5 1 57.28 99 LEU B N 1
ATOM 3163 C CA . LEU B 1 99 ? 9.32 -26.281 -16.219 1 57.28 99 LEU B CA 1
ATOM 3164 C C . LEU B 1 99 ? 8.625 -27.625 -16.359 1 57.28 99 LEU B C 1
ATOM 3166 O O . LEU B 1 99 ? 7.516 -27.703 -16.891 1 57.28 99 LEU B O 1
ATOM 3170 N N . GLU B 1 100 ? 9.43 -28.672 -16.516 1 59.22 100 GLU B N 1
ATOM 3171 C CA . GLU B 1 100 ? 8.766 -29.969 -16.469 1 59.22 100 GLU B CA 1
ATOM 3172 C C . GLU B 1 100 ? 7.609 -29.969 -15.469 1 59.22 100 GLU B C 1
ATOM 3174 O O . GLU B 1 100 ? 7.812 -29.734 -14.273 1 59.22 100 GLU B O 1
ATOM 3179 N N . GLY B 1 101 ? 6.316 -30.016 -15.984 1 66.25 101 GLY B N 1
ATOM 3180 C CA . GLY B 1 101 ? 5.113 -30.125 -15.172 1 66.25 101 GLY B CA 1
ATOM 3181 C C . GLY B 1 101 ? 4.445 -28.781 -14.93 1 66.25 101 GLY B C 1
ATOM 3182 O O . GLY B 1 101 ? 3.434 -28.703 -14.227 1 66.25 101 GLY B O 1
ATOM 3183 N N . GLY B 1 102 ? 5.086 -27.578 -15.539 1 81.12 102 GLY B N 1
ATOM 3184 C CA . GLY B 1 102 ? 4.434 -26.281 -15.398 1 81.12 102 GLY B CA 1
ATOM 3185 C C . GLY B 1 102 ? 4.824 -25.562 -14.133 1 81.12 102 GLY B C 1
ATOM 3186 O O . GLY B 1 102 ? 5.605 -26.078 -13.328 1 81.12 102 GLY B O 1
ATOM 3187 N N . PRO B 1 103 ? 4.383 -24.312 -13.938 1 91.75 103 PRO B N 1
ATOM 3188 C CA . PRO B 1 103 ? 4.641 -23.562 -12.703 1 91.75 103 PRO B CA 1
ATOM 3189 C C . PRO B 1 103 ? 3.975 -24.203 -11.484 1 91.75 103 PRO B C 1
ATOM 3191 O O . PRO B 1 103 ? 2.98 -24.922 -11.617 1 91.75 103 PRO B O 1
ATOM 3194 N N . GLN B 1 104 ? 4.59 -23.984 -10.352 1 93.62 104 GLN B N 1
ATOM 3195 C CA . GLN B 1 104 ? 4.055 -24.547 -9.109 1 93.62 104 GLN B CA 1
ATOM 3196 C C . GLN B 1 104 ? 3.539 -23.438 -8.188 1 93.62 104 GLN B C 1
ATOM 3198 O O . GLN B 1 104 ? 2.639 -23.672 -7.383 1 93.62 104 GLN B O 1
ATOM 3203 N N . PHE B 1 105 ? 4.086 -22.297 -8.289 1 96.81 105 PHE B N 1
ATOM 3204 C CA . PHE B 1 105 ? 3.707 -21.141 -7.465 1 96.81 105 PHE B CA 1
ATOM 3205 C C . PHE B 1 105 ? 4.035 -19.844 -8.172 1 96.81 105 PHE B C 1
ATOM 3207 O O . PHE B 1 105 ? 5.203 -19.547 -8.445 1 96.81 105 PHE B O 1
ATOM 3214 N N . ILE B 1 106 ? 3 -19.078 -8.461 1 97 106 ILE B N 1
ATOM 3215 C CA . ILE B 1 106 ? 3.135 -17.844 -9.211 1 97 106 ILE B CA 1
ATOM 3216 C C . ILE B 1 106 ? 2.887 -16.641 -8.281 1 97 106 ILE B C 1
ATOM 3218 O O . ILE B 1 106 ? 1.962 -16.672 -7.469 1 97 106 ILE B O 1
ATOM 3222 N N . VAL B 1 107 ? 3.758 -15.641 -8.414 1 98.19 107 VAL B N 1
ATOM 3223 C CA . VAL B 1 107 ? 3.545 -14.375 -7.711 1 98.19 107 VAL B CA 1
ATOM 3224 C C . VAL B 1 107 ? 3.361 -13.25 -8.727 1 98.19 107 VAL B C 1
ATOM 3226 O O . VAL B 1 107 ? 4.156 -13.109 -9.656 1 98.19 107 VAL B O 1
ATOM 3229 N N . GLU B 1 108 ? 2.291 -12.602 -8.617 1 96.75 108 GLU B N 1
ATOM 3230 C CA . GLU B 1 108 ? 2.059 -11.375 -9.383 1 96.75 108 GLU B CA 1
ATOM 3231 C C . GLU B 1 108 ? 2.143 -10.141 -8.492 1 96.75 108 GLU B C 1
ATOM 3233 O O . GLU B 1 108 ? 1.457 -10.062 -7.473 1 96.75 108 GLU B O 1
ATOM 3238 N N . VAL B 1 109 ? 2.994 -9.227 -8.859 1 96.38 109 VAL B N 1
ATOM 3239 C CA . VAL B 1 109 ? 3.129 -7.957 -8.148 1 96.38 109 VAL B CA 1
ATOM 3240 C C . VAL B 1 109 ? 2.49 -6.836 -8.969 1 96.38 109 VAL B C 1
ATOM 3242 O O . VAL B 1 109 ? 2.99 -6.477 -10.039 1 96.38 109 VAL B O 1
ATOM 3245 N N . GLY B 1 110 ? 1.444 -6.285 -8.438 1 94.12 110 GLY B N 1
ATOM 3246 C CA . GLY B 1 110 ? 0.586 -5.398 -9.203 1 94.12 110 GLY B CA 1
ATOM 3247 C C . GLY B 1 110 ? -0.533 -6.125 -9.922 1 94.12 110 GLY B C 1
ATOM 3248 O O . GLY B 1 110 ? -0.338 -6.633 -11.031 1 94.12 110 GLY B O 1
ATOM 3249 N N . SER B 1 111 ? -1.746 -6.074 -9.273 1 94.31 111 SER B N 1
ATOM 3250 C CA . SER B 1 111 ? -2.83 -6.883 -9.812 1 94.31 111 SER B CA 1
ATOM 3251 C C . SER B 1 111 ? -4.02 -6.02 -10.219 1 94.31 111 SER B C 1
ATOM 3253 O O . SER B 1 111 ? -4.875 -6.453 -10.992 1 94.31 111 SER B O 1
ATOM 3255 N N . LEU B 1 112 ? -4.062 -4.836 -9.633 1 92.31 112 LEU B N 1
ATOM 3256 C CA . LEU B 1 112 ? -5.172 -3.93 -9.898 1 92.31 112 LEU B CA 1
ATOM 3257 C C . LEU B 1 112 ? -6.508 -4.66 -9.797 1 92.31 112 LEU B C 1
ATOM 3259 O O . LEU B 1 112 ? -6.871 -5.152 -8.727 1 92.31 112 LEU B O 1
ATOM 3263 N N . HIS B 1 113 ? -7.207 -4.863 -10.945 1 93.44 113 HIS B N 1
ATOM 3264 C CA . HIS B 1 113 ? -8.539 -5.445 -10.891 1 93.44 113 HIS B CA 1
ATOM 3265 C C . HIS B 1 113 ? -8.5 -6.945 -11.172 1 93.44 113 HIS B C 1
ATOM 3267 O O . HIS B 1 113 ? -9.547 -7.586 -11.289 1 93.44 113 HIS B O 1
ATOM 3273 N N . GLY B 1 114 ? -7.352 -7.578 -11.297 1 94.19 114 GLY B N 1
ATOM 3274 C CA . GLY B 1 114 ? -7.18 -9.023 -11.289 1 94.19 114 GLY B CA 1
ATOM 3275 C C . GLY B 1 114 ? -7.262 -9.641 -12.672 1 94.19 114 GLY B C 1
ATOM 3276 O O . GLY B 1 114 ? -7.34 -10.867 -12.805 1 94.19 114 GLY B O 1
ATOM 3277 N N . HIS B 1 115 ? -7.129 -8.867 -13.711 1 91.12 115 HIS B N 1
ATOM 3278 C CA . HIS B 1 115 ? -7.301 -9.375 -15.062 1 91.12 115 HIS B CA 1
ATOM 3279 C C . HIS B 1 115 ? -6.168 -10.328 -15.445 1 91.12 115 HIS B C 1
ATOM 3281 O O . HIS B 1 115 ? -6.414 -11.422 -15.953 1 91.12 115 HIS B O 1
ATOM 3287 N N . SER B 1 116 ? -4.934 -9.875 -15.242 1 91.25 116 SER B N 1
ATOM 3288 C CA . SER B 1 116 ? -3.803 -10.734 -15.57 1 91.25 116 SER B CA 1
ATOM 3289 C C . SER B 1 116 ? -3.824 -12.016 -14.75 1 91.25 116 SER B C 1
ATOM 3291 O O . SER B 1 116 ? -3.523 -13.094 -15.273 1 91.25 116 SER B O 1
ATOM 3293 N N . ALA B 1 117 ? -4.156 -11.961 -13.508 1 94.88 117 ALA B N 1
ATOM 3294 C CA . ALA B 1 117 ? -4.238 -13.141 -12.656 1 94.88 117 ALA B CA 1
ATOM 3295 C C . ALA B 1 117 ? -5.277 -14.125 -13.18 1 94.88 117 ALA B C 1
ATOM 3297 O O . ALA B 1 117 ? -5.023 -15.336 -13.242 1 94.88 117 ALA B O 1
ATOM 3298 N N . LEU B 1 118 ? -6.406 -13.617 -13.594 1 94.88 118 LEU B N 1
ATOM 3299 C CA . LEU B 1 118 ? -7.48 -14.461 -14.102 1 94.88 118 LEU B CA 1
ATOM 3300 C C . LEU B 1 118 ? -7.094 -15.086 -15.438 1 94.88 118 LEU B C 1
ATOM 3302 O O . LEU B 1 118 ? -7.461 -16.234 -15.727 1 94.88 118 LEU B O 1
ATOM 3306 N N . GLN B 1 119 ? -6.371 -14.328 -16.188 1 91.56 119 GLN B N 1
ATOM 3307 C CA . GLN B 1 119 ? -5.887 -14.875 -17.453 1 91.56 119 GLN B CA 1
ATOM 3308 C C . GLN B 1 119 ? -4.91 -16.016 -17.219 1 91.56 119 GLN B C 1
ATOM 3310 O O . GLN B 1 119 ? -4.996 -17.062 -17.875 1 91.56 119 GLN B O 1
ATOM 3315 N N . MET B 1 120 ? -4.027 -15.859 -16.328 1 93.75 120 MET B N 1
ATOM 3316 C CA . MET B 1 120 ? -3.092 -16.938 -16 1 93.75 120 MET B CA 1
ATOM 3317 C C . MET B 1 120 ? -3.832 -18.156 -15.469 1 93.75 120 MET B C 1
ATOM 3319 O O . MET B 1 120 ? -3.557 -19.281 -15.883 1 93.75 120 MET B O 1
ATOM 3323 N N . ALA B 1 121 ? -4.773 -17.906 -14.617 1 96.38 121 ALA B N 1
ATOM 3324 C CA . ALA B 1 121 ? -5.559 -19 -14.039 1 96.38 121 ALA B CA 1
ATOM 3325 C C . ALA B 1 121 ? -6.301 -19.766 -15.133 1 96.38 121 ALA B C 1
ATOM 3327 O O . ALA B 1 121 ? -6.344 -21 -15.102 1 96.38 121 ALA B O 1
ATOM 3328 N N . THR B 1 122 ? -6.82 -19.016 -16.047 1 94.25 122 THR B N 1
ATOM 3329 C CA . THR B 1 122 ? -7.562 -19.641 -17.156 1 94.25 122 THR B CA 1
ATOM 3330 C C . THR B 1 122 ? -6.648 -20.531 -17.984 1 94.25 122 THR B C 1
ATOM 3332 O O . THR B 1 122 ? -7.027 -21.641 -18.344 1 94.25 122 THR B O 1
ATOM 3335 N N . VAL B 1 123 ? -5.484 -20.031 -18.297 1 91.81 123 VAL B N 1
ATOM 3336 C CA . VAL B 1 123 ? -4.523 -20.797 -19.078 1 91.81 123 VAL B CA 1
ATOM 3337 C C . VAL B 1 123 ? -4.117 -22.047 -18.297 1 91.81 123 VAL B C 1
ATOM 3339 O O . VAL B 1 123 ? -4.047 -23.141 -18.875 1 91.81 123 VAL B O 1
ATOM 3342 N N . LEU B 1 124 ? -3.871 -21.922 -17.031 1 94.5 124 LEU B N 1
ATOM 3343 C CA . LEU B 1 124 ? -3.492 -23.062 -16.203 1 94.5 124 LEU B CA 1
ATOM 3344 C C . LEU B 1 124 ? -4.59 -24.125 -16.188 1 94.5 124 LEU B C 1
ATOM 3346 O O . LEU B 1 124 ? -4.309 -25.312 -16.297 1 94.5 124 LEU B O 1
ATOM 3350 N N . ASP B 1 125 ? -5.801 -23.688 -16.078 1 95.56 125 ASP B N 1
ATOM 3351 C CA . ASP B 1 125 ? -6.934 -24.609 -16.109 1 95.56 125 ASP B CA 1
ATOM 3352 C C . ASP B 1 125 ? -6.984 -25.375 -17.422 1 95.56 125 ASP B C 1
ATOM 3354 O O . ASP B 1 125 ? -7.238 -26.578 -17.422 1 95.56 125 ASP B O 1
ATOM 3358 N N . LYS B 1 126 ? -6.742 -24.703 -18.5 1 92.06 126 LYS B N 1
ATOM 3359 C CA . LYS B 1 126 ? -6.75 -25.328 -19.812 1 92.06 126 LYS B CA 1
ATOM 3360 C C . LYS B 1 126 ? -5.664 -26.391 -19.922 1 92.06 126 LYS B C 1
ATOM 3362 O O . LYS B 1 126 ? -5.816 -27.375 -20.656 1 92.06 126 LYS B O 1
ATOM 3367 N N . LEU B 1 127 ? -4.648 -26.219 -19.172 1 90.25 127 LEU B N 1
ATOM 3368 C CA . LEU B 1 127 ? -3.533 -27.156 -19.188 1 90.25 127 LEU B CA 1
ATOM 3369 C C . LEU B 1 127 ? -3.736 -28.266 -18.156 1 90.25 127 LEU B C 1
ATOM 3371 O O . LEU B 1 127 ? -2.873 -29.125 -17.984 1 90.25 127 LEU B O 1
ATOM 3375 N N . GLY B 1 128 ? -4.809 -28.188 -17.406 1 92.5 128 GLY B N 1
ATOM 3376 C CA . GLY B 1 128 ? -5.117 -29.203 -16.422 1 92.5 128 GLY B CA 1
ATOM 3377 C C . GLY B 1 128 ? -4.438 -28.969 -15.086 1 92.5 128 GLY B C 1
ATOM 3378 O O . GLY B 1 128 ? -4.441 -29.844 -14.219 1 92.5 128 GLY B O 1
ATOM 3379 N N . LEU B 1 129 ? -3.816 -27.844 -14.945 1 93.69 129 LEU B N 1
ATOM 3380 C CA . LEU B 1 129 ? -3.16 -27.469 -13.703 1 93.69 129 LEU B CA 1
ATOM 3381 C C . LEU B 1 129 ? -4.09 -26.625 -12.828 1 93.69 129 LEU B C 1
ATOM 3383 O O . LEU B 1 129 ? -3.93 -25.406 -12.734 1 93.69 129 LEU B O 1
ATOM 3387 N N . THR B 1 130 ? -4.945 -27.234 -12.094 1 95.75 130 THR B N 1
ATOM 3388 C CA . THR B 1 130 ? -6.094 -26.562 -11.492 1 95.75 130 THR B CA 1
ATOM 3389 C C . THR B 1 130 ? -5.785 -26.125 -10.062 1 95.75 130 THR B C 1
ATOM 3391 O O . THR B 1 130 ? -6.617 -25.5 -9.406 1 95.75 130 THR B O 1
ATOM 3394 N N . ARG B 1 131 ? -4.555 -26.344 -9.57 1 96 131 ARG B N 1
ATOM 3395 C CA . ARG B 1 131 ? -4.277 -26.062 -8.172 1 96 131 ARG B CA 1
ATOM 3396 C C . ARG B 1 131 ? -2.961 -25.312 -8.016 1 96 131 ARG B C 1
ATOM 3398 O O . ARG B 1 131 ? -2.238 -25.5 -7.035 1 96 131 ARG B O 1
ATOM 3405 N N . ILE B 1 132 ? -2.619 -24.547 -9.047 1 96.19 132 ILE B N 1
ATOM 3406 C CA . ILE B 1 132 ? -1.42 -23.719 -8.992 1 96.19 132 ILE B CA 1
ATOM 3407 C C . ILE B 1 132 ? -1.761 -22.359 -8.391 1 96.19 132 ILE B C 1
ATOM 3409 O O . ILE B 1 132 ? -2.475 -21.562 -9.008 1 96.19 132 ILE B O 1
ATOM 3413 N N . PRO B 1 133 ? -1.227 -22.078 -7.238 1 98.44 133 PRO B N 1
ATOM 3414 C CA . PRO B 1 133 ? -1.571 -20.781 -6.625 1 98.44 133 PRO B CA 1
ATOM 3415 C C . PRO B 1 133 ? -0.915 -19.609 -7.328 1 98.44 133 PRO B C 1
ATOM 3417 O O . PRO B 1 133 ? 0.244 -19.688 -7.742 1 98.44 133 PRO B O 1
ATOM 3420 N N . ILE B 1 134 ? -1.657 -18.578 -7.492 1 98.38 134 ILE B N 1
ATOM 3421 C CA . ILE B 1 134 ? -1.236 -17.266 -7.969 1 98.38 134 ILE B CA 1
ATOM 3422 C C . ILE B 1 134 ? -1.449 -16.219 -6.871 1 98.38 134 ILE B C 1
ATOM 3424 O O . ILE B 1 134 ? -2.578 -15.789 -6.629 1 98.38 134 ILE B O 1
ATOM 3428 N N . LEU B 1 135 ? -0.349 -15.891 -6.195 1 98.88 135 LEU B N 1
ATOM 3429 C CA . LEU B 1 135 ? -0.434 -14.883 -5.141 1 98.88 135 LEU B CA 1
ATOM 3430 C C . LEU B 1 135 ? -0.351 -13.477 -5.719 1 98.88 135 LEU B C 1
ATOM 3432 O O . LEU B 1 135 ? 0.656 -13.109 -6.332 1 98.88 135 LEU B O 1
ATOM 3436 N N . CYS B 1 136 ? -1.416 -12.734 -5.539 1 98.56 136 CYS B N 1
ATOM 3437 C CA . CYS B 1 136 ? -1.509 -11.375 -6.074 1 98.56 136 CYS B CA 1
ATOM 3438 C C . CYS B 1 136 ? -1.154 -10.344 -5.012 1 98.56 136 CYS B C 1
ATOM 3440 O O . CYS B 1 136 ? -1.985 -10.016 -4.164 1 98.56 136 CYS B O 1
ATOM 3442 N N . ILE B 1 137 ? 0.042 -9.797 -5.125 1 98.25 137 ILE B N 1
ATOM 3443 C CA . ILE B 1 137 ? 0.525 -8.789 -4.188 1 98.25 137 ILE B CA 1
ATOM 3444 C C . ILE B 1 137 ? 0.271 -7.391 -4.75 1 98.25 137 ILE B C 1
ATOM 3446 O O . ILE B 1 137 ? 0.801 -7.039 -5.809 1 98.25 137 ILE B O 1
ATOM 3450 N N . ASP B 1 138 ? -0.522 -6.645 -4.066 1 97.12 138 ASP B N 1
ATOM 3451 C CA . ASP B 1 138 ? -0.922 -5.285 -4.43 1 97.12 138 ASP B CA 1
ATOM 3452 C C . ASP B 1 138 ? -1.471 -4.535 -3.219 1 97.12 138 ASP B C 1
ATOM 3454 O O . ASP B 1 138 ? -2.271 -5.078 -2.455 1 97.12 138 ASP B O 1
ATOM 3458 N N . PRO B 1 139 ? -0.999 -3.338 -3.029 1 96.38 139 PRO B N 1
ATOM 3459 C CA . PRO B 1 139 ? -1.658 -2.602 -1.948 1 96.38 139 PRO B CA 1
ATOM 3460 C C . PRO B 1 139 ? -3.09 -2.197 -2.297 1 96.38 139 PRO B C 1
ATOM 3462 O O . PRO B 1 139 ? -3.859 -1.816 -1.411 1 96.38 139 PRO B O 1
ATOM 3465 N N . PHE B 1 140 ? -3.418 -2.168 -3.58 1 96.31 140 PHE B N 1
ATOM 3466 C CA . PHE B 1 140 ? -4.742 -1.915 -4.129 1 96.31 140 PHE B CA 1
ATOM 3467 C C . PHE B 1 140 ? -5.223 -0.514 -3.768 1 96.31 140 PHE B C 1
ATOM 3469 O O . PHE B 1 140 ? -6.395 -0.316 -3.441 1 96.31 140 PHE B O 1
ATOM 3476 N N . THR B 1 141 ? -4.285 0.39 -3.715 1 95.5 141 THR B N 1
ATOM 3477 C CA . THR B 1 141 ? -4.633 1.743 -3.299 1 95.5 141 THR B CA 1
ATOM 3478 C C . THR B 1 141 ? -4.602 2.699 -4.488 1 95.5 141 THR B C 1
ATOM 3480 O O . THR B 1 141 ? -4.801 3.906 -4.328 1 95.5 141 THR B O 1
ATOM 3483 N N . GLY B 1 142 ? -4.375 2.18 -5.633 1 90.62 142 GLY B N 1
ATOM 3484 C CA . GLY B 1 142 ? -4.242 3.037 -6.801 1 90.62 142 GLY B CA 1
ATOM 3485 C C . GLY B 1 142 ? -2.844 3.604 -6.969 1 90.62 142 GLY B C 1
ATOM 3486 O O . GLY B 1 142 ? -2.031 3.547 -6.043 1 90.62 142 GLY B O 1
ATOM 3487 N N . ASP B 1 143 ? -2.537 4.086 -8.172 1 88 143 ASP B N 1
ATOM 3488 C CA . ASP B 1 143 ? -1.226 4.668 -8.445 1 88 143 ASP B CA 1
ATOM 3489 C C . ASP B 1 143 ? -1.312 6.191 -8.547 1 88 143 ASP B C 1
ATOM 3491 O O . ASP B 1 143 ? -2.373 6.773 -8.32 1 88 143 ASP B O 1
ATOM 3495 N N . THR B 1 144 ? -0.163 6.824 -8.742 1 85.88 144 THR B N 1
ATOM 3496 C CA . THR B 1 144 ? -0.07 8.281 -8.758 1 85.88 144 THR B CA 1
ATOM 3497 C C . THR B 1 144 ? -0.995 8.867 -9.82 1 85.88 144 THR B C 1
ATOM 3499 O O . THR B 1 144 ? -1.732 9.812 -9.555 1 85.88 144 THR B O 1
ATOM 3502 N N . ASN B 1 145 ? -1.002 8.281 -10.953 1 84.06 145 ASN B N 1
ATOM 3503 C CA . ASN B 1 145 ? -1.805 8.789 -12.062 1 84.06 145 ASN B CA 1
ATOM 3504 C C . ASN B 1 145 ? -3.299 8.641 -11.789 1 84.06 145 ASN B C 1
ATOM 3506 O O . ASN B 1 145 ? -4.09 9.516 -12.133 1 84.06 145 ASN B O 1
ATOM 3510 N N . MET B 1 146 ? -3.629 7.559 -11.219 1 88.12 146 MET B N 1
ATOM 3511 C CA . MET B 1 146 ? -5.027 7.34 -10.867 1 88.12 146 MET B CA 1
ATOM 3512 C C . MET B 1 146 ? -5.531 8.43 -9.922 1 88.12 146 MET B C 1
ATOM 3514 O O . MET B 1 146 ? -6.562 9.047 -10.18 1 88.12 146 MET B O 1
ATOM 3518 N N . TRP B 1 147 ? -4.797 8.695 -8.906 1 90.44 147 TRP B N 1
ATOM 3519 C CA . TRP B 1 147 ? -5.199 9.703 -7.934 1 90.44 147 TRP B CA 1
ATOM 3520 C C . TRP B 1 147 ? -5.184 11.094 -8.555 1 90.44 147 TRP B C 1
ATOM 3522 O O . TRP B 1 147 ? -6.023 11.938 -8.227 1 90.44 147 TRP B O 1
ATOM 3532 N N . ALA B 1 148 ? -4.277 11.328 -9.445 1 86.44 148 ALA B N 1
ATOM 3533 C CA . ALA B 1 148 ? -4.105 12.656 -10.023 1 86.44 148 ALA B CA 1
ATOM 3534 C C . ALA B 1 148 ? -5.168 12.945 -11.078 1 86.44 148 ALA B C 1
ATOM 3536 O O . ALA B 1 148 ? -5.551 14.102 -11.289 1 86.44 148 ALA B O 1
ATOM 3537 N N . SER B 1 149 ? -5.754 11.852 -11.672 1 85.31 149 SER B N 1
ATOM 3538 C CA . SER B 1 149 ? -6.492 12.133 -12.906 1 85.31 149 SER B CA 1
ATOM 3539 C C . SER B 1 149 ? -7.906 11.562 -12.836 1 85.31 149 SER B C 1
ATOM 3541 O O . SER B 1 149 ? -8.727 11.82 -13.719 1 85.31 149 SER B O 1
ATOM 3543 N N . TYR B 1 150 ? -8.227 10.906 -11.781 1 83.94 150 TYR B N 1
ATOM 3544 C CA . TYR B 1 150 ? -9.484 10.18 -11.797 1 83.94 150 TYR B CA 1
ATOM 3545 C C . TYR B 1 150 ? -10.664 11.133 -11.992 1 83.94 150 TYR B C 1
ATOM 3547 O O . TYR B 1 150 ? -11.711 10.734 -12.508 1 83.94 150 TYR B O 1
ATOM 3555 N N . GLN B 1 151 ? -10.539 12.406 -11.648 1 82.81 151 GLN B N 1
ATOM 3556 C CA . GLN B 1 151 ? -11.633 13.367 -11.758 1 82.81 151 GLN B CA 1
ATOM 3557 C C . GLN B 1 151 ? -11.719 13.945 -13.164 1 82.81 151 GLN B C 1
ATOM 3559 O O . GLN B 1 151 ? -12.797 14.344 -13.609 1 82.81 151 GLN B O 1
ATOM 3564 N N . GLN B 1 152 ? -10.625 14.016 -13.797 1 81.38 152 GLN B N 1
ATOM 3565 C CA . GLN B 1 152 ? -10.578 14.734 -15.07 1 81.38 152 GLN B CA 1
ATOM 3566 C C . GLN B 1 152 ? -10.57 13.773 -16.25 1 81.38 152 GLN B C 1
ATOM 3568 O O . GLN B 1 152 ? -11.008 14.117 -17.344 1 81.38 152 GLN B O 1
ATOM 3573 N N . ASP B 1 153 ? -10.031 12.672 -15.945 1 76.38 153 ASP B N 1
ATOM 3574 C CA . ASP B 1 153 ? -9.891 11.688 -17.016 1 76.38 153 ASP B CA 1
ATOM 3575 C C . ASP B 1 153 ? -10.969 10.617 -16.922 1 76.38 153 ASP B C 1
ATOM 3577 O O . ASP B 1 153 ? -10.883 9.711 -16.094 1 76.38 153 ASP B O 1
ATOM 3581 N N . LYS B 1 154 ? -11.883 10.695 -17.781 1 69.81 154 LYS B N 1
ATOM 3582 C CA . LYS B 1 154 ? -13.016 9.773 -17.812 1 69.81 154 LYS B CA 1
ATOM 3583 C C . LYS B 1 154 ? -12.547 8.336 -18.016 1 69.81 154 LYS B C 1
ATOM 3585 O O . LYS B 1 154 ? -13.219 7.395 -17.578 1 69.81 154 LYS B O 1
ATOM 3590 N N . SER B 1 155 ? -11.422 8.234 -18.688 1 66.19 155 SER B N 1
ATOM 3591 C CA . SER B 1 155 ? -10.898 6.891 -18.906 1 66.19 155 SER B CA 1
ATOM 3592 C C . SER B 1 155 ? -10.438 6.254 -17.609 1 66.19 155 SER B C 1
ATOM 3594 O O . SER B 1 155 ? -10.43 5.027 -17.469 1 66.19 155 SER B O 1
ATOM 3596 N N . VAL B 1 156 ? -10.047 7.074 -16.734 1 66.44 156 VAL B N 1
ATOM 3597 C CA . VAL B 1 156 ? -9.648 6.598 -15.406 1 66.44 156 VAL B CA 1
ATOM 3598 C C . VAL B 1 156 ? -10.859 6.562 -14.477 1 66.44 156 VAL B C 1
ATOM 3600 O O . VAL B 1 156 ? -11.062 5.594 -13.742 1 66.44 156 VAL B O 1
ATOM 3603 N N . GLY B 1 157 ? -11.641 7.535 -14.625 1 66.31 157 GLY B N 1
ATOM 3604 C CA . GLY B 1 157 ? -12.805 7.691 -13.766 1 66.31 157 GLY B CA 1
ATOM 3605 C C . GLY B 1 157 ? -13.859 6.621 -13.984 1 66.31 157 GLY B C 1
ATOM 3606 O O . GLY B 1 157 ? -14.711 6.387 -13.125 1 66.31 157 GLY B O 1
ATOM 3607 N N . GLY B 1 158 ? -13.719 5.945 -15.07 1 62.97 158 GLY B N 1
ATOM 3608 C CA . GLY B 1 158 ? -14.711 4.938 -15.391 1 62.97 158 GLY B CA 1
ATOM 3609 C C . GLY B 1 158 ? -14.469 3.613 -14.695 1 62.97 158 GLY B C 1
ATOM 3610 O O . GLY B 1 158 ? -15.375 2.785 -14.586 1 62.97 158 GLY B O 1
ATOM 3611 N N . TRP B 1 159 ? -13.305 3.604 -14.141 1 71.19 159 TRP B N 1
ATOM 3612 C CA . TRP B 1 159 ? -13.086 2.287 -13.547 1 71.19 159 TRP B CA 1
ATOM 3613 C C . TRP B 1 159 ? -12.531 2.412 -12.133 1 71.19 159 TRP B C 1
ATOM 3615 O O . TRP B 1 159 ? -12.258 1.406 -11.477 1 71.19 159 TRP B O 1
ATOM 3625 N N . VAL B 1 160 ? -12.352 3.633 -11.75 1 77.56 160 VAL B N 1
ATOM 3626 C CA . VAL B 1 160 ? -11.922 3.85 -10.375 1 77.56 160 VAL B CA 1
ATOM 3627 C C . VAL B 1 160 ? -13.047 4.504 -9.578 1 77.56 160 VAL B C 1
ATOM 3629 O O . VAL B 1 160 ? -13.68 5.453 -10.047 1 77.56 160 VAL B O 1
ATOM 3632 N N . ASN B 1 161 ? -13.422 3.889 -8.523 1 86.88 161 ASN B N 1
ATOM 3633 C CA . ASN B 1 161 ? -14.406 4.438 -7.594 1 86.88 161 ASN B CA 1
ATOM 3634 C C . ASN B 1 161 ? -13.789 4.738 -6.234 1 86.88 161 ASN B C 1
ATOM 3636 O O . ASN B 1 161 ? -12.898 4.016 -5.781 1 86.88 161 ASN B O 1
ATOM 3640 N N . ILE B 1 162 ? -14.156 5.859 -5.758 1 93.62 162 ILE B N 1
ATOM 3641 C CA . ILE B 1 162 ? -13.75 6.207 -4.402 1 93.62 162 ILE B CA 1
ATOM 3642 C C . ILE B 1 162 ? -14.945 6.121 -3.461 1 93.62 162 ILE B C 1
ATOM 3644 O O . ILE B 1 162 ? -15.977 6.762 -3.697 1 93.62 162 ILE B O 1
ATOM 3648 N N . MET B 1 163 ? -14.914 5.297 -2.512 1 95.56 163 MET B N 1
ATOM 3649 C CA . MET B 1 163 ? -15.906 5.156 -1.456 1 95.56 163 MET B CA 1
ATOM 3650 C C . MET B 1 163 ? -15.25 5.156 -0.081 1 95.56 163 MET B C 1
ATOM 3652 O O . MET B 1 163 ? -14.195 4.535 0.108 1 95.56 163 MET B O 1
ATOM 3656 N N . ASP B 1 164 ? -15.82 5.918 0.856 1 97.31 164 ASP B N 1
ATOM 3657 C CA . ASP B 1 164 ? -15.289 6.016 2.211 1 97.31 164 ASP B CA 1
ATOM 3658 C C . ASP B 1 164 ? -13.844 6.512 2.197 1 97.31 164 ASP B C 1
ATOM 3660 O O . ASP B 1 164 ? -13.023 6.059 2.996 1 97.31 164 ASP B O 1
ATOM 3664 N N . GLY B 1 165 ? -13.516 7.32 1.148 1 96.62 165 GLY B N 1
ATOM 3665 C CA . GLY B 1 165 ? -12.219 7.977 1.098 1 96.62 165 GLY B CA 1
ATOM 3666 C C . GLY B 1 165 ? -11.133 7.105 0.506 1 96.62 165 GLY B C 1
ATOM 3667 O O . GLY B 1 165 ? -9.961 7.5 0.471 1 96.62 165 GLY B O 1
ATOM 3668 N N . ARG B 1 166 ? -11.469 5.938 0.047 1 96.94 166 ARG B N 1
ATOM 3669 C CA . ARG B 1 166 ? -10.469 5.062 -0.549 1 96.94 166 ARG B CA 1
ATOM 3670 C C . ARG B 1 166 ? -10.883 4.629 -1.951 1 96.94 166 ARG B C 1
ATOM 3672 O O . ARG B 1 166 ? -12.078 4.508 -2.242 1 96.94 166 ARG B O 1
ATOM 3679 N N . MET B 1 167 ? -9.891 4.414 -2.809 1 95.12 167 MET B N 1
ATOM 3680 C CA . MET B 1 167 ? -10.188 3.75 -4.074 1 95.12 167 MET B CA 1
ATOM 3681 C C . MET B 1 167 ? -10.555 2.287 -3.846 1 95.12 167 MET B C 1
ATOM 3683 O O . MET B 1 167 ? -9.898 1.588 -3.074 1 95.12 167 MET B O 1
ATOM 3687 N N . THR B 1 168 ? -11.578 1.824 -4.449 1 95.56 168 THR B N 1
ATOM 3688 C CA . THR B 1 168 ? -12.109 0.49 -4.184 1 95.56 168 THR B CA 1
ATOM 3689 C C . THR B 1 168 ? -11.484 -0.533 -5.129 1 95.56 168 THR B C 1
ATOM 3691 O O . THR B 1 168 ? -12.188 -1.393 -5.668 1 95.56 168 THR B O 1
ATOM 3694 N N . VAL B 1 169 ? -10.18 -0.41 -5.352 1 95.12 169 VAL B N 1
ATOM 3695 C CA . VAL B 1 169 ? -9.453 -1.294 -6.258 1 95.12 169 VAL B CA 1
ATOM 3696 C C . VAL B 1 169 ? -9.508 -2.729 -5.738 1 95.12 169 VAL B C 1
ATOM 3698 O O . VAL B 1 169 ? -9.789 -3.66 -6.496 1 95.12 169 VAL B O 1
ATOM 3701 N N . TYR B 1 170 ? -9.273 -2.891 -4.441 1 97.19 170 TYR B N 1
ATOM 3702 C CA . TYR B 1 170 ? -9.305 -4.223 -3.854 1 97.19 170 TYR B CA 1
ATOM 3703 C C . TYR B 1 170 ? -10.688 -4.848 -3.988 1 97.19 170 TYR B C 1
ATOM 3705 O O . TYR B 1 170 ? -10.812 -6.02 -4.344 1 97.19 170 TYR B O 1
ATOM 3713 N N . ASP B 1 171 ? -11.688 -4.07 -3.713 1 97.5 171 ASP B N 1
ATOM 3714 C CA . ASP B 1 171 ? -13.055 -4.57 -3.777 1 97.5 171 ASP B CA 1
ATOM 3715 C C . ASP B 1 171 ? -13.422 -4.98 -5.199 1 97.5 171 ASP B C 1
ATOM 3717 O O . ASP B 1 171 ? -14.094 -5.992 -5.406 1 97.5 171 ASP B O 1
ATOM 3721 N N . GLN B 1 172 ? -12.984 -4.16 -6.109 1 95.56 172 GLN B N 1
ATOM 3722 C CA . GLN B 1 172 ? -13.234 -4.516 -7.504 1 95.56 172 GLN B CA 1
ATOM 3723 C C . GLN B 1 172 ? -12.477 -5.785 -7.891 1 95.56 172 GLN B C 1
ATOM 3725 O O . GLN B 1 172 ? -13.008 -6.641 -8.594 1 95.56 172 GLN B O 1
ATOM 3730 N N . PHE B 1 173 ? -11.211 -5.895 -7.496 1 96.69 173 PHE B N 1
ATOM 3731 C CA . PHE B 1 173 ? -10.43 -7.105 -7.699 1 96.69 173 PHE B CA 1
ATOM 3732 C C . PHE B 1 173 ? -11.172 -8.328 -7.184 1 96.69 173 PHE B C 1
ATOM 3734 O O . PHE B 1 173 ? -11.344 -9.312 -7.902 1 96.69 173 PHE B O 1
ATOM 3741 N N . MET B 1 174 ? -11.648 -8.273 -5.953 1 98.38 174 MET B N 1
ATOM 3742 C CA . MET B 1 174 ? -12.32 -9.391 -5.297 1 98.38 174 MET B CA 1
ATOM 3743 C C . MET B 1 174 ? -13.633 -9.719 -6 1 98.38 174 MET B C 1
ATOM 3745 O O . MET B 1 174 ? -13.961 -10.891 -6.184 1 98.38 174 MET B O 1
ATOM 3749 N N . ALA B 1 175 ? -14.352 -8.672 -6.352 1 97.44 175 ALA B N 1
ATOM 3750 C CA . ALA B 1 175 ? -15.609 -8.906 -7.059 1 97.44 175 ALA B CA 1
ATOM 3751 C C . ALA B 1 175 ? -15.367 -9.641 -8.375 1 97.44 175 ALA B C 1
ATOM 3753 O O . ALA B 1 175 ? -16.125 -10.555 -8.727 1 97.44 175 ALA B O 1
ATOM 3754 N N . ASN B 1 176 ? -14.336 -9.211 -9.07 1 96.44 176 ASN B N 1
ATOM 3755 C CA . ASN B 1 176 ? -14.008 -9.844 -10.336 1 96.44 176 ASN B CA 1
ATOM 3756 C C . ASN B 1 176 ? -13.57 -11.297 -10.148 1 96.44 176 ASN B C 1
ATOM 3758 O O . ASN B 1 176 ? -14.055 -12.188 -10.844 1 96.44 176 ASN B O 1
ATOM 3762 N N . VAL B 1 177 ? -12.688 -11.547 -9.25 1 98.06 177 VAL B N 1
ATOM 3763 C CA . VAL B 1 177 ? -12.125 -12.875 -9.031 1 98.06 177 VAL B CA 1
ATOM 3764 C C . VAL B 1 177 ? -13.203 -13.812 -8.484 1 98.06 177 VAL B C 1
ATOM 3766 O O . VAL B 1 177 ? -13.297 -14.969 -8.898 1 98.06 177 VAL B O 1
ATOM 3769 N N . GLN B 1 178 ? -13.984 -13.312 -7.547 1 98.5 178 GLN B N 1
ATOM 3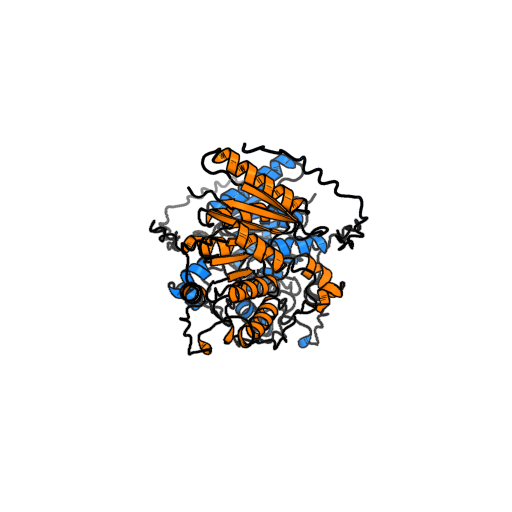770 C CA . GLN B 1 178 ? -15.078 -14.117 -7.004 1 98.5 178 GLN B CA 1
ATOM 3771 C C . GLN B 1 178 ? -16.031 -14.57 -8.109 1 98.5 178 GLN B C 1
ATOM 3773 O O . GLN B 1 178 ? -16.438 -15.727 -8.148 1 98.5 178 GLN B O 1
ATOM 3778 N N . PHE B 1 179 ? -16.344 -13.656 -8.969 1 97.81 179 PHE B N 1
ATOM 3779 C CA . PHE B 1 179 ? -17.234 -13.961 -10.086 1 97.81 179 PHE B CA 1
ATOM 3780 C C . PHE B 1 179 ? -16.641 -15.07 -10.953 1 97.81 179 PHE B C 1
ATOM 3782 O O . PHE B 1 179 ? -17.344 -16.031 -11.305 1 97.81 179 PHE B O 1
ATOM 3789 N N . ALA B 1 180 ? -15.391 -14.992 -11.266 1 96.94 180 ALA B N 1
ATOM 3790 C CA . ALA B 1 180 ? -14.727 -15.953 -12.133 1 96.94 180 ALA B CA 1
ATOM 3791 C C . ALA B 1 180 ? -14.602 -17.312 -11.453 1 96.94 180 ALA B C 1
ATOM 3793 O O . ALA B 1 180 ? -14.836 -18.344 -12.078 1 96.94 180 ALA B O 1
ATOM 3794 N N . VAL B 1 181 ? -14.273 -17.312 -10.164 1 96.31 181 VAL B N 1
ATOM 3795 C CA . VAL B 1 181 ? -14.055 -18.547 -9.414 1 96.31 181 VAL B CA 1
ATOM 3796 C C . VAL B 1 181 ? -15.375 -19.297 -9.258 1 96.31 181 VAL B C 1
ATOM 3798 O O . VAL B 1 181 ? -15.391 -20.531 -9.242 1 96.31 181 VAL B O 1
ATOM 3801 N N . ASN B 1 182 ? -16.422 -18.641 -9.234 1 95.31 182 ASN B N 1
ATOM 3802 C CA . ASN B 1 182 ? -17.734 -19.25 -9.102 1 95.31 182 ASN B CA 1
ATOM 3803 C C . ASN B 1 182 ? -18.25 -19.766 -10.438 1 95.31 182 ASN B C 1
ATOM 3805 O O . ASN B 1 182 ? -19.281 -20.453 -10.484 1 95.31 182 ASN B O 1
ATOM 3809 N N . ARG B 1 183 ? -17.438 -19.578 -11.539 1 94.75 183 ARG B N 1
ATOM 3810 C CA . ARG B 1 183 ? -18.016 -19.906 -12.836 1 94.75 183 ARG B CA 1
ATOM 3811 C C . ARG B 1 183 ? -17 -20.656 -13.703 1 94.75 183 ARG B C 1
ATOM 3813 O O . ARG B 1 183 ? -17.297 -21.75 -14.203 1 94.75 183 ARG B O 1
ATOM 3820 N N . SER B 1 184 ? -15.852 -20.062 -13.828 1 94.38 184 SER B N 1
ATOM 3821 C CA . SER B 1 184 ? -15.07 -20.531 -14.961 1 94.38 184 SER B CA 1
ATOM 3822 C C . SER B 1 184 ? -13.633 -20.859 -14.555 1 94.38 184 SER B C 1
ATOM 3824 O O . SER B 1 184 ? -12.891 -21.484 -15.305 1 94.38 184 SER B O 1
ATOM 3826 N N . VAL B 1 185 ? -13.281 -20.453 -13.367 1 96.25 185 VAL B N 1
ATOM 3827 C CA . VAL B 1 185 ? -11.891 -20.609 -12.945 1 96.25 185 VAL B CA 1
ATOM 3828 C C . VAL B 1 185 ? -11.82 -21.438 -11.672 1 96.25 185 VAL B C 1
ATOM 3830 O O . VAL B 1 185 ? -12.656 -21.297 -10.781 1 96.25 185 VAL B O 1
ATOM 3833 N N . SER B 1 186 ? -10.844 -22.328 -11.68 1 97.44 186 SER B N 1
ATOM 3834 C CA . SER B 1 186 ? -10.664 -23.141 -10.484 1 97.44 186 SER B CA 1
ATOM 3835 C C . SER B 1 186 ? -10.414 -22.266 -9.258 1 97.44 186 SER B C 1
ATOM 3837 O O . SER B 1 186 ? -9.742 -21.234 -9.344 1 97.44 186 SER B O 1
ATOM 3839 N N . ARG B 1 187 ? -10.875 -22.703 -8.125 1 96.94 187 ARG B N 1
ATOM 3840 C CA . ARG B 1 187 ? -10.891 -21.875 -6.922 1 96.94 187 ARG B CA 1
ATOM 3841 C C . ARG B 1 187 ? -9.539 -21.906 -6.223 1 96.94 187 ARG B C 1
ATOM 3843 O O . ARG B 1 187 ? -9.312 -21.172 -5.258 1 96.94 187 ARG B O 1
ATOM 3850 N N . HIS B 1 188 ? -8.617 -22.734 -6.66 1 97.69 188 HIS B N 1
ATOM 3851 C CA . HIS B 1 188 ? -7.348 -22.891 -5.961 1 97.69 188 HIS B CA 1
ATOM 3852 C C . HIS B 1 188 ? -6.211 -22.203 -6.711 1 97.69 188 HIS B C 1
ATOM 3854 O O . HIS B 1 188 ? -5.102 -22.734 -6.785 1 97.69 188 HIS B O 1
ATOM 3860 N N . HIS B 1 189 ? -6.52 -21.047 -7.379 1 98.31 189 HIS B N 1
ATOM 3861 C CA . HIS B 1 189 ? -5.488 -20.312 -8.109 1 98.31 189 HIS B CA 1
ATOM 3862 C C . HIS B 1 189 ? -5.211 -18.953 -7.453 1 98.31 189 HIS B C 1
ATOM 3864 O O . HIS B 1 189 ? -4.129 -18.75 -6.895 1 98.31 189 HIS B O 1
ATOM 3870 N N . VAL B 1 190 ? -6.188 -18.141 -7.375 1 98.56 190 VAL B N 1
ATOM 3871 C CA . VAL B 1 190 ? -5.953 -16.719 -7.133 1 98.56 190 VAL B CA 1
ATOM 3872 C C . VAL B 1 190 ? -6.133 -16.406 -5.648 1 98.56 190 VAL B C 1
ATOM 3874 O O . VAL B 1 190 ? -7.18 -16.688 -5.07 1 98.56 190 VAL B O 1
ATOM 3877 N N . LEU B 1 191 ? -5.129 -15.867 -5.031 1 98.69 191 LEU B N 1
ATOM 3878 C CA . LEU B 1 191 ? -5.148 -15.391 -3.654 1 98.69 191 LEU B CA 1
ATOM 3879 C C . LEU B 1 191 ? -4.715 -13.93 -3.582 1 98.69 191 LEU B C 1
ATOM 3881 O O . LEU B 1 191 ? -3.648 -13.57 -4.086 1 98.69 191 LEU B O 1
ATOM 3885 N N . PRO B 1 192 ? -5.551 -13.078 -2.957 1 98.69 192 PRO B N 1
ATOM 3886 C CA . PRO B 1 192 ? -5.133 -11.688 -2.756 1 98.69 192 PRO B CA 1
ATOM 3887 C C . PRO B 1 192 ? -4.191 -11.523 -1.564 1 98.69 192 PRO B C 1
ATOM 3889 O O . PRO B 1 192 ? -4.355 -12.195 -0.545 1 98.69 192 PRO B O 1
ATOM 3892 N N . PHE B 1 193 ? -3.197 -10.727 -1.669 1 98.62 193 PHE B N 1
ATOM 3893 C CA . PHE B 1 193 ? -2.34 -10.266 -0.585 1 98.62 193 PHE B CA 1
ATOM 3894 C C . PHE B 1 193 ? -2.211 -8.742 -0.613 1 98.62 193 PHE B C 1
ATOM 3896 O O . PHE B 1 193 ? -1.289 -8.203 -1.229 1 98.62 193 PHE B O 1
ATOM 3903 N N . PRO B 1 194 ? -3.215 -8.055 0.029 1 97.94 194 PRO B N 1
ATOM 3904 C CA . PRO B 1 194 ? -3.127 -6.598 0.082 1 97.94 194 PRO B CA 1
ATOM 3905 C C . PRO B 1 194 ? -1.902 -6.105 0.853 1 97.94 194 PRO B C 1
ATOM 3907 O O . PRO B 1 194 ? -1.955 -5.969 2.078 1 97.94 194 PRO B O 1
ATOM 3910 N N . ALA B 1 195 ? -0.841 -5.809 0.134 1 96.62 195 ALA B N 1
ATOM 3911 C CA . ALA B 1 195 ? 0.439 -5.359 0.671 1 96.62 195 ALA B CA 1
ATOM 3912 C C . ALA B 1 195 ? 1.253 -4.629 -0.393 1 96.62 195 ALA B C 1
ATOM 3914 O O . ALA B 1 195 ? 1.012 -4.793 -1.591 1 96.62 195 ALA B O 1
ATOM 3915 N N . THR B 1 196 ? 2.115 -3.803 0.091 1 93.75 196 THR B N 1
ATOM 3916 C CA . THR B 1 196 ? 3.07 -3.232 -0.851 1 93.75 196 THR B CA 1
ATOM 3917 C C . THR B 1 196 ? 4.016 -4.309 -1.381 1 93.75 196 THR B C 1
ATOM 3919 O O . THR B 1 196 ? 4.16 -5.371 -0.773 1 93.75 196 THR B O 1
ATOM 3922 N N . SER B 1 197 ? 4.633 -4.02 -2.514 1 93.75 197 SER B N 1
ATOM 3923 C CA . SER B 1 197 ? 5.535 -4.98 -3.143 1 93.75 197 SER B CA 1
ATOM 3924 C C . SER B 1 197 ? 6.652 -5.391 -2.193 1 93.75 197 SER B C 1
ATOM 3926 O O . SER B 1 197 ? 6.988 -6.574 -2.096 1 93.75 197 SER B O 1
ATOM 3928 N N . THR B 1 198 ? 7.168 -4.473 -1.407 1 92.06 198 THR B N 1
ATOM 3929 C CA . THR B 1 198 ? 8.289 -4.762 -0.52 1 92.06 198 THR B CA 1
ATOM 3930 C C . THR B 1 198 ? 7.84 -5.621 0.657 1 92.06 198 THR B C 1
ATOM 3932 O O . THR B 1 198 ? 8.516 -6.582 1.026 1 92.06 198 THR B O 1
ATOM 3935 N N . ILE B 1 199 ? 6.699 -5.305 1.153 1 93.31 199 ILE B N 1
ATOM 3936 C CA . ILE B 1 199 ? 6.16 -6.082 2.266 1 93.31 199 ILE B CA 1
ATOM 3937 C C . ILE B 1 199 ? 5.863 -7.508 1.803 1 93.31 199 ILE B C 1
ATOM 3939 O O . ILE B 1 199 ? 6.176 -8.469 2.502 1 93.31 199 ILE B O 1
ATOM 3943 N N . GLY B 1 200 ? 5.301 -7.602 0.655 1 96.31 200 GLY B N 1
ATOM 3944 C CA . GLY B 1 200 ? 5.016 -8.922 0.113 1 96.31 200 GLY B CA 1
ATOM 3945 C C . GLY B 1 200 ? 6.254 -9.781 -0.055 1 96.31 200 GLY B C 1
ATOM 3946 O O . GLY B 1 200 ? 6.27 -10.945 0.349 1 96.31 200 GLY B O 1
ATOM 3947 N N . ALA B 1 201 ? 7.285 -9.219 -0.613 1 96 201 ALA B N 1
ATOM 3948 C CA . ALA B 1 201 ? 8.531 -9.945 -0.826 1 96 201 ALA B CA 1
ATOM 3949 C C . ALA B 1 201 ? 9.148 -10.383 0.501 1 96 201 ALA B C 1
ATOM 3951 O O . ALA B 1 201 ? 9.609 -11.516 0.632 1 96 201 ALA B O 1
ATOM 3952 N N . ARG B 1 202 ? 9.109 -9.516 1.438 1 93.69 202 ARG B N 1
ATOM 3953 C CA . ARG B 1 202 ? 9.727 -9.805 2.73 1 93.69 202 ARG B CA 1
ATOM 3954 C C . ARG B 1 202 ? 8.938 -10.875 3.479 1 93.69 202 ARG B C 1
ATOM 3956 O O . ARG B 1 202 ? 9.523 -11.719 4.168 1 93.69 202 ARG B O 1
ATOM 3963 N N . TRP B 1 203 ? 7.672 -10.797 3.385 1 95.88 203 TRP B N 1
ATOM 3964 C CA . TRP B 1 203 ? 6.84 -11.82 4.008 1 95.88 203 TRP B CA 1
ATOM 3965 C C . TRP B 1 203 ? 7.125 -13.195 3.412 1 95.88 203 TRP B C 1
ATOM 3967 O O . TRP B 1 203 ? 7.285 -14.172 4.145 1 95.88 203 TRP B O 1
ATOM 3977 N N . LEU B 1 204 ? 7.191 -13.258 2.08 1 97.88 204 LEU B N 1
ATOM 3978 C CA . LEU B 1 204 ? 7.508 -14.508 1.405 1 97.88 204 LEU B CA 1
ATOM 3979 C C . LEU B 1 204 ? 8.875 -15.031 1.839 1 97.88 204 LEU B C 1
ATOM 3981 O O . LEU B 1 204 ? 9.039 -16.219 2.084 1 97.88 204 LEU B O 1
ATOM 3985 N N . ASP B 1 205 ? 9.781 -14.148 1.924 1 96.5 205 ASP B N 1
ATOM 3986 C CA . ASP B 1 205 ? 11.133 -14.516 2.354 1 96.5 205 ASP B CA 1
ATOM 3987 C C . ASP B 1 205 ? 11.125 -15.07 3.773 1 96.5 205 ASP B C 1
ATOM 3989 O O . ASP B 1 205 ? 11.734 -16.109 4.043 1 96.5 205 ASP B O 1
ATOM 3993 N N . GLN B 1 206 ? 10.438 -14.43 4.629 1 93.88 206 GLN B N 1
ATOM 3994 C CA . GLN B 1 206 ? 10.367 -14.836 6.031 1 93.88 206 GLN B CA 1
ATOM 3995 C C . GLN B 1 206 ? 9.703 -16.203 6.176 1 93.88 206 GLN B C 1
ATOM 3997 O O . GLN B 1 206 ? 10.086 -17 7.035 1 93.88 206 GLN B O 1
ATOM 4002 N N . LYS B 1 207 ? 8.75 -16.453 5.383 1 95.88 207 LYS B N 1
ATOM 4003 C CA . LYS B 1 207 ? 8.016 -17.719 5.461 1 95.88 207 LYS B CA 1
ATOM 4004 C C . LYS B 1 207 ? 8.766 -18.828 4.73 1 95.88 207 LYS B C 1
ATOM 4006 O O . LYS B 1 207 ? 8.391 -20 4.828 1 95.88 207 LYS B O 1
ATOM 4011 N N . GLY B 1 208 ? 9.773 -18.469 3.961 1 96.38 208 GLY B N 1
ATOM 4012 C CA . GLY B 1 208 ? 10.531 -19.438 3.186 1 96.38 208 GLY B CA 1
ATOM 4013 C C . GLY B 1 208 ? 9.789 -19.922 1.95 1 96.38 208 GLY B C 1
ATOM 4014 O O . GLY B 1 208 ? 10.047 -21.031 1.458 1 96.38 208 GLY B O 1
ATOM 4015 N N . PHE B 1 209 ? 8.836 -19.172 1.45 1 97.5 209 PHE B N 1
ATOM 4016 C CA . PHE B 1 209 ? 8.086 -19.531 0.253 1 97.5 209 PHE B CA 1
ATOM 4017 C C . PHE B 1 209 ? 8.82 -19.062 -1.003 1 97.5 209 PHE B C 1
ATOM 4019 O O . PHE B 1 209 ? 9.188 -17.891 -1.118 1 97.5 209 PHE B O 1
ATOM 4026 N N . VAL B 1 210 ? 8.992 -19.953 -1.981 1 96.25 210 VAL B N 1
ATOM 4027 C CA . VAL B 1 210 ? 9.789 -19.625 -3.162 1 96.25 210 VAL B CA 1
ATOM 4028 C C . VAL B 1 210 ? 8.945 -19.797 -4.418 1 96.25 210 VAL B C 1
ATOM 4030 O O . VAL B 1 210 ? 8.609 -20.922 -4.809 1 96.25 210 VAL B O 1
ATOM 4033 N N . PRO B 1 211 ? 8.664 -18.75 -5.09 1 96.88 211 PRO B N 1
ATOM 4034 C CA . PRO B 1 211 ? 7.973 -18.844 -6.375 1 96.88 211 PRO B CA 1
ATOM 4035 C C . PRO B 1 211 ? 8.891 -19.266 -7.516 1 96.88 211 PRO B C 1
ATOM 4037 O O . PRO B 1 211 ? 10.094 -19 -7.48 1 96.88 211 PRO B O 1
ATOM 4040 N N . ASP B 1 212 ? 8.32 -19.984 -8.43 1 93.25 212 ASP B N 1
ATOM 4041 C CA . ASP B 1 212 ? 9.117 -20.328 -9.602 1 93.25 212 ASP B CA 1
ATOM 4042 C C . ASP B 1 212 ? 8.758 -19.453 -10.797 1 93.25 212 ASP B C 1
ATOM 4044 O O . ASP B 1 212 ? 9.43 -19.5 -11.828 1 93.25 212 ASP B O 1
ATOM 4048 N N . LEU B 1 213 ? 7.723 -18.656 -10.641 1 94.25 213 LEU B N 1
ATOM 4049 C CA . LEU B 1 213 ? 7.34 -17.672 -11.641 1 94.25 213 LEU B CA 1
ATOM 4050 C C . LEU B 1 213 ? 6.867 -16.375 -10.969 1 94.25 213 LEU B C 1
ATOM 4052 O O . LEU B 1 213 ? 5.965 -16.406 -10.133 1 94.25 213 LEU B O 1
ATOM 4056 N N . ILE B 1 214 ? 7.484 -15.297 -11.367 1 95.56 214 ILE B N 1
ATOM 4057 C CA . ILE B 1 214 ? 7.117 -14 -10.812 1 95.56 214 ILE B CA 1
ATOM 4058 C C . ILE B 1 214 ? 6.824 -13.016 -11.938 1 95.56 214 ILE B C 1
ATOM 4060 O O . ILE B 1 214 ? 7.641 -12.836 -12.844 1 95.56 214 ILE B O 1
ATOM 4064 N N . PHE B 1 215 ? 5.652 -12.422 -11.875 1 93.56 215 PHE B N 1
ATOM 4065 C CA . PHE B 1 215 ? 5.258 -11.359 -12.789 1 93.56 215 PHE B CA 1
ATOM 4066 C C . PHE B 1 215 ? 5.289 -10.008 -12.094 1 93.56 215 PHE B C 1
ATOM 4068 O O . PHE B 1 215 ? 4.508 -9.758 -11.172 1 93.56 215 PHE B O 1
ATOM 4075 N N . LEU B 1 216 ? 6.172 -9.141 -12.523 1 91.19 216 LEU B N 1
ATOM 4076 C CA . LEU B 1 216 ? 6.301 -7.809 -11.945 1 91.19 216 LEU B CA 1
ATOM 4077 C C . LEU B 1 216 ? 5.598 -6.773 -12.82 1 91.19 216 LEU B C 1
ATOM 4079 O O . LEU B 1 216 ? 6.066 -6.453 -13.914 1 91.19 216 LEU B O 1
ATOM 4083 N N . ASP B 1 217 ? 4.453 -6.195 -12.336 1 86.06 217 ASP B N 1
ATOM 4084 C CA . ASP B 1 217 ? 3.693 -5.18 -13.062 1 86.06 217 ASP B CA 1
ATOM 4085 C C . ASP B 1 217 ? 3.283 -4.039 -12.133 1 86.06 217 ASP B C 1
ATOM 4087 O O . ASP B 1 217 ? 2.145 -3.568 -12.18 1 86.06 217 ASP B O 1
ATOM 4091 N N . SER B 1 218 ? 4.105 -3.766 -11.164 1 76.69 218 SER B N 1
ATOM 4092 C CA . SER B 1 218 ? 3.768 -2.746 -10.172 1 76.69 218 SER B CA 1
ATOM 4093 C C . SER B 1 218 ? 4.328 -1.385 -10.57 1 76.69 218 SER B C 1
ATOM 4095 O O . SER B 1 218 ? 3.936 -0.823 -11.594 1 76.69 218 SER B O 1
ATOM 4097 N N . ALA B 1 219 ? 5.508 -1.04 -9.906 1 62.62 219 ALA B N 1
ATOM 4098 C CA . ALA B 1 219 ? 6.07 0.303 -9.812 1 62.62 219 ALA B CA 1
ATOM 4099 C C . ALA B 1 219 ? 6.75 0.711 -11.117 1 62.62 219 ALA B C 1
ATOM 4101 O O . ALA B 1 219 ? 7.445 -0.094 -11.734 1 62.62 219 ALA B O 1
ATOM 4102 N N . HIS B 1 220 ? 6.289 1.728 -11.648 1 64.12 220 HIS B N 1
ATOM 4103 C CA . HIS B 1 220 ? 7.031 2.176 -12.82 1 64.12 220 HIS B CA 1
ATOM 4104 C C . HIS B 1 220 ? 7.832 3.439 -12.523 1 64.12 220 HIS B C 1
ATOM 4106 O O . HIS B 1 220 ? 7.988 4.301 -13.391 1 64.12 220 HIS B O 1
ATOM 4112 N N . GLU B 1 221 ? 8.141 3.537 -11.203 1 67.88 221 GLU B N 1
ATOM 4113 C CA . GLU B 1 221 ? 8.93 4.707 -10.836 1 67.88 221 GLU B CA 1
ATOM 4114 C C . GLU B 1 221 ? 10.398 4.336 -10.609 1 67.88 221 GLU B C 1
ATOM 4116 O O . GLU B 1 221 ? 10.695 3.252 -10.102 1 67.88 221 GLU B O 1
ATOM 4121 N N . GLU B 1 222 ? 11.234 5.27 -10.969 1 66.56 222 GLU B N 1
ATOM 4122 C CA . GLU B 1 222 ? 12.672 5.016 -10.852 1 66.56 222 GLU B CA 1
ATOM 4123 C C . GLU B 1 222 ? 13.039 4.566 -9.445 1 66.56 222 GLU B C 1
ATOM 4125 O O . GLU B 1 222 ? 12.516 5.094 -8.461 1 66.56 222 GLU B O 1
ATOM 4130 N N . GLU B 1 223 ? 13.969 3.674 -9.234 1 75.56 223 GLU B N 1
ATOM 4131 C CA . GLU B 1 223 ? 14.547 3.148 -8.008 1 75.56 223 GLU B CA 1
ATOM 4132 C C . GLU B 1 223 ? 13.602 2.172 -7.32 1 75.56 223 GLU B C 1
ATOM 4134 O O . GLU B 1 223 ? 14.039 1.256 -6.621 1 75.56 223 GLU B O 1
ATOM 4139 N N . GLU B 1 224 ? 12.305 2.336 -7.562 1 78.81 224 GLU B N 1
ATOM 4140 C CA . GLU B 1 224 ? 11.352 1.39 -6.98 1 78.81 224 GLU B CA 1
ATOM 4141 C C . GLU B 1 224 ? 11.453 0.025 -7.656 1 78.81 224 GLU B C 1
ATOM 4143 O O . GLU B 1 224 ? 11.445 -1.008 -6.984 1 78.81 224 GLU B O 1
ATOM 4148 N N . THR B 1 225 ? 11.609 0.07 -8.984 1 82.69 225 THR B N 1
ATOM 4149 C CA . THR B 1 225 ? 11.719 -1.174 -9.742 1 82.69 225 THR B CA 1
ATOM 4150 C C . THR B 1 225 ? 13 -1.919 -9.375 1 82.69 225 THR B C 1
ATOM 4152 O O . THR B 1 225 ? 13 -3.146 -9.266 1 82.69 225 THR B O 1
ATOM 4155 N N . LEU B 1 226 ? 14.047 -1.176 -9.18 1 84.44 226 LEU B N 1
ATOM 4156 C CA . LEU B 1 226 ? 15.312 -1.791 -8.805 1 84.44 226 LEU B CA 1
ATOM 4157 C C . LEU B 1 226 ? 15.195 -2.521 -7.469 1 84.44 226 LEU B C 1
ATOM 4159 O O . LEU B 1 226 ? 15.688 -3.641 -7.32 1 84.44 226 LEU B O 1
ATOM 4163 N N . LEU B 1 227 ? 14.57 -1.9 -6.539 1 85 227 LEU B N 1
ATOM 4164 C CA . LEU B 1 227 ? 14.359 -2.518 -5.234 1 85 227 LEU B CA 1
ATOM 4165 C C . LEU B 1 227 ? 13.508 -3.777 -5.359 1 85 227 LEU B C 1
ATOM 4167 O O . LEU B 1 227 ? 13.797 -4.793 -4.723 1 85 227 LEU B O 1
ATOM 4171 N N . GLU B 1 228 ? 12.539 -3.734 -6.156 1 89.19 228 GLU B N 1
ATOM 4172 C CA . GLU B 1 228 ? 11.68 -4.891 -6.375 1 89.19 228 GLU B CA 1
ATOM 4173 C C . GLU B 1 228 ? 12.445 -6.043 -7.008 1 89.19 228 GLU B C 1
ATOM 4175 O O . GLU B 1 228 ? 12.297 -7.195 -6.602 1 89.19 228 GLU B O 1
ATOM 4180 N N . LEU B 1 229 ? 13.234 -5.66 -7.988 1 91 229 LEU B N 1
ATOM 4181 C CA . LEU B 1 229 ? 14.023 -6.688 -8.664 1 91 229 LEU B CA 1
ATOM 4182 C C . LEU B 1 229 ? 14.953 -7.395 -7.676 1 91 229 LEU B C 1
ATOM 4184 O O . LEU B 1 229 ? 15.07 -8.617 -7.703 1 91 229 LEU B O 1
ATOM 4188 N N . LYS B 1 230 ? 15.531 -6.656 -6.785 1 89.81 230 LYS B N 1
ATOM 4189 C CA . LYS B 1 230 ? 16.422 -7.23 -5.777 1 89.81 230 LYS B CA 1
ATOM 4190 C C . LYS B 1 230 ? 15.656 -8.164 -4.844 1 89.81 230 LYS B C 1
ATOM 4192 O O . LYS B 1 230 ? 16.094 -9.289 -4.582 1 89.81 230 LYS B O 1
ATOM 4197 N N . LEU B 1 231 ? 14.555 -7.77 -4.41 1 92.75 231 LEU B N 1
ATOM 4198 C CA . LEU B 1 231 ? 13.789 -8.508 -3.416 1 92.75 231 LEU B CA 1
ATOM 4199 C C . LEU B 1 231 ? 13.18 -9.766 -4.031 1 92.75 231 LEU B C 1
ATOM 4201 O O . LEU B 1 231 ? 13.227 -10.844 -3.43 1 92.75 231 LEU B O 1
ATOM 4205 N N . TYR B 1 232 ? 12.672 -9.625 -5.195 1 95.88 232 TYR B N 1
ATOM 4206 C CA . TYR B 1 232 ? 11.938 -10.742 -5.785 1 95.88 232 TYR B CA 1
ATOM 4207 C C . TYR B 1 232 ? 12.883 -11.734 -6.449 1 95.88 232 TYR B C 1
ATOM 4209 O O . TYR B 1 232 ? 12.617 -12.938 -6.469 1 95.88 232 TYR B O 1
ATOM 4217 N N . TYR B 1 233 ? 13.969 -11.25 -6.973 1 93.88 233 TYR B N 1
ATOM 4218 C CA . TYR B 1 233 ? 14.977 -12.18 -7.477 1 93.88 233 TYR B CA 1
ATOM 4219 C C . TYR B 1 233 ? 15.539 -13.031 -6.348 1 93.88 233 TYR B C 1
ATOM 4221 O O . TYR B 1 233 ? 15.812 -14.219 -6.539 1 93.88 233 TYR B O 1
ATOM 4229 N N . LYS B 1 234 ? 15.695 -12.469 -5.23 1 93.75 234 LYS B N 1
ATOM 4230 C CA . LYS B 1 234 ? 16.219 -13.18 -4.062 1 93.75 234 LYS B CA 1
ATOM 4231 C C . LYS B 1 234 ? 15.32 -14.367 -3.707 1 93.75 234 LYS B C 1
ATOM 4233 O O . LYS B 1 234 ? 15.82 -15.438 -3.355 1 93.75 234 LYS B O 1
ATOM 4238 N N . ILE B 1 235 ? 14.031 -14.227 -3.867 1 96.31 235 ILE B N 1
ATOM 4239 C CA . ILE B 1 235 ? 13.125 -15.273 -3.396 1 96.31 235 ILE B CA 1
ATOM 4240 C C . ILE B 1 235 ? 12.727 -16.172 -4.562 1 96.31 235 ILE B C 1
ATOM 4242 O O . ILE B 1 235 ? 12.016 -17.156 -4.379 1 96.31 235 ILE B O 1
ATOM 4246 N N . LEU B 1 236 ? 13.172 -15.828 -5.738 1 95.19 236 LEU B N 1
ATOM 4247 C CA . LEU B 1 236 ? 12.883 -16.656 -6.91 1 95.19 236 LEU B CA 1
ATOM 4248 C C . LEU B 1 236 ? 13.586 -18 -6.82 1 95.19 236 LEU B C 1
ATOM 4250 O O . LEU B 1 236 ? 14.766 -18.078 -6.473 1 95.19 236 LEU B O 1
ATOM 4254 N N . LYS B 1 237 ? 12.852 -19.031 -7.098 1 91.88 237 LYS B N 1
ATOM 4255 C CA . LYS B 1 237 ? 13.414 -20.391 -7.117 1 91.88 237 LYS B CA 1
ATOM 4256 C C . LYS B 1 237 ? 14.531 -20.5 -8.148 1 91.88 237 LYS B C 1
ATOM 4258 O O . LYS B 1 237 ? 14.422 -19.969 -9.258 1 91.88 237 LYS B O 1
ATOM 4263 N N . PRO B 1 238 ? 15.648 -21.234 -7.789 1 89.19 238 PRO B N 1
ATOM 4264 C CA . PRO B 1 238 ? 16.609 -21.516 -8.852 1 89.19 238 PRO B CA 1
ATOM 4265 C C . PRO B 1 238 ? 15.961 -22.109 -10.102 1 89.19 238 PRO B C 1
ATOM 4267 O O . PRO B 1 238 ? 15.148 -23.031 -9.992 1 89.19 238 PRO B O 1
ATOM 4270 N N . GLY B 1 239 ? 16.25 -21.531 -11.242 1 86.75 239 GLY B N 1
ATOM 4271 C CA . GLY B 1 239 ? 15.641 -21.953 -12.492 1 86.75 239 GLY B CA 1
ATOM 4272 C C . GLY B 1 239 ? 14.336 -21.25 -12.789 1 86.75 239 GLY B C 1
ATOM 4273 O O . GLY B 1 239 ? 13.773 -21.391 -13.875 1 86.75 239 GLY B O 1
ATOM 4274 N N . GLY B 1 240 ? 13.906 -20.438 -11.766 1 90.25 240 GLY B N 1
ATOM 4275 C CA . GLY B 1 240 ? 12.656 -19.719 -11.93 1 90.25 240 GLY B CA 1
ATOM 4276 C C . GLY B 1 240 ? 12.758 -18.547 -12.883 1 90.25 240 GLY B C 1
ATOM 4277 O O . GLY B 1 240 ? 13.844 -18.219 -13.359 1 90.25 240 GLY B O 1
ATOM 4278 N N . ILE B 1 241 ? 11.586 -17.969 -13.148 1 91 241 ILE B N 1
ATOM 4279 C CA . ILE B 1 241 ? 11.508 -16.875 -14.117 1 91 241 ILE B CA 1
ATOM 4280 C C . ILE B 1 241 ? 10.875 -15.648 -13.461 1 91 241 ILE B C 1
ATOM 4282 O O . ILE B 1 241 ? 9.859 -15.766 -12.766 1 91 241 ILE B O 1
ATOM 4286 N N . LEU B 1 242 ? 11.562 -14.57 -13.664 1 92.69 2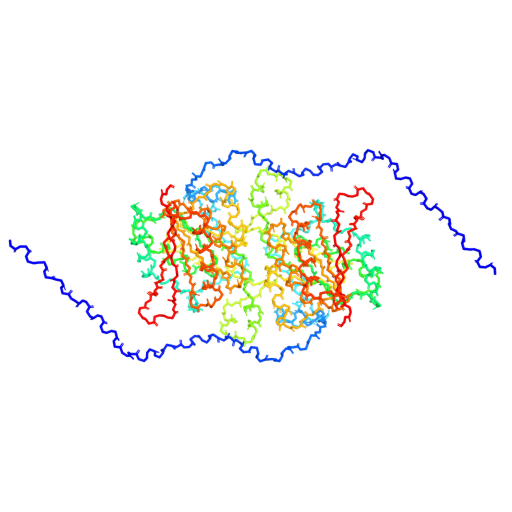42 LEU B N 1
ATOM 4287 C CA . LEU B 1 242 ? 11.039 -13.25 -13.336 1 92.69 242 LEU B CA 1
ATOM 4288 C C . LEU B 1 242 ? 10.812 -12.43 -14.594 1 92.69 242 LEU B C 1
ATOM 4290 O O . LEU B 1 242 ? 11.711 -12.289 -15.43 1 92.69 242 LEU B O 1
ATOM 4294 N N . PHE B 1 243 ? 9.523 -11.938 -14.719 1 89.06 243 PHE B N 1
ATOM 4295 C CA . PHE B 1 243 ? 9.273 -11.18 -15.938 1 89.06 243 PHE B CA 1
ATOM 4296 C C . PHE B 1 243 ? 8.375 -9.984 -15.656 1 89.06 243 PHE B C 1
ATOM 4298 O O . PHE B 1 243 ? 7.754 -9.906 -14.594 1 89.06 243 PHE B O 1
ATOM 4305 N N . GLY B 1 244 ? 8.406 -9.047 -16.562 1 86.88 244 GLY B N 1
ATOM 4306 C CA . GLY B 1 244 ? 7.621 -7.832 -16.391 1 86.88 244 GLY B CA 1
ATOM 4307 C C . GLY B 1 244 ? 7.324 -7.129 -17.703 1 86.88 244 GLY B C 1
ATOM 4308 O O . GLY B 1 244 ? 7.785 -7.559 -18.766 1 86.88 244 GLY B O 1
ATOM 4309 N N . ASP B 1 245 ? 6.445 -6.086 -17.5 1 77.19 245 ASP B N 1
ATOM 4310 C CA . ASP B 1 245 ? 6.016 -5.34 -18.688 1 77.19 245 ASP B CA 1
ATOM 4311 C C . ASP B 1 245 ? 6.742 -3.998 -18.781 1 77.19 245 ASP B C 1
ATOM 4313 O O . ASP B 1 245 ? 7.75 -3.783 -18.109 1 77.19 245 ASP B O 1
ATOM 4317 N N . ASP B 1 246 ? 6.504 -3.275 -19.781 1 73.12 246 ASP B N 1
ATOM 4318 C CA . ASP B 1 246 ? 6.832 -1.865 -19.969 1 73.12 246 ASP B CA 1
ATOM 4319 C C . ASP B 1 246 ? 8.328 -1.676 -20.188 1 73.12 246 ASP B C 1
ATOM 4321 O O . ASP B 1 246 ? 8.906 -0.678 -19.75 1 73.12 246 ASP B O 1
ATOM 4325 N N . TYR B 1 247 ? 8.961 -2.607 -20.734 1 75.44 247 TYR B N 1
ATOM 4326 C CA . TYR B 1 247 ? 10.383 -2.473 -21.047 1 75.44 247 TYR B CA 1
ATOM 4327 C C . TYR B 1 247 ? 10.648 -1.229 -21.875 1 75.44 247 TYR B C 1
ATOM 4329 O O . TYR B 1 247 ? 11.75 -0.684 -21.859 1 75.44 247 TYR B O 1
ATOM 4337 N N . GLY B 1 248 ? 9.625 -0.836 -22.484 1 71.25 248 GLY B N 1
ATOM 4338 C CA . GLY B 1 248 ? 9.766 0.36 -23.297 1 71.25 248 GLY B CA 1
ATOM 4339 C C . GLY B 1 248 ? 9.875 1.632 -22.484 1 71.25 248 GLY B C 1
ATOM 4340 O O . GLY B 1 248 ? 10.281 2.676 -23 1 71.25 248 GLY B O 1
ATOM 4341 N N . TRP B 1 249 ? 9.555 1.59 -21.219 1 74.25 249 TRP B N 1
ATOM 4342 C CA . TRP B 1 249 ? 9.68 2.746 -20.344 1 74.25 249 TRP B CA 1
ATOM 4343 C C . TRP B 1 249 ? 11.125 2.922 -19.875 1 74.25 249 TRP B C 1
ATOM 4345 O O . TRP B 1 249 ? 11.742 1.98 -19.375 1 74.25 249 TRP B O 1
ATOM 4355 N N . PRO B 1 250 ? 11.609 4.113 -20.062 1 74.81 250 PRO B N 1
ATOM 4356 C CA . PRO B 1 250 ? 13.016 4.352 -19.734 1 74.81 250 PRO B CA 1
ATOM 4357 C C . PRO B 1 250 ? 13.367 3.936 -18.297 1 74.81 250 PRO B C 1
ATOM 4359 O O . PRO B 1 250 ? 14.422 3.342 -18.078 1 74.81 250 PRO B O 1
ATOM 4362 N N . ALA B 1 251 ? 12.461 4.211 -17.359 1 73.06 251 ALA B N 1
ATOM 4363 C CA . ALA B 1 251 ? 12.75 3.891 -15.961 1 73.06 251 ALA B CA 1
ATOM 4364 C C . ALA B 1 251 ? 12.867 2.383 -15.758 1 73.06 251 ALA B C 1
ATOM 4366 O O . ALA B 1 251 ? 13.789 1.915 -15.078 1 73.06 251 ALA B O 1
ATOM 4367 N N . VAL B 1 252 ? 12.031 1.665 -16.406 1 76.94 252 VAL B N 1
ATOM 4368 C CA . VAL B 1 252 ? 12.023 0.212 -16.266 1 76.94 252 VAL B CA 1
ATOM 4369 C C . VAL B 1 252 ? 13.258 -0.376 -16.953 1 76.94 252 VAL B C 1
ATOM 4371 O O . VAL B 1 252 ? 13.953 -1.215 -16.375 1 76.94 252 VAL B O 1
ATOM 4374 N N . LYS B 1 253 ? 13.484 0.104 -18.109 1 80.38 253 LYS B N 1
ATOM 4375 C CA . LYS B 1 253 ? 14.648 -0.365 -18.859 1 80.38 253 LYS B CA 1
ATOM 4376 C C . LYS B 1 253 ? 15.938 -0.133 -18.078 1 80.38 253 LYS B C 1
ATOM 4378 O O . LYS B 1 253 ? 16.766 -1.038 -17.953 1 80.38 253 LYS B O 1
ATOM 4383 N N . LYS B 1 254 ? 16.031 1.02 -17.578 1 83 254 LYS B N 1
ATOM 4384 C CA . LYS B 1 254 ? 17.219 1.378 -16.812 1 83 254 LYS B CA 1
ATOM 4385 C C . LYS B 1 254 ? 17.375 0.48 -15.586 1 83 254 LYS B C 1
ATOM 4387 O O . LYS B 1 254 ? 18.453 -0.044 -15.32 1 83 254 LYS B O 1
ATOM 4392 N N . ASP B 1 255 ? 16.344 0.299 -14.852 1 83.5 255 ASP B N 1
ATOM 4393 C CA . ASP B 1 255 ? 16.391 -0.471 -13.609 1 83.5 255 ASP B CA 1
ATOM 4394 C C . ASP B 1 255 ? 16.703 -1.939 -13.891 1 83.5 255 ASP B C 1
ATOM 4396 O O . ASP B 1 255 ? 17.469 -2.568 -13.164 1 83.5 255 ASP B O 1
ATOM 4400 N N . VAL B 1 256 ? 16.141 -2.463 -14.953 1 85.69 256 VAL B N 1
ATOM 4401 C CA . VAL B 1 256 ? 16.359 -3.859 -15.32 1 85.69 256 VAL B CA 1
ATOM 4402 C C . VAL B 1 256 ? 17.828 -4.078 -15.672 1 85.69 256 VAL B C 1
ATOM 4404 O O . VAL B 1 256 ? 18.453 -5.012 -15.172 1 85.69 256 VAL B O 1
ATOM 4407 N N . HIS B 1 257 ? 18.312 -3.211 -16.391 1 87.12 257 HIS B N 1
ATOM 4408 C CA . HIS B 1 257 ? 19.703 -3.346 -16.797 1 87.12 257 HIS B CA 1
ATOM 4409 C C . HIS B 1 257 ? 20.641 -3.123 -15.617 1 87.12 257 HIS B C 1
ATOM 4411 O O . HIS B 1 257 ? 21.656 -3.818 -15.477 1 87.12 257 HIS B O 1
ATOM 4417 N N . GLN B 1 258 ? 20.328 -2.16 -14.867 1 87.12 258 GLN B N 1
ATOM 4418 C CA . GLN B 1 258 ? 21.141 -1.917 -13.68 1 87.12 258 GLN B CA 1
ATOM 4419 C C . GLN B 1 258 ? 21.188 -3.148 -12.781 1 87.12 258 GLN B C 1
ATOM 4421 O O . GLN B 1 258 ? 22.25 -3.498 -12.258 1 87.12 258 GLN B O 1
ATOM 4426 N N . PHE B 1 259 ? 20.125 -3.717 -12.609 1 90.06 259 PHE B N 1
ATOM 4427 C CA . PHE B 1 259 ? 20.047 -4.902 -11.766 1 90.06 259 PHE B CA 1
ATOM 4428 C C . PHE B 1 259 ? 20.875 -6.039 -12.359 1 90.06 259 PHE B C 1
ATOM 4430 O O . PHE B 1 259 ? 21.688 -6.656 -11.664 1 90.06 259 PHE B O 1
ATOM 4437 N N . VAL B 1 260 ? 20.672 -6.309 -13.641 1 87.69 260 VAL B N 1
ATOM 4438 C CA . VAL B 1 260 ? 21.359 -7.406 -14.32 1 87.69 260 VAL B CA 1
ATOM 4439 C C . VAL B 1 260 ? 22.859 -7.172 -14.289 1 87.69 260 VAL B C 1
ATOM 4441 O O . VAL B 1 260 ? 23.625 -8.078 -13.969 1 87.69 260 VAL B O 1
ATOM 4444 N N . ASP B 1 261 ? 23.188 -5.918 -14.539 1 86.75 261 ASP B N 1
ATOM 4445 C CA . ASP B 1 261 ? 24.609 -5.57 -14.562 1 86.75 261 ASP B CA 1
ATOM 4446 C C . ASP B 1 261 ? 25.234 -5.742 -13.18 1 86.75 261 ASP B C 1
ATOM 4448 O O . ASP B 1 261 ? 26.328 -6.297 -13.055 1 86.75 261 ASP B O 1
ATOM 4452 N N . HIS B 1 262 ? 24.562 -5.297 -12.227 1 86.94 262 HIS B N 1
ATOM 4453 C CA . HIS B 1 262 ? 25.062 -5.398 -10.867 1 86.94 262 HIS B CA 1
ATOM 4454 C C . HIS B 1 262 ? 25.172 -6.855 -10.422 1 86.94 262 HIS B C 1
ATOM 4456 O O . HIS B 1 262 ? 26.188 -7.25 -9.828 1 86.94 262 HIS B O 1
ATOM 4462 N N . HIS B 1 263 ? 24.219 -7.559 -10.672 1 87 263 HIS B N 1
ATOM 4463 C CA . HIS B 1 263 ? 24.203 -8.969 -10.305 1 87 263 HIS B CA 1
ATOM 4464 C C . HIS B 1 263 ? 25.344 -9.719 -11 1 87 263 HIS B C 1
ATOM 4466 O O . HIS B 1 263 ? 26.062 -10.492 -10.359 1 87 263 HIS B O 1
ATOM 4472 N N . ASN B 1 264 ? 25.406 -9.445 -12.234 1 82.31 264 ASN B N 1
ATOM 4473 C CA . ASN B 1 264 ? 26.422 -10.156 -13.008 1 82.31 264 ASN B CA 1
ATOM 4474 C C . ASN B 1 264 ? 27.828 -9.734 -12.609 1 82.31 264 ASN B C 1
ATOM 4476 O O . ASN B 1 264 ? 28.766 -10.539 -12.664 1 82.31 264 ASN B O 1
ATOM 4480 N N . ALA B 1 265 ? 27.984 -8.539 -12.234 1 82.12 265 ALA B N 1
ATOM 4481 C CA . ALA B 1 265 ? 29.281 -8.062 -11.75 1 82.12 265 ALA B CA 1
ATOM 4482 C C . ALA B 1 265 ? 29.656 -8.742 -10.445 1 82.12 265 ALA B C 1
ATOM 4484 O O . ALA B 1 265 ? 30.828 -9.055 -10.211 1 82.12 265 ALA B O 1
ATOM 4485 N N . LEU B 1 266 ? 28.719 -8.93 -9.664 1 81.88 266 LEU B N 1
ATOM 4486 C CA . LEU B 1 266 ? 28.953 -9.5 -8.344 1 81.88 266 LEU B CA 1
ATOM 4487 C C . LEU B 1 266 ? 29.141 -11.008 -8.43 1 81.88 266 LEU B C 1
ATOM 4489 O O . LEU B 1 266 ? 29.953 -11.578 -7.699 1 81.88 266 LEU B O 1
ATOM 4493 N N . HIS B 1 267 ? 28.375 -11.625 -9.227 1 81.56 267 HIS B N 1
ATOM 4494 C CA . HIS B 1 267 ? 28.328 -13.078 -9.211 1 81.56 267 HIS B CA 1
ATOM 4495 C C . HIS B 1 267 ? 29.047 -13.664 -10.43 1 81.56 267 HIS B C 1
ATOM 4497 O O . HIS B 1 267 ? 29.406 -14.844 -10.438 1 81.56 267 HIS B O 1
ATOM 4503 N N . GLY B 1 268 ? 29.375 -12.805 -11.32 1 70.69 268 GLY B N 1
ATOM 4504 C CA . GLY B 1 268 ? 30.078 -13.242 -12.516 1 70.69 268 GLY B CA 1
ATOM 4505 C C . GLY B 1 268 ? 29.344 -14.336 -13.266 1 70.69 268 GLY B C 1
ATOM 4506 O O . GLY B 1 268 ? 28.125 -14.273 -13.445 1 70.69 268 GLY B O 1
ATOM 4507 N N . GLU B 1 269 ? 30.188 -15.305 -13.719 1 71.94 269 GLU B N 1
ATOM 4508 C CA . GLU B 1 269 ? 29.688 -16.406 -14.539 1 71.94 269 GLU B CA 1
ATOM 4509 C C . GLU B 1 269 ? 29.109 -17.516 -13.664 1 71.94 269 GLU B C 1
ATOM 4511 O O . GLU B 1 269 ? 28.531 -18.484 -14.18 1 71.94 269 GLU B O 1
ATOM 4516 N N . ALA B 1 270 ? 29.156 -17.359 -12.398 1 74.19 270 ALA B N 1
ATOM 4517 C CA . ALA B 1 270 ? 28.703 -18.422 -11.508 1 74.19 270 ALA B CA 1
ATOM 4518 C C . ALA B 1 270 ? 27.188 -18.5 -11.484 1 74.19 270 ALA B C 1
ATOM 4520 O O . ALA B 1 270 ? 26.609 -19.594 -11.453 1 74.19 270 ALA B O 1
ATOM 4521 N N . GLU B 1 271 ? 26.578 -17.391 -11.617 1 80.69 271 GLU B N 1
ATOM 4522 C CA . GLU B 1 271 ? 25.125 -17.328 -11.578 1 80.69 271 GLU B CA 1
ATOM 4523 C C . GLU B 1 271 ? 24.594 -16.281 -12.57 1 80.69 271 GLU B C 1
ATOM 4525 O O . GLU B 1 271 ? 23.938 -15.312 -12.172 1 80.69 271 GLU B O 1
ATOM 4530 N N . PRO B 1 272 ? 24.797 -16.641 -13.828 1 78.81 272 PRO B N 1
ATOM 4531 C CA . PRO B 1 272 ? 24.391 -15.625 -14.812 1 78.81 272 PRO B CA 1
ATOM 4532 C C . PRO B 1 272 ? 22.875 -15.484 -14.914 1 78.81 272 PRO B C 1
ATOM 4534 O O . PRO B 1 272 ? 22.156 -16.469 -14.789 1 78.81 272 PRO B O 1
ATOM 4537 N N . ILE B 1 273 ? 22.484 -14.242 -15.109 1 85.44 273 ILE B N 1
ATOM 4538 C CA . ILE B 1 273 ? 21.094 -13.961 -15.414 1 85.44 273 ILE B CA 1
ATOM 4539 C C . ILE B 1 273 ? 20.891 -13.938 -16.922 1 85.44 273 ILE B C 1
ATOM 4541 O O . ILE B 1 273 ? 21.594 -13.227 -17.641 1 85.44 273 ILE B O 1
ATOM 4545 N N . GLU B 1 274 ? 20 -14.727 -17.422 1 81.38 274 GLU B N 1
ATOM 4546 C CA . GLU B 1 274 ? 19.609 -14.656 -18.828 1 81.38 274 GLU B CA 1
ATOM 4547 C C . GLU B 1 274 ? 18.469 -13.656 -19.031 1 81.38 274 GLU B C 1
ATOM 4549 O O . GLU B 1 274 ? 17.359 -13.875 -18.547 1 81.38 274 GLU B O 1
ATOM 4554 N N . LEU B 1 275 ? 18.859 -12.57 -19.625 1 85.69 275 LEU B N 1
ATOM 4555 C CA . LEU B 1 275 ? 17.859 -11.547 -19.906 1 85.69 275 LEU B CA 1
ATOM 4556 C C . LEU B 1 275 ? 17.359 -11.641 -21.344 1 85.69 275 LEU B C 1
ATOM 4558 O O . LEU B 1 275 ? 18.172 -11.711 -22.281 1 85.69 275 LEU B O 1
ATOM 4562 N N . ARG B 1 276 ? 15.992 -11.695 -21.5 1 82.62 276 ARG B N 1
ATOM 4563 C CA . ARG B 1 276 ? 15.359 -11.711 -22.812 1 82.62 276 ARG B CA 1
ATOM 4564 C C . ARG B 1 276 ? 14.305 -10.617 -22.922 1 82.62 276 ARG B C 1
ATOM 4566 O O . ARG B 1 276 ? 13.562 -10.359 -21.969 1 82.62 276 ARG B O 1
ATOM 4573 N N . ILE B 1 277 ? 14.406 -10 -24.031 1 82.06 277 ILE B N 1
ATOM 4574 C CA . ILE B 1 277 ? 13.383 -9.008 -24.344 1 82.06 277 ILE B CA 1
ATOM 4575 C C . ILE B 1 277 ? 12.438 -9.57 -25.406 1 82.06 277 ILE B C 1
ATOM 4577 O O . ILE B 1 277 ? 12.875 -10 -26.469 1 82.06 277 ILE B O 1
ATOM 4581 N N . VAL B 1 278 ? 11.164 -9.641 -24.969 1 74.19 278 VAL B N 1
ATOM 4582 C CA . VAL B 1 278 ? 10.203 -10.281 -25.859 1 74.19 278 VAL B CA 1
ATOM 4583 C C . VAL B 1 278 ? 9.047 -9.32 -26.156 1 74.19 278 VAL B C 1
ATOM 4585 O O . VAL B 1 278 ? 8.555 -8.641 -25.25 1 74.19 278 VAL B O 1
ATOM 4588 N N . ARG B 1 279 ? 8.773 -9.203 -27.344 1 70.5 279 ARG B N 1
ATOM 4589 C CA . ARG B 1 279 ? 7.59 -8.438 -27.719 1 70.5 279 ARG B CA 1
ATOM 4590 C C . ARG B 1 279 ? 6.336 -9.297 -27.625 1 70.5 279 ARG B C 1
ATOM 4592 O O . ARG B 1 279 ? 6.336 -10.453 -28.047 1 70.5 279 ARG B O 1
ATOM 4599 N N . ALA B 1 280 ? 5.285 -8.859 -26.891 1 61.47 280 ALA B N 1
ATOM 4600 C CA . ALA B 1 280 ? 4.059 -9.625 -26.672 1 61.47 280 ALA B CA 1
ATOM 4601 C C . ALA B 1 280 ? 3.484 -10.125 -28 1 61.47 280 ALA B C 1
ATOM 4603 O O . ALA B 1 280 ? 3.064 -11.281 -28.094 1 61.47 280 ALA B O 1
ATOM 4604 N N . ARG B 1 281 ? 3.299 -9.273 -28.922 1 59.12 281 ARG B N 1
ATOM 4605 C CA . ARG B 1 281 ? 2.898 -9.617 -30.281 1 59.12 281 ARG B CA 1
ATOM 4606 C C . ARG B 1 281 ? 3.604 -8.734 -31.312 1 59.12 281 ARG B C 1
ATOM 4608 O O . ARG B 1 281 ? 4.145 -7.68 -30.953 1 59.12 281 ARG B O 1
ATOM 4615 N N . GLU B 1 282 ? 3.732 -9.43 -32.438 1 57.81 282 GLU B N 1
ATOM 4616 C CA . GLU B 1 282 ? 4.293 -8.602 -33.5 1 57.81 282 GLU B CA 1
ATOM 4617 C C . GLU B 1 282 ? 3.568 -7.258 -33.594 1 57.81 282 GLU B C 1
ATOM 4619 O O . GLU B 1 282 ? 2.338 -7.215 -33.656 1 57.81 282 GLU B O 1
ATOM 4624 N N . GLY B 1 283 ? 4.25 -6.191 -33.375 1 55.09 283 GLY B N 1
ATOM 4625 C CA . GLY B 1 283 ? 3.656 -4.871 -33.469 1 55.09 283 GLY B CA 1
ATOM 4626 C C . GLY B 1 283 ? 3.197 -4.305 -32.156 1 55.09 283 GLY B C 1
ATOM 4627 O O . GLY B 1 283 ? 2.756 -3.154 -32.094 1 55.09 283 GLY B O 1
ATOM 4628 N N . ALA B 1 284 ? 3.305 -5.27 -31.156 1 58.53 284 ALA B N 1
ATOM 4629 C CA . ALA B 1 284 ? 2.779 -4.793 -29.875 1 58.53 284 ALA B CA 1
ATOM 4630 C C . ALA B 1 284 ? 3.711 -3.764 -29.25 1 58.53 284 ALA B C 1
ATOM 4632 O O . ALA B 1 284 ? 4.93 -3.824 -29.438 1 58.53 284 ALA B O 1
ATOM 4633 N N . GLN B 1 285 ? 3.107 -2.84 -28.75 1 58.38 285 GLN B N 1
ATOM 4634 C CA . GLN B 1 285 ? 3.832 -1.794 -28.047 1 58.38 285 GLN B CA 1
ATOM 4635 C C . GLN B 1 285 ? 4.363 -2.305 -26.703 1 58.38 285 GLN B C 1
ATOM 4637 O O . GLN B 1 285 ? 5.344 -1.776 -26.188 1 58.38 285 GLN B O 1
ATOM 4642 N N . ASN B 1 286 ? 3.785 -3.379 -26.406 1 63.22 286 ASN B N 1
ATOM 4643 C CA . ASN B 1 286 ? 4.188 -3.883 -25.094 1 63.22 286 ASN B CA 1
ATOM 4644 C C . ASN B 1 286 ? 5.375 -4.836 -25.203 1 63.22 286 ASN B C 1
ATOM 4646 O O . ASN B 1 286 ? 5.301 -5.848 -25.906 1 63.22 286 ASN B O 1
ATOM 4650 N N . VAL B 1 287 ? 6.445 -4.359 -24.688 1 66.75 287 VAL B N 1
ATOM 4651 C CA . VAL B 1 287 ? 7.668 -5.152 -24.656 1 66.75 287 VAL B CA 1
ATOM 4652 C C . VAL B 1 287 ? 7.906 -5.68 -23.234 1 66.75 287 VAL B C 1
ATOM 4654 O O . VAL B 1 287 ? 7.879 -4.914 -22.281 1 66.75 287 VAL B O 1
ATOM 4657 N N . LEU B 1 288 ? 8.023 -6.98 -23.219 1 77.5 288 LEU B N 1
ATOM 4658 C CA . LEU B 1 288 ? 8.25 -7.641 -21.938 1 77.5 288 LEU B CA 1
ATOM 4659 C C . LEU B 1 288 ? 9.734 -7.973 -21.766 1 77.5 288 LEU B C 1
ATOM 4661 O O . LEU B 1 288 ? 10.461 -8.125 -22.75 1 77.5 288 LEU B O 1
ATOM 4665 N N . TRP B 1 289 ? 10.172 -7.938 -20.609 1 84.81 289 TRP B N 1
ATOM 4666 C CA . TRP B 1 289 ? 11.484 -8.445 -20.25 1 84.81 289 TRP B CA 1
ATOM 4667 C C . TRP B 1 289 ? 11.375 -9.703 -19.391 1 84.81 289 TRP B C 1
ATOM 4669 O O . TRP B 1 289 ? 10.461 -9.82 -18.578 1 84.81 289 TRP B O 1
ATOM 4679 N N . ILE B 1 290 ? 12.25 -10.672 -19.672 1 86.56 290 ILE B N 1
ATOM 4680 C CA . ILE B 1 290 ? 12.258 -11.953 -18.984 1 86.56 290 ILE B CA 1
ATOM 4681 C C . ILE B 1 290 ? 13.656 -12.242 -18.438 1 86.56 290 ILE B C 1
ATOM 4683 O O . ILE B 1 290 ? 14.648 -12.094 -19.156 1 86.56 290 ILE B O 1
ATOM 4687 N N . MET B 1 291 ? 13.695 -12.594 -17.188 1 89.12 291 MET B N 1
ATOM 4688 C CA . MET B 1 291 ? 14.938 -13.023 -16.547 1 89.12 291 MET B CA 1
ATOM 4689 C C . MET B 1 291 ? 14.805 -14.445 -16.016 1 89.12 291 MET B C 1
ATOM 4691 O O . MET B 1 291 ? 13.844 -14.758 -15.305 1 89.12 291 MET B O 1
ATOM 4695 N N . ARG B 1 292 ? 15.766 -15.25 -16.328 1 87.44 292 ARG B N 1
ATOM 4696 C CA . ARG B 1 292 ? 15.828 -16.594 -15.773 1 87.44 292 ARG B CA 1
ATOM 4697 C C . ARG B 1 292 ? 16.969 -16.719 -14.773 1 87.44 292 ARG B C 1
ATOM 4699 O O . ARG B 1 292 ? 18.109 -16.375 -15.07 1 87.44 292 ARG B O 1
ATOM 4706 N N . LYS B 1 293 ? 16.594 -17.156 -13.617 1 88.19 293 LYS B N 1
ATOM 4707 C CA . LYS B 1 293 ? 17.594 -17.406 -12.586 1 88.19 293 LYS B CA 1
ATOM 4708 C C . LYS B 1 293 ? 18.344 -18.719 -12.844 1 88.19 293 LYS B C 1
ATOM 4710 O O . LYS B 1 293 ? 17.734 -19.719 -13.227 1 88.19 293 LYS B O 1
ATOM 4715 N N . ALA B 1 294 ? 19.609 -18.734 -12.609 1 83.88 294 ALA B N 1
ATOM 4716 C CA . ALA B 1 294 ? 20.438 -19.922 -12.82 1 83.88 294 ALA B CA 1
ATOM 4717 C C . ALA B 1 294 ? 19.984 -21.078 -11.922 1 83.88 294 ALA B C 1
ATOM 4719 O O . ALA B 1 294 ? 19.594 -20.859 -10.773 1 83.88 294 ALA B O 1
ATOM 4720 N N . LYS B 1 295 ? 20.047 -22.359 -12.391 1 79.5 295 LYS B N 1
ATOM 4721 C CA . LYS B 1 295 ? 19.641 -23.562 -11.664 1 79.5 295 LYS B CA 1
ATOM 4722 C C . LYS B 1 295 ? 20.719 -24 -10.672 1 79.5 295 LYS B C 1
ATOM 4724 O O . LYS B 1 295 ? 20.609 -25.062 -10.07 1 79.5 295 LYS B O 1
ATOM 4729 N N . ILE B 1 296 ? 21.562 -23.141 -10.18 1 65.88 296 ILE B N 1
ATOM 4730 C CA . ILE B 1 296 ? 22.688 -23.656 -9.398 1 65.88 296 ILE B CA 1
ATOM 4731 C C . ILE B 1 296 ? 22.234 -23.938 -7.973 1 65.88 296 ILE B C 1
ATOM 4733 O O . ILE B 1 296 ? 21.328 -23.281 -7.449 1 65.88 296 ILE B O 1
#

Foldseek 3Di:
DPPPPPDDPPVPPDDPPPVPPCPPPCPVPPPVPQPAADADFLQRVLCVQPVAGDDPVDQCRQCLQVPPLPVPDAADDPQDPPPPPDLVNLVVVQVVLVPVVGWQEEEEEDQQQNNNQLSNQLSCVVVVNQQRAYEYEELNQDDPCLVVPLVPDVSSVVVWDDDPRTTCRVSNNSNNVNVCCVPPGRSNYYDYDNDHLQVVLVVCSSNSHETQYYEYEDDLDAPVLLVSCVSNVVRHAASGKYKYKDCVRPRNVVSVVVNQVVVCVVCPPVWHWDKDWDASDDVDPIIMIMITTHND/DPPPCPPDPPVPVDDPPPVPPCPDPCPVPPPVPQPAADADFLQRVLCVQPVAGDDPVDLCRQCLQVPPLPVPDAADDPQDPPPPPDLVNLVVVQVVLVPVVGWQEEEEEDQQQNNNQLSNQLSCVVVVNQQRAYEYEELNQDDPCLVVPLVPDVSSVVVWDDDPRTTCRVSNSSNNVNVCCVPPGRSNYYDYDNDHLQVVLVVCSSNSHETQYYEYEDDLDAPVLLVSCVSNVVRHAASGKYKYKDCVRPRNVVSVVVNQVVVCVVCPPVWHWDKDWDASDDVHPIIMIMITTHND

pLDDT: mean 79.59, std 22.95, range [19.92, 98.88]

Secondary structure (DSSP, 8-state):
-------------------------------S-----BPPPHHHHHHHHHS---BTTBGGG-TTTT---TT-PPP--S--TT----HHHHHHHHHHHT-TT--S-EEEE--TTSHHHHHHHHHHHHTT-TT--EEEEE--S--HHHHHHTTT-HHHHTT--EETTEE-HHHHHHHHHHHHHTTTS-TTSEEEEES-HHHHHHHHHHHTB--SEEEE-S--STTHHHHHHHHHHHHSPTT-EEEES-TTSHHHHHHHHHHHHHHHHHHTTSS--EEEEEESSTT-S-EEEEEE----/-------------------------------S-----BPPPHHHHHHHHHS---BTTBGGG-TTTT---TT-PPP--S--TT----HHHHHHHHHHHT-TT--S-EEEE--TTSHHHHHHHHHHHHTT-TT--EEEEE--S--HHHHHHTTT-HHHHTT--EETTEE-HHHHHHHHHHHHHTTTS-TTSEEEEES-HHHHHHHHHHHTB--SEEEE-S--STTHHHHHHHHHHHHSPTT-EEEES-TTSHHHHHHHHHHHHHHHHHHTTSS--EEEEEESSTT-S-EEEEEE----

Solvent-accessible surface area (backbone atoms only — not comparable to full-atom values): 32717 Å² total; per-residue (Å²): 138,86,79,76,81,77,81,79,83,75,78,75,80,76,81,77,78,69,78,54,78,70,75,66,69,64,58,64,65,65,60,80,63,68,46,67,75,37,69,60,50,45,55,52,50,41,26,63,72,64,72,34,74,57,44,95,92,34,59,79,40,32,56,55,72,47,46,74,54,81,80,66,62,71,64,75,82,81,84,64,86,71,68,77,63,45,60,68,44,54,53,50,47,51,59,66,57,57,39,85,89,52,79,59,24,34,36,34,29,42,40,65,57,35,59,46,60,50,38,51,42,45,55,32,44,75,71,70,46,52,62,38,24,32,40,32,26,24,52,36,37,70,53,45,63,51,63,72,31,32,89,78,33,63,86,46,34,71,76,53,49,73,57,72,58,30,50,46,34,49,56,44,16,48,32,29,50,31,55,38,39,77,70,78,30,60,76,39,21,75,40,75,39,46,18,46,66,66,38,44,39,50,40,32,52,69,66,15,41,31,31,39,31,36,42,46,56,57,67,78,43,72,69,51,41,37,51,48,50,55,47,46,56,69,38,40,28,65,52,11,39,42,31,32,61,48,42,73,37,68,46,45,39,50,29,52,49,51,47,53,50,51,47,33,68,73,46,36,84,78,51,44,70,50,77,44,78,41,61,67,38,96,81,44,82,49,24,28,38,37,35,36,42,42,70,115,137,85,77,76,79,74,79,79,81,74,78,76,79,73,81,76,78,68,79,54,78,68,73,67,70,64,58,66,67,64,60,77,61,67,45,68,74,37,70,60,50,44,56,53,50,40,27,64,74,65,72,34,73,56,44,96,92,34,60,79,40,31,57,56,73,46,46,74,54,82,81,65,64,72,63,76,82,82,83,62,87,71,64,75,62,47,61,66,45,55,53,50,46,52,60,66,58,56,40,84,90,52,79,58,25,33,36,33,30,41,40,63,55,36,58,46,60,50,39,52,44,44,54,32,43,76,71,67,46,52,63,37,26,32,40,31,24,24,52,35,37,71,53,46,63,51,64,72,30,32,88,77,33,62,84,45,36,71,75,55,49,73,57,73,59,29,50,46,35,48,58,42,16,48,32,30,49,30,54,38,40,76,70,77,30,60,76,38,20,76,40,77,39,47,18,46,67,67,39,44,41,51,40,33,52,67,64,14,42,31,31,38,33,35,41,46,56,57,68,79,44,72,69,51,40,38,52,47,52,55,50,48,56,69,37,39,29,64,51,12,37,41,30,32,62,49,42,74,37,66,48,46,38,50,31,52,48,51,49,52,51,51,48,32,68,73,47,37,84,78,50,44,70,50,76,44,80,43,61,69,40,97,82,44,82,49,25,27,38,36,36,36,42,42,72,114

Organism: Polarella glacialis (NCBI:txid89957)

Radius of gyration: 25.94 Å; Cα contacts (8 Å, |Δi|>4): 1036; chains: 2; bounding box: 54×85×85 Å

InterPro domains:
  IPR029063 S-adenosyl-L-methionine-dependent methyltransferase superfamily [G3DSA:3.40.50.150] (74-271)
  IPR029063 S-adenosyl-L-methionine-dependent methyltransferase superfamily [SSF53335] (94-251)

Nearest PDB structures (foldseek):
  4ce0-assembly1_A-2  TM=7.132E-01  e=2.016E-07  Saccharopolyspora spinosa
  4xvy-assembly1_B  TM=7.219E-01  e=3.064E-06  Micromonospora griseorubida
  4x7z-assembly1_B  TM=6.699E-01  e=1.362E-06  Micromonospora griseorubida
  5i10-assembly1_A  TM=6.472E-01  e=2.043E-06  Saccharopolyspora spinosa
  8ia9-assembly1_B-2  TM=5.660E-01  e=9.452E-04  Saccharopolyspora spinosa